Protein AF-A0A1Q2XC00-F1 (afdb_monomer_lite)

InterPro domains:
  IPR000208 RNA-directed RNA polymerase, fingers/palm subdomains, flavivirus [PF00972] (560-616)
  IPR002877 Ribosomal RNA methyltransferase, FtsJ domain [PF01728] (355-525)
  IPR026490 mRNA cap 0/1 methyltransferase [PS51591] (302-566)
  IPR026490 mRNA cap 0/1 methyltransferase [cd20761] (324-545)
  IPR029063 S-adenosyl-L-methionine-dependent methyltransferase superfamily [G3DSA:3.40.50.150] (316-572)
  IPR029063 S-adenosyl-L-methionine-dependent methyltransferase superfamily [SSF53335] (323-550)

Sequence (627 aa):
MTVPVLGWIAGIPGPILFIAAICLGLVCAFMCNSSTRSYIDHTLSWWVLILSCAIAGVVAFELDLMPRTFAILSKIFTIGVVISGQPEVGSNPGMGRITIELWIVVMVMYISALVVAPILKSRIQGKSIAAVFANEPLASAHIGGLRLTTMHAVQAAICLFLVYSHANLPTYVVAGALSVAFLVVFSFDVKYAFSPTMVRALEAKCNKRETDRPTLEWEEDTKGRQLYFTMSVITVGLWMTIARDQLTFVTAIGIGIHALMCLIAPEHPFHRNINQGLITMLFGFLVEPVKFTFILAFCAWGVMHYAKPNTYRSSNKGDALNVGMKWKRVLNSLTQKQFEAYRSRSVDETPRGDYVSRGGLKMREIMEVHGWEPNGKVIDLGCGRGGWSQHLAMDRRVTEVRGYTLGGSSRENPEIFMTYGHNLCVLKPLVDVYKLEPHVTNTVICDIGESDPSAAVERTRTLKVLALLEDWLAVSKGANFVCKVLSPYHSDVLKKLETLQHAYGGRLVRLRLSRNSTAEMYYISGPRANMVKAVYATLRSLIGRFSSHDTPFEALAPVLPTGTRADPKAKAKAADQSVLSRRIQKLRQENIETWFNDAENPYTSFSYHGSFVTDAVTGGGQTIPRH

Secondary structure (DSSP, 8-state):
-HHHHHHHHTT--HHHHHHHHHHHHHHHHHHHS-SS--HHHHHHHHHHHHHHHHHHHHHHHHTT--HHHHHHHHHHHHTTS--------------------HHHHHHHHHHIIIIIHHHHHHHHHHHHHHHHTTT-HHHHTTS----GGGS-HHHHHHHHHHHHHH--HHHHHHHHHHHHHHHHHHHHHHHHS--HHHHHHHHHHH-S-------THHHHHHHHHHHHHHHHHHHHHHHHHH---HHHHHHHHHHHHHHHHHHH-TT-GGGGT--HHHHHHHHHHHHSTT-HHHHHHHHHHHHHHHS--SHHHHHHHHHHHHHHHHHHHHHHHS-HHHHHHHHHTT-B----TTSSSTHHHHHHHHHHTT-----EEEEEET-TT-HHHHHHHT-TTEEEEEEE---STTSPPPPP--BTTGGGEEEESS--TTSSPP---SEEEE------S-HHHHHHHHHHHHHHHHHHHHHSTT-EEEEEES-TTSHHHHHHHHHHHHHH--EEE--TTS-TT---EEEESSS---HHHHHHHHHHHHHHHHH--PPPB--PPPP--BS----TT--PPPP-HHHHHHHHHHHHHHTTTT-B--TT---SSSPP--B-----------PPPP-

Radius of gyration: 35.68 Å; chains: 1; bounding box: 98×64×123 Å

Organism: NCBI:txid112268

pLDDT: mean 76.56, std 19.19, range [30.25, 98.69]

Foldseek 3Di:
DPQLVVVVVLVNDNVLSVLVVVLVVLLCVLPVPDPPDDPVSLVVNVVSVVVSVVVSVVVCVVVVVCPVVVVVVVVVVVVPDDDDDDDDDDDDPDVDPPDAALLLLLLLLVLLLQPVLLVLLQVLVLVVLCVVCVVPVVVSVVQTDRDPVSRPVVLSVLSVVVSVVDPDPVNCVNSVVLSVVLSVVSNCCSNVPCQVSVVVSVCVVPPLDPADDPDPPVVRVLPSLLSSLVSLLVSLVVQCVVDDDPLSVVLSVQLNVVSVCCNVPVPDPVCVLDDSNNSSLVSVCSVPVDDVSSVVSNVVCVCVVSVDDPCVVVVLLVVLLVLLVVLLVVQLPDDPVLNVQLQQFSFAPADQFQAQDCVLVVLVCCCVRVVADAAEEEEEEACQQNRNVLNVLQDPRYQAYEYEHLDDPVTGAHDQHQFERSLRYDYDYNDDLLPDQAAATQEYEYPDFDDDSDLVVSVVSQVSQLVSVVNNCVRHPNHWYKYKRFRCSHSVNVVSLVVCCVRQNFEWADDSNGTLSTLIIITTGDHHDDHSVRSSVSSVVSVVSSSDSHGGHYDHHDDGHGHAAARPQADADDDDCVVCVVVLVVVCVVQVVFWDADNGDHHRHHDDRIDGDDDDDDPDDDDDDDD

Structure (mmCIF, N/CA/C/O backbone):
data_AF-A0A1Q2XC00-F1
#
_entry.id   AF-A0A1Q2XC00-F1
#
loop_
_atom_site.group_PDB
_atom_site.id
_atom_site.type_symbol
_atom_site.label_atom_id
_atom_site.label_alt_id
_atom_site.label_comp_id
_atom_site.label_asym_id
_atom_site.label_entity_id
_atom_site.label_seq_id
_atom_site.pdbx_PDB_ins_code
_atom_site.Cartn_x
_atom_site.Cartn_y
_atom_site.Cartn_z
_atom_site.occupancy
_atom_site.B_iso_or_equiv
_atom_site.auth_seq_id
_atom_site.auth_comp_id
_atom_site.auth_asym_id
_atom_site.auth_atom_id
_atom_site.pdbx_PDB_model_num
ATOM 1 N N . MET A 1 1 ? 2.236 -24.909 -40.478 1.00 35.91 1 MET A N 1
ATOM 2 C CA . MET A 1 1 ? 2.342 -25.744 -41.698 1.00 35.91 1 MET A CA 1
ATOM 3 C C . MET A 1 1 ? 2.627 -24.958 -42.983 1.00 35.91 1 MET A C 1
ATOM 5 O O . MET A 1 1 ? 2.912 -25.580 -43.990 1.00 35.91 1 MET A O 1
ATOM 9 N N . THR A 1 2 ? 2.630 -23.621 -42.975 1.00 44.25 2 THR A N 1
ATOM 10 C CA . THR A 1 2 ? 2.889 -22.794 -44.171 1.00 44.25 2 THR A CA 1
ATOM 11 C C . THR A 1 2 ? 4.377 -22.659 -44.531 1.00 44.25 2 THR A C 1
ATOM 13 O O . THR A 1 2 ? 4.725 -22.666 -45.703 1.00 44.25 2 THR A O 1
ATOM 16 N N . VAL A 1 3 ? 5.272 -22.610 -43.539 1.00 45.47 3 VAL A N 1
ATOM 17 C CA . VAL A 1 3 ? 6.728 -22.421 -43.735 1.00 45.47 3 VAL A CA 1
ATOM 18 C C . VAL A 1 3 ? 7.421 -23.559 -44.520 1.00 45.47 3 VAL A C 1
ATOM 20 O O . VAL A 1 3 ? 8.210 -23.246 -45.409 1.00 45.47 3 VAL A O 1
ATOM 23 N N . PRO A 1 4 ? 7.129 -24.857 -44.287 1.00 46.94 4 PRO A N 1
ATOM 24 C CA . PRO A 1 4 ? 7.809 -25.946 -45.002 1.00 46.94 4 PRO A CA 1
ATOM 25 C C . PRO A 1 4 ? 7.388 -26.047 -46.472 1.00 46.94 4 PRO A C 1
ATOM 27 O O . PRO A 1 4 ? 8.209 -26.339 -47.332 1.00 46.94 4 PRO A O 1
ATOM 30 N N . VAL A 1 5 ? 6.119 -25.749 -46.768 1.00 48.25 5 VAL A N 1
ATOM 31 C CA . VAL A 1 5 ? 5.579 -25.753 -48.137 1.00 48.25 5 VAL A CA 1
ATOM 32 C C . VAL A 1 5 ? 6.175 -24.606 -48.957 1.00 48.25 5 VAL A C 1
ATOM 34 O O . VAL A 1 5 ? 6.584 -24.807 -50.095 1.00 48.25 5 VAL A O 1
ATOM 37 N N . LEU A 1 6 ? 6.301 -23.416 -48.361 1.00 46.38 6 LEU A N 1
ATOM 38 C CA . LEU A 1 6 ? 6.919 -22.254 -49.010 1.00 46.38 6 LEU A CA 1
ATOM 39 C C . LEU A 1 6 ? 8.424 -22.446 -49.238 1.00 46.38 6 LEU A C 1
ATOM 41 O O . LEU A 1 6 ? 8.941 -22.049 -50.277 1.00 46.38 6 LEU A O 1
ATOM 45 N N . GLY A 1 7 ? 9.120 -23.089 -48.300 1.00 49.12 7 GLY A N 1
ATOM 46 C CA . GLY A 1 7 ? 10.537 -23.398 -48.462 1.00 49.12 7 GLY A CA 1
ATOM 47 C C . GLY A 1 7 ? 10.816 -24.477 -49.514 1.00 49.12 7 GLY A C 1
ATOM 48 O O . GLY A 1 7 ? 11.830 -24.391 -50.200 1.00 49.12 7 GLY A O 1
ATOM 49 N N . TRP A 1 8 ? 9.904 -25.442 -49.702 1.00 46.91 8 TRP A N 1
ATOM 50 C CA . TRP A 1 8 ? 10.003 -26.432 -50.785 1.00 46.91 8 TRP A CA 1
ATOM 51 C C . TRP A 1 8 ? 9.890 -25.735 -52.142 1.00 46.91 8 TRP A C 1
ATOM 53 O O . TRP A 1 8 ? 10.693 -25.979 -53.038 1.00 46.91 8 TRP A O 1
ATOM 63 N N . ILE A 1 9 ? 8.921 -24.825 -52.281 1.00 48.34 9 ILE A N 1
ATOM 64 C CA . ILE A 1 9 ? 8.731 -24.019 -53.498 1.00 48.34 9 ILE A CA 1
ATOM 65 C C . ILE A 1 9 ? 9.957 -23.124 -53.768 1.00 48.34 9 ILE A C 1
ATOM 67 O O . ILE A 1 9 ? 10.305 -22.900 -54.922 1.00 48.34 9 ILE A O 1
ATOM 71 N N . ALA A 1 10 ? 10.658 -22.678 -52.720 1.00 43.38 10 ALA A N 1
ATOM 72 C CA . ALA A 1 10 ? 11.898 -21.902 -52.806 1.00 43.38 10 ALA A CA 1
ATOM 73 C C . ALA A 1 10 ? 13.168 -22.745 -53.078 1.00 43.38 10 ALA A C 1
ATOM 75 O O . ALA A 1 10 ? 14.275 -22.211 -53.032 1.00 43.38 10 ALA A O 1
ATOM 76 N N . GLY A 1 11 ? 13.036 -24.051 -53.342 1.00 47.31 11 GLY A N 1
ATOM 77 C CA . GLY A 1 11 ? 14.162 -24.929 -53.679 1.00 47.31 11 GLY A CA 1
ATOM 78 C C . GLY A 1 11 ? 15.032 -25.343 -52.489 1.00 47.31 11 GLY A C 1
ATOM 79 O O . GLY A 1 11 ? 16.137 -25.847 -52.685 1.00 47.31 11 GLY A O 1
ATOM 80 N N . ILE A 1 12 ? 14.561 -25.147 -51.252 1.00 56.25 12 ILE A N 1
ATOM 81 C CA . ILE A 1 12 ? 15.279 -25.602 -50.058 1.00 56.25 12 ILE A CA 1
ATOM 82 C C . ILE A 1 12 ? 15.133 -27.129 -49.954 1.00 56.25 12 ILE A C 1
ATOM 84 O O . ILE A 1 12 ? 14.014 -27.642 -50.040 1.00 56.25 12 ILE A O 1
ATOM 88 N N . PRO A 1 13 ? 16.227 -27.874 -49.721 1.00 64.81 13 PRO A N 1
ATOM 89 C CA . PRO A 1 13 ? 16.174 -29.324 -49.594 1.00 64.81 13 PRO A CA 1
ATOM 90 C C . PRO A 1 13 ? 15.198 -29.771 -48.504 1.00 64.81 13 PRO A C 1
ATOM 92 O O . PRO A 1 13 ? 15.267 -29.322 -47.355 1.00 64.81 13 PRO A O 1
ATOM 95 N N . GLY A 1 14 ? 14.305 -30.696 -48.866 1.00 59.28 14 GLY A N 1
ATOM 96 C CA . GLY A 1 14 ? 13.257 -31.240 -47.994 1.00 59.28 14 GLY A CA 1
ATOM 97 C C . GLY A 1 14 ? 13.721 -31.636 -46.582 1.00 59.28 14 GLY A C 1
ATOM 98 O O . GLY A 1 14 ? 13.025 -31.301 -45.621 1.00 59.28 14 GLY A O 1
ATOM 99 N N . PRO A 1 15 ? 14.904 -32.258 -46.404 1.00 66.19 15 PRO A N 1
ATOM 100 C CA . PRO A 1 15 ? 15.429 -32.594 -45.079 1.00 66.19 15 PRO A CA 1
ATOM 101 C C . PRO A 1 15 ? 15.649 -31.383 -44.155 1.00 66.19 15 PRO A C 1
ATOM 103 O O . PRO A 1 15 ? 15.349 -31.452 -42.965 1.00 66.19 15 PRO A O 1
ATOM 106 N N . ILE A 1 16 ? 16.098 -30.242 -44.690 1.00 61.31 16 ILE A N 1
ATOM 107 C CA . ILE A 1 16 ? 16.331 -29.012 -43.910 1.00 61.31 16 ILE A CA 1
ATOM 108 C C . ILE A 1 16 ? 14.996 -28.384 -43.495 1.00 61.31 16 ILE A C 1
ATOM 110 O O . ILE A 1 16 ? 14.832 -27.937 -42.358 1.00 61.31 16 ILE A O 1
ATOM 114 N N . LEU A 1 17 ? 14.008 -28.407 -44.392 1.00 60.59 17 LEU A N 1
ATOM 115 C CA . LEU A 1 17 ? 12.656 -27.923 -44.107 1.00 60.59 17 LEU A CA 1
ATOM 116 C C . LEU A 1 17 ? 11.952 -28.766 -43.050 1.00 60.59 17 LEU A C 1
ATOM 118 O O . LEU A 1 17 ? 11.230 -28.223 -42.216 1.00 60.59 17 LEU A O 1
ATOM 122 N N . PHE A 1 18 ? 12.188 -30.075 -43.058 1.00 64.69 18 PHE A N 1
ATOM 123 C CA . PHE A 1 18 ? 11.669 -30.999 -42.061 1.00 64.69 18 PHE A CA 1
ATOM 124 C C . PHE A 1 18 ? 12.251 -30.718 -40.667 1.00 64.69 18 PHE A C 1
ATOM 126 O O . PHE A 1 18 ? 11.497 -30.597 -39.701 1.00 64.69 18 PHE A O 1
ATOM 133 N N . ILE A 1 19 ? 13.567 -30.500 -40.568 1.00 67.25 19 ILE A N 1
ATOM 134 C CA . ILE A 1 19 ? 14.234 -30.131 -39.307 1.00 67.25 19 ILE A CA 1
ATOM 135 C C . ILE A 1 19 ? 13.723 -28.781 -38.794 1.00 67.25 19 ILE A C 1
ATOM 137 O O . ILE A 1 19 ? 13.376 -28.654 -37.619 1.00 67.25 19 ILE A O 1
ATOM 141 N N . ALA A 1 20 ? 13.604 -27.782 -39.673 1.00 59.38 20 ALA A N 1
ATOM 142 C CA . ALA A 1 20 ? 13.074 -26.470 -39.314 1.00 59.38 20 ALA A CA 1
ATOM 143 C C . ALA A 1 20 ? 11.608 -26.546 -38.850 1.00 59.38 20 ALA A C 1
ATOM 145 O O . ALA A 1 20 ? 11.237 -25.892 -37.875 1.00 59.38 20 ALA A O 1
ATOM 146 N N . ALA A 1 21 ? 10.780 -27.372 -39.498 1.00 61.44 21 ALA A N 1
ATOM 147 C CA . ALA A 1 21 ? 9.382 -27.581 -39.128 1.00 61.44 21 ALA A CA 1
ATOM 148 C C . ALA A 1 21 ? 9.235 -28.243 -37.752 1.00 61.44 21 ALA A C 1
ATOM 150 O O . ALA A 1 21 ? 8.415 -27.801 -36.947 1.00 61.44 21 ALA A O 1
ATOM 151 N N . ILE A 1 22 ? 10.040 -29.273 -37.473 1.00 65.44 22 ILE A N 1
ATOM 152 C CA . ILE A 1 22 ? 10.051 -29.975 -36.185 1.00 65.44 22 ILE A CA 1
ATOM 153 C C . ILE A 1 22 ? 10.576 -29.062 -35.080 1.00 65.44 22 ILE A C 1
ATOM 155 O O . ILE A 1 22 ? 9.949 -28.965 -34.029 1.00 65.44 22 ILE A O 1
ATOM 159 N N . CYS A 1 23 ? 11.669 -28.336 -35.324 1.00 65.25 23 CYS A N 1
ATOM 160 C CA . CYS A 1 23 ? 12.211 -27.376 -34.368 1.00 65.25 23 CYS A CA 1
ATOM 161 C C . CYS A 1 23 ? 11.184 -26.288 -34.033 1.00 65.25 23 CYS A C 1
ATOM 163 O O . CYS A 1 23 ? 10.956 -25.988 -32.863 1.00 65.25 23 CYS A O 1
ATOM 165 N N . LEU A 1 24 ? 10.522 -25.721 -35.047 1.00 60.16 24 LEU A N 1
ATOM 166 C CA . LEU A 1 24 ? 9.486 -24.709 -34.854 1.00 60.16 24 LEU A CA 1
ATOM 167 C C . LEU A 1 24 ? 8.273 -25.288 -34.110 1.00 60.16 24 LEU A C 1
ATOM 169 O O . LEU A 1 24 ? 7.746 -24.641 -33.211 1.00 60.16 24 LEU A O 1
ATOM 173 N N . GLY A 1 25 ? 7.860 -26.515 -34.440 1.00 62.66 25 GLY A N 1
ATOM 174 C CA . GLY A 1 25 ? 6.770 -27.221 -33.766 1.00 62.66 25 GLY A CA 1
ATOM 175 C C . GLY A 1 25 ? 7.059 -27.496 -32.290 1.00 62.66 25 GLY A C 1
ATOM 176 O O . GLY A 1 25 ? 6.217 -27.209 -31.443 1.00 62.66 25 GLY A O 1
ATOM 177 N N . LEU A 1 26 ? 8.263 -27.975 -31.969 1.00 61.81 26 LEU A N 1
ATOM 178 C CA . LEU A 1 26 ? 8.705 -28.229 -30.596 1.00 61.81 26 LEU A CA 1
ATOM 179 C C . LEU A 1 26 ? 8.832 -26.926 -29.798 1.00 61.81 26 LEU A C 1
ATOM 181 O O . LEU A 1 26 ? 8.321 -26.838 -28.685 1.00 61.81 26 LEU A O 1
ATOM 185 N N . VAL A 1 27 ? 9.428 -25.881 -30.378 1.00 60.34 27 VAL A N 1
ATOM 186 C CA . VAL A 1 27 ? 9.514 -24.558 -29.739 1.00 60.34 27 VAL A CA 1
ATOM 187 C C . VAL A 1 27 ? 8.117 -23.972 -29.505 1.00 60.34 27 VAL A C 1
ATOM 189 O O . VAL A 1 27 ? 7.853 -23.452 -28.425 1.00 60.34 27 VAL A O 1
ATOM 192 N N . CYS A 1 28 ? 7.188 -24.097 -30.457 1.00 56.44 28 CYS A N 1
ATOM 193 C CA . CYS A 1 28 ? 5.796 -23.681 -30.266 1.00 56.44 28 CYS A CA 1
ATOM 194 C C . CYS A 1 28 ? 5.089 -24.493 -29.169 1.00 56.44 28 CYS A C 1
ATOM 196 O O . CYS A 1 28 ? 4.405 -23.901 -28.336 1.00 56.44 28 CYS A O 1
ATOM 198 N N . ALA A 1 29 ? 5.281 -25.813 -29.116 1.00 59.44 29 ALA A N 1
ATOM 199 C CA . ALA A 1 29 ? 4.683 -26.673 -28.095 1.00 59.44 29 ALA A CA 1
ATOM 200 C C . ALA A 1 29 ? 5.157 -26.311 -26.675 1.00 59.44 29 ALA A C 1
ATOM 202 O O . ALA A 1 29 ? 4.336 -26.233 -25.760 1.00 59.44 29 ALA A O 1
ATOM 203 N N . PHE A 1 30 ? 6.447 -26.003 -26.498 1.00 57.25 30 PHE A N 1
ATOM 204 C CA . PHE A 1 30 ? 6.995 -25.571 -25.206 1.00 57.25 30 PHE A CA 1
ATOM 205 C C . PHE A 1 30 ? 6.658 -24.111 -24.853 1.00 57.25 30 PHE A C 1
ATOM 207 O O . PHE A 1 30 ? 6.588 -23.769 -23.676 1.00 57.25 30 PHE A O 1
ATOM 214 N N . MET A 1 31 ? 6.427 -23.235 -25.839 1.00 51.16 31 MET A N 1
ATOM 215 C CA . MET A 1 31 ? 6.214 -21.796 -25.604 1.00 51.16 31 MET A CA 1
ATOM 216 C C . MET A 1 31 ? 4.742 -21.364 -25.525 1.00 51.16 31 MET A C 1
ATOM 218 O O . MET A 1 31 ? 4.458 -20.335 -24.909 1.00 51.16 31 MET A O 1
ATOM 222 N N . CYS A 1 32 ? 3.806 -22.098 -26.136 1.00 46.19 32 CYS A N 1
ATOM 223 C CA . CYS A 1 32 ? 2.396 -21.694 -26.215 1.00 46.19 32 CYS A CA 1
ATOM 224 C C . CYS A 1 32 ? 1.529 -22.177 -25.043 1.00 46.19 32 CYS A C 1
ATOM 226 O O . CYS A 1 32 ? 0.467 -21.600 -24.828 1.00 46.19 32 CYS A O 1
ATOM 228 N N . ASN A 1 33 ? 1.963 -23.181 -24.272 1.00 40.28 33 ASN A N 1
ATOM 229 C CA . ASN A 1 33 ? 1.100 -23.834 -23.277 1.00 40.28 33 ASN A CA 1
ATOM 230 C C . ASN A 1 33 ? 1.296 -23.384 -21.817 1.00 40.28 33 ASN A C 1
ATOM 232 O O . ASN A 1 33 ? 0.533 -23.812 -20.954 1.00 40.28 33 ASN A O 1
ATOM 236 N N . SER A 1 34 ? 2.264 -22.513 -21.502 1.00 39.25 34 SER A N 1
ATOM 237 C CA . SER A 1 34 ? 2.500 -22.078 -20.114 1.00 39.25 34 SER A CA 1
ATOM 238 C C . SER A 1 34 ? 2.276 -20.572 -19.929 1.00 39.25 34 SER A C 1
ATOM 240 O O . SER A 1 34 ? 3.078 -19.748 -20.379 1.00 39.25 34 SER A O 1
ATOM 242 N N . SER A 1 35 ? 1.225 -20.196 -19.198 1.00 41.34 35 SER A N 1
ATOM 243 C CA . SER A 1 35 ? 1.015 -18.825 -18.698 1.00 41.34 35 SER A CA 1
ATOM 244 C C . SER A 1 35 ? 1.984 -18.450 -17.562 1.00 41.34 35 SER A C 1
ATOM 246 O O . SER A 1 35 ? 2.179 -17.271 -17.262 1.00 41.34 35 SER A O 1
ATOM 248 N N . THR A 1 36 ? 2.666 -19.440 -16.980 1.00 42.31 36 THR A N 1
ATOM 249 C CA . THR A 1 36 ? 3.733 -19.292 -15.984 1.00 42.31 36 THR A CA 1
ATOM 250 C C . THR A 1 36 ? 4.951 -20.098 -16.419 1.00 42.31 36 THR A C 1
ATOM 252 O O . THR A 1 36 ? 4.923 -21.324 -16.398 1.00 42.31 36 THR A O 1
ATOM 255 N N . ARG A 1 37 ? 6.013 -19.406 -16.836 1.00 50.09 37 ARG A N 1
ATOM 256 C CA . ARG A 1 37 ? 7.226 -20.035 -17.374 1.00 50.09 37 ARG A CA 1
ATOM 257 C C . ARG A 1 37 ? 8.070 -20.672 -16.267 1.00 50.09 37 ARG A C 1
ATOM 259 O O . ARG A 1 37 ? 8.503 -19.964 -15.356 1.00 50.09 37 ARG A O 1
ATOM 266 N N . SER A 1 38 ? 8.355 -21.966 -16.390 1.00 47.28 38 SER A N 1
ATOM 267 C CA . SER A 1 38 ? 9.390 -22.655 -15.615 1.00 47.28 38 SER A CA 1
ATOM 268 C C . SER A 1 38 ? 10.774 -22.385 -16.225 1.00 47.28 38 SER A C 1
ATOM 270 O O . SER A 1 38 ? 10.918 -22.246 -17.439 1.00 47.28 38 SER A O 1
ATOM 272 N N . TYR A 1 39 ? 11.816 -22.301 -15.389 1.00 45.88 39 TYR A N 1
ATOM 273 C CA . TYR A 1 39 ? 13.217 -22.194 -15.836 1.00 45.88 39 TYR A CA 1
ATOM 274 C C . TYR A 1 39 ? 13.611 -23.372 -16.749 1.00 45.88 39 TYR A C 1
ATOM 276 O O . TYR A 1 39 ? 14.386 -23.203 -17.686 1.00 45.88 39 TYR A O 1
ATOM 284 N N . ILE A 1 40 ? 12.997 -24.535 -16.519 1.00 50.94 40 ILE A N 1
ATOM 285 C CA . ILE A 1 40 ? 13.259 -25.793 -17.223 1.00 50.94 40 ILE A CA 1
ATOM 286 C C . ILE A 1 40 ? 12.791 -25.720 -18.685 1.00 50.94 40 ILE A C 1
ATOM 288 O O . ILE A 1 40 ? 13.539 -26.116 -19.578 1.00 50.94 40 ILE A O 1
ATOM 292 N N . ASP A 1 41 ? 11.621 -25.130 -18.955 1.00 53.75 41 ASP A N 1
ATOM 293 C CA . ASP A 1 41 ? 11.057 -25.021 -20.315 1.00 53.75 41 ASP A CA 1
ATOM 294 C C . ASP A 1 41 ? 11.936 -24.147 -21.228 1.00 53.75 41 ASP A C 1
ATOM 296 O O . ASP A 1 41 ? 12.087 -24.394 -22.431 1.00 53.75 41 ASP A O 1
ATOM 300 N N . HIS A 1 42 ? 12.569 -23.131 -20.632 1.00 51.69 42 HIS A N 1
ATOM 301 C CA . HIS A 1 42 ? 13.511 -22.241 -21.305 1.00 51.69 42 HIS A CA 1
ATOM 302 C C . HIS A 1 42 ? 14.823 -22.951 -21.663 1.00 51.69 42 HIS A C 1
ATOM 304 O O . HIS A 1 42 ? 15.313 -22.794 -22.782 1.00 51.69 42 HIS A O 1
ATOM 310 N N . THR A 1 43 ? 15.377 -23.744 -20.744 1.00 52.81 43 THR A N 1
ATOM 311 C CA . THR A 1 43 ? 16.598 -24.528 -20.981 1.00 52.81 43 THR A CA 1
ATOM 312 C C . THR A 1 43 ? 16.368 -25.631 -22.013 1.00 52.81 43 THR A C 1
ATOM 314 O O . THR A 1 43 ? 17.221 -25.864 -22.866 1.00 52.81 43 THR A O 1
ATOM 317 N N . LEU A 1 44 ? 15.201 -26.279 -21.993 1.00 58.09 44 LEU A N 1
ATOM 318 C CA . LEU A 1 44 ? 14.868 -27.343 -22.937 1.00 58.09 44 LEU A CA 1
ATOM 319 C C . LEU A 1 44 ? 14.735 -26.809 -24.373 1.00 58.09 44 LEU A C 1
ATOM 321 O O . LEU A 1 44 ? 15.305 -27.373 -25.304 1.00 58.09 44 LEU A O 1
ATOM 325 N N . SER A 1 45 ? 14.060 -25.668 -24.545 1.00 59.56 45 SER A N 1
ATOM 326 C CA . SER A 1 45 ? 13.913 -25.013 -25.854 1.00 59.56 45 SER A CA 1
ATOM 327 C C . SER A 1 45 ? 15.262 -24.585 -26.449 1.00 59.56 45 SER A C 1
ATOM 329 O O . SER A 1 45 ? 15.451 -24.630 -27.663 1.00 59.56 45 SER A O 1
ATOM 331 N N . TRP A 1 46 ? 16.215 -24.201 -25.593 1.00 54.00 46 TRP A N 1
ATOM 332 C CA . TRP A 1 46 ? 17.581 -23.859 -25.991 1.00 54.00 46 TRP A CA 1
ATOM 333 C C . TRP A 1 46 ? 18.337 -25.070 -26.550 1.00 54.00 46 TRP A C 1
ATOM 335 O O . TRP A 1 46 ? 18.914 -24.985 -27.634 1.00 54.00 46 TRP A O 1
ATOM 345 N N . TRP A 1 47 ? 18.259 -26.218 -25.871 1.00 63.44 47 TRP A N 1
ATOM 346 C CA . TRP A 1 47 ? 18.856 -27.464 -26.358 1.00 63.44 47 TRP A CA 1
ATOM 347 C C . TRP A 1 47 ? 18.214 -27.957 -27.655 1.00 63.44 47 TRP A C 1
ATOM 349 O O . TRP A 1 47 ? 18.932 -28.388 -28.554 1.00 63.44 47 TRP A O 1
ATOM 359 N N . VAL A 1 48 ? 16.891 -27.827 -27.798 1.00 69.75 48 VAL A N 1
ATOM 360 C CA . VAL A 1 48 ? 16.176 -28.182 -29.037 1.00 69.75 48 VAL A CA 1
ATOM 361 C C . VAL A 1 48 ? 16.658 -27.338 -30.220 1.00 69.75 48 VAL A C 1
ATOM 363 O O . VAL A 1 48 ? 16.902 -27.887 -31.293 1.00 69.75 48 VAL A O 1
ATOM 366 N N . LEU A 1 49 ? 16.851 -26.028 -30.036 1.00 60.72 49 LEU A N 1
ATOM 367 C CA . LEU A 1 49 ? 17.368 -25.136 -31.082 1.00 60.72 49 LEU A CA 1
ATOM 368 C C . LEU A 1 49 ? 18.813 -25.470 -31.469 1.00 60.72 49 LEU A C 1
ATOM 370 O O . LEU A 1 49 ? 19.113 -25.587 -32.654 1.00 60.72 49 LEU A O 1
ATOM 374 N N . ILE A 1 50 ? 19.699 -25.666 -30.488 1.00 64.44 50 ILE A N 1
ATOM 375 C CA . ILE A 1 50 ? 21.109 -26.004 -30.745 1.00 64.44 50 ILE A CA 1
ATOM 376 C C . ILE A 1 50 ? 21.223 -27.340 -31.471 1.00 64.44 50 ILE A C 1
ATOM 378 O O . ILE A 1 50 ? 21.932 -27.437 -32.473 1.00 64.44 50 ILE A O 1
ATOM 382 N N . LEU A 1 51 ? 20.499 -28.355 -30.998 1.00 66.00 51 LEU A N 1
ATOM 383 C CA . LEU A 1 51 ? 20.519 -29.683 -31.594 1.00 66.00 51 LEU A CA 1
ATOM 384 C C . LEU A 1 51 ? 19.943 -29.656 -33.015 1.00 66.00 51 LEU A C 1
ATOM 386 O O . LEU A 1 51 ? 20.516 -30.258 -33.916 1.00 66.00 51 LEU A O 1
ATOM 390 N N . SER A 1 52 ? 18.875 -28.889 -33.248 1.00 65.12 52 SER A N 1
ATOM 391 C CA . SER A 1 52 ? 18.289 -28.729 -34.585 1.00 65.12 52 SER A CA 1
ATOM 392 C C . SER A 1 52 ? 19.235 -28.015 -35.553 1.00 65.12 52 SER A C 1
ATOM 394 O O . SER A 1 52 ? 19.347 -28.427 -36.703 1.00 65.12 52 SER A O 1
ATOM 396 N N . CYS A 1 53 ? 19.967 -26.993 -35.098 1.00 61.16 53 CYS A N 1
ATOM 397 C CA . CYS A 1 53 ? 20.992 -26.326 -35.905 1.00 61.16 53 CYS A CA 1
ATOM 398 C C . CYS A 1 53 ? 22.180 -27.249 -36.215 1.00 61.16 53 CYS A C 1
ATOM 400 O O . CYS A 1 53 ? 22.671 -27.248 -37.342 1.00 61.16 53 CYS A O 1
ATOM 402 N N . ALA A 1 54 ? 22.624 -28.053 -35.245 1.00 65.44 54 ALA A N 1
ATOM 403 C CA . ALA A 1 54 ? 23.695 -29.026 -35.448 1.00 65.44 54 ALA A CA 1
ATOM 404 C C . ALA A 1 54 ? 23.286 -30.104 -36.466 1.00 65.44 54 ALA A C 1
ATOM 406 O O . ALA A 1 54 ? 24.022 -30.365 -37.413 1.00 65.44 54 ALA A O 1
ATOM 407 N N . ILE A 1 55 ? 22.079 -30.664 -36.328 1.00 66.19 55 ILE A N 1
ATOM 408 C CA . ILE A 1 55 ? 21.530 -31.659 -37.260 1.00 66.19 55 ILE A CA 1
ATOM 409 C C . ILE A 1 55 ? 21.335 -31.045 -38.655 1.00 66.19 55 ILE A C 1
ATOM 411 O O . ILE A 1 55 ? 21.702 -31.670 -39.645 1.00 66.19 55 ILE A O 1
ATOM 415 N N . ALA A 1 56 ? 20.831 -29.810 -38.757 1.00 63.00 56 ALA A N 1
ATOM 416 C CA . ALA A 1 56 ? 20.707 -29.113 -40.039 1.00 63.00 56 ALA A CA 1
ATOM 417 C C . ALA A 1 56 ? 22.071 -28.879 -40.710 1.00 63.00 56 ALA A C 1
ATOM 419 O O . ALA A 1 56 ? 22.178 -29.016 -41.926 1.00 63.00 56 ALA A O 1
ATOM 420 N N . GLY A 1 57 ? 23.116 -28.582 -39.930 1.00 56.22 57 GLY A N 1
ATOM 421 C CA . GLY A 1 57 ? 24.488 -28.461 -40.423 1.00 56.22 57 GLY A CA 1
ATOM 422 C C . GLY A 1 57 ? 25.056 -29.779 -40.959 1.00 56.22 57 GLY A C 1
ATOM 423 O O . GLY A 1 57 ? 25.643 -29.786 -42.037 1.00 56.22 57 GLY A O 1
ATOM 424 N N . VAL A 1 58 ? 24.829 -30.895 -40.256 1.00 65.25 58 VAL A N 1
ATOM 425 C CA . VAL A 1 58 ? 25.247 -32.243 -40.696 1.00 65.25 58 VAL A CA 1
ATOM 426 C C . VAL A 1 58 ? 24.488 -32.681 -41.951 1.00 65.25 58 VAL A C 1
ATOM 428 O O . VAL A 1 58 ? 25.076 -33.197 -42.893 1.00 65.25 58 VAL A O 1
ATOM 431 N N . VAL A 1 59 ? 23.184 -32.420 -42.018 1.00 61.59 59 VAL A N 1
ATOM 432 C CA . VAL A 1 59 ? 22.376 -32.738 -43.203 1.00 61.59 59 VAL A CA 1
ATOM 433 C C . VAL A 1 59 ? 22.771 -31.874 -44.400 1.00 61.59 59 VAL A C 1
ATOM 435 O O . VAL A 1 59 ? 22.795 -32.358 -45.527 1.00 61.59 59 VAL A O 1
ATOM 438 N N . ALA A 1 60 ? 23.135 -30.611 -44.176 1.00 59.81 60 ALA A N 1
ATOM 439 C CA . ALA A 1 60 ? 23.665 -29.762 -45.236 1.00 59.81 60 ALA A CA 1
ATOM 440 C C . ALA A 1 60 ? 25.065 -30.200 -45.716 1.00 59.81 60 ALA A C 1
ATOM 442 O O . ALA A 1 60 ? 25.419 -29.926 -46.862 1.00 59.81 60 ALA A O 1
ATOM 443 N N . PHE A 1 61 ? 25.837 -30.877 -44.856 1.00 60.84 61 PHE A N 1
ATOM 444 C CA . PHE A 1 61 ? 27.127 -31.489 -45.187 1.00 60.84 61 PHE A CA 1
ATOM 445 C C . PHE A 1 61 ? 26.956 -32.736 -46.068 1.00 60.84 61 PHE A C 1
ATOM 447 O O . PHE A 1 61 ? 27.567 -32.807 -47.126 1.00 60.84 61 PHE A O 1
ATOM 454 N N . GLU A 1 62 ? 26.069 -33.661 -45.695 1.00 63.69 62 GLU A N 1
ATOM 455 C CA . GLU A 1 62 ? 25.795 -34.891 -46.465 1.00 63.69 62 GLU A CA 1
ATOM 456 C C . GLU A 1 62 ? 25.151 -34.627 -47.837 1.00 63.69 62 GLU A C 1
ATOM 458 O O . GLU A 1 62 ? 25.333 -35.393 -48.778 1.00 63.69 62 GLU A O 1
ATOM 463 N N . LEU A 1 63 ? 24.404 -33.527 -47.979 1.00 62.06 63 LEU A N 1
ATOM 464 C CA . LEU A 1 63 ? 23.763 -33.143 -49.244 1.00 62.06 63 LEU A CA 1
ATOM 465 C C . LEU A 1 63 ? 24.673 -32.326 -50.178 1.00 62.06 63 LEU A C 1
ATOM 467 O O . LEU A 1 63 ? 24.195 -31.811 -51.187 1.00 62.06 63 LEU A O 1
ATOM 471 N N . ASP A 1 64 ? 25.955 -32.178 -49.831 1.00 58.38 64 ASP A N 1
ATOM 472 C CA . ASP A 1 64 ? 26.976 -31.464 -50.609 1.00 58.38 64 ASP A CA 1
ATOM 473 C C . ASP A 1 64 ? 26.555 -30.034 -51.012 1.00 58.38 64 ASP A C 1
ATOM 475 O O . ASP A 1 64 ? 26.889 -29.496 -52.068 1.00 58.38 64 ASP A O 1
ATOM 479 N N . LEU A 1 65 ? 25.792 -29.374 -50.133 1.00 57.31 65 LEU A N 1
ATOM 480 C CA . LEU A 1 65 ? 25.276 -28.014 -50.338 1.00 57.31 65 LEU A CA 1
ATOM 481 C C . LEU A 1 65 ? 26.329 -26.939 -50.008 1.00 57.31 65 LEU A C 1
ATOM 483 O O . LEU A 1 65 ? 26.037 -25.742 -50.059 1.00 57.31 65 LEU A O 1
ATOM 487 N N . MET A 1 66 ? 27.551 -27.348 -49.639 1.00 52.25 66 MET A N 1
ATOM 488 C CA . MET A 1 66 ? 28.626 -26.483 -49.129 1.00 52.25 66 MET A CA 1
ATOM 489 C C . MET A 1 66 ? 30.013 -26.658 -49.803 1.00 52.25 66 MET A C 1
ATOM 491 O O . MET A 1 66 ? 31.033 -26.563 -49.115 1.00 52.25 66 MET A O 1
ATOM 495 N N . PRO A 1 67 ? 30.134 -26.813 -51.137 1.00 47.84 67 PRO A N 1
ATOM 496 C CA . PRO A 1 67 ? 31.428 -27.081 -51.779 1.00 47.84 67 PRO A CA 1
ATOM 497 C C . PRO A 1 67 ? 32.393 -25.879 -51.728 1.00 47.84 67 PRO A C 1
ATOM 499 O O . PRO A 1 67 ? 33.612 -26.037 -51.684 1.00 47.84 67 PRO A O 1
ATOM 502 N N . ARG A 1 68 ? 31.875 -24.640 -51.680 1.00 45.81 68 ARG A N 1
ATOM 503 C CA . ARG A 1 68 ? 32.703 -23.415 -51.620 1.00 45.81 68 ARG A CA 1
ATOM 504 C C . ARG A 1 68 ? 33.176 -23.058 -50.210 1.00 45.81 68 ARG A C 1
ATOM 506 O O . ARG A 1 68 ? 34.180 -22.365 -50.064 1.00 45.81 68 ARG A O 1
ATOM 513 N N . THR A 1 69 ? 32.486 -23.530 -49.178 1.00 46.62 69 THR A N 1
ATOM 514 C CA . THR A 1 69 ? 32.768 -23.181 -47.779 1.00 46.62 69 THR A CA 1
ATOM 515 C C . THR A 1 69 ? 34.058 -23.840 -47.299 1.00 46.62 69 THR A C 1
ATOM 517 O O . THR A 1 69 ? 34.857 -23.199 -46.624 1.00 46.62 69 THR A O 1
ATOM 520 N N . PHE A 1 70 ? 34.327 -25.072 -47.739 1.00 53.34 70 PHE A N 1
ATOM 521 C CA . PHE A 1 70 ? 35.586 -25.761 -47.456 1.00 53.34 70 PHE A CA 1
ATOM 522 C C . PHE A 1 70 ? 36.760 -25.210 -48.262 1.00 53.34 70 PHE A C 1
ATOM 524 O O . PHE A 1 70 ? 37.846 -25.072 -47.710 1.00 53.34 70 PHE A O 1
ATOM 531 N N . ALA A 1 71 ? 36.546 -24.789 -49.512 1.00 48.44 71 ALA A N 1
ATOM 532 C CA . ALA A 1 71 ? 37.569 -24.078 -50.280 1.00 48.44 71 ALA A CA 1
ATOM 533 C C . ALA A 1 71 ? 37.961 -22.741 -49.618 1.00 48.44 71 ALA A C 1
ATOM 535 O O . ALA A 1 71 ? 39.119 -22.336 -49.677 1.00 48.44 71 ALA A O 1
ATOM 536 N N . ILE A 1 72 ? 37.014 -22.065 -48.955 1.00 49.22 72 ILE A N 1
ATOM 537 C CA . ILE A 1 72 ? 37.265 -20.820 -48.217 1.00 49.22 72 ILE A CA 1
ATOM 538 C C . ILE A 1 72 ? 37.873 -21.093 -46.833 1.00 49.22 72 ILE A C 1
ATOM 540 O O . ILE A 1 72 ? 38.821 -20.407 -46.475 1.00 49.22 72 ILE A O 1
ATOM 544 N N . LEU A 1 73 ? 37.420 -22.100 -46.076 1.00 46.81 73 LEU A N 1
ATOM 545 C CA . LEU A 1 73 ? 38.057 -22.491 -44.806 1.00 46.81 73 LEU A CA 1
ATOM 546 C C . LEU A 1 73 ? 39.492 -23.002 -45.015 1.00 46.81 73 LEU A C 1
ATOM 548 O O . LEU A 1 73 ? 40.381 -22.643 -44.249 1.00 46.81 73 LEU A O 1
ATOM 552 N N . SER A 1 74 ? 39.728 -23.776 -46.079 1.00 49.12 74 SER A N 1
ATOM 553 C CA . SER A 1 74 ? 41.062 -24.188 -46.529 1.00 49.12 74 SER A CA 1
ATOM 554 C C . SER A 1 74 ? 41.913 -22.968 -46.887 1.00 49.12 74 SER A C 1
ATOM 556 O O . SER A 1 74 ? 43.037 -22.848 -46.405 1.00 49.12 74 SER A O 1
ATOM 558 N N . LYS A 1 75 ? 41.361 -21.996 -47.630 1.00 46.03 75 LYS A N 1
ATOM 559 C CA . LYS A 1 75 ? 42.050 -20.726 -47.904 1.00 46.03 75 LYS A CA 1
ATOM 560 C C . LYS A 1 75 ? 42.346 -19.938 -46.629 1.00 46.03 75 LYS A C 1
ATOM 562 O O . LYS A 1 75 ? 43.456 -19.452 -46.500 1.00 46.03 75 LYS A O 1
ATOM 567 N N . ILE A 1 76 ? 41.435 -19.866 -45.661 1.00 46.06 76 ILE A N 1
ATOM 568 C CA . ILE A 1 76 ? 41.650 -19.174 -44.377 1.00 46.06 76 ILE A CA 1
ATOM 569 C C . ILE A 1 76 ? 42.742 -19.858 -43.545 1.00 46.06 76 ILE A C 1
ATOM 571 O O . ILE A 1 76 ? 43.547 -19.162 -42.936 1.00 46.06 76 ILE A O 1
ATOM 575 N N . PHE A 1 77 ? 42.855 -21.189 -43.593 1.00 46.97 77 PHE A N 1
ATOM 576 C CA . PHE A 1 77 ? 43.977 -21.915 -42.981 1.00 46.97 77 PHE A CA 1
ATOM 577 C C . PHE A 1 77 ? 45.316 -21.693 -43.705 1.00 46.97 77 PHE A C 1
ATOM 579 O O . PHE A 1 77 ? 46.374 -21.882 -43.111 1.00 46.97 77 PHE A O 1
ATOM 586 N N . THR A 1 78 ? 45.278 -21.265 -44.971 1.00 45.81 78 THR A N 1
ATOM 587 C CA . THR A 1 78 ? 46.470 -21.004 -45.798 1.00 45.81 78 THR A CA 1
ATOM 588 C C . THR A 1 78 ? 46.838 -19.510 -45.864 1.00 45.81 78 THR A C 1
ATOM 590 O O . THR A 1 78 ? 47.954 -19.170 -46.249 1.00 45.81 78 THR A O 1
ATOM 593 N N . ILE A 1 79 ? 45.957 -18.600 -45.419 1.00 43.47 79 ILE A N 1
ATOM 594 C CA . ILE A 1 79 ? 46.201 -17.148 -45.275 1.00 43.47 79 ILE A CA 1
ATOM 595 C C . ILE A 1 79 ? 47.044 -16.889 -44.005 1.00 43.47 79 ILE A C 1
ATOM 597 O O . ILE A 1 79 ? 46.687 -16.140 -43.104 1.00 43.47 79 ILE A O 1
ATOM 601 N N . GLY A 1 80 ? 48.188 -17.564 -43.915 1.00 41.69 80 GLY A N 1
ATOM 602 C CA . GLY A 1 80 ? 49.307 -17.200 -43.045 1.00 41.69 80 GLY A CA 1
ATOM 603 C C . GLY A 1 80 ? 50.487 -16.623 -43.829 1.00 41.69 80 GLY A C 1
ATOM 604 O O . GLY A 1 80 ? 51.390 -16.051 -43.230 1.00 41.69 80 GLY A O 1
ATOM 605 N N . VAL A 1 81 ? 50.504 -16.742 -45.163 1.00 45.03 81 VAL A N 1
ATOM 606 C CA . VAL A 1 81 ? 51.622 -16.281 -45.996 1.00 45.03 81 VAL A CA 1
ATOM 607 C C . VAL A 1 81 ? 51.086 -15.740 -47.327 1.00 45.03 81 VAL A C 1
ATOM 609 O O . VAL A 1 81 ? 50.263 -16.377 -47.974 1.00 45.03 81 VAL A O 1
ATOM 612 N N . VAL A 1 82 ? 51.620 -14.584 -47.734 1.00 34.06 82 VAL A N 1
ATOM 613 C CA . VAL A 1 82 ? 51.432 -13.857 -49.008 1.00 34.06 82 VAL A CA 1
ATOM 614 C C . VAL A 1 82 ? 50.281 -12.836 -49.043 1.00 34.06 82 VAL A C 1
ATOM 616 O O . VAL A 1 82 ? 49.151 -13.119 -49.429 1.00 34.06 82 VAL A O 1
ATOM 619 N N . ILE A 1 83 ? 50.633 -11.584 -48.726 1.00 38.47 83 ILE A N 1
ATOM 620 C CA . ILE A 1 83 ? 49.946 -10.374 -49.198 1.00 38.47 83 ILE A CA 1
ATOM 621 C C . ILE A 1 83 ? 50.733 -9.856 -50.408 1.00 38.47 83 ILE A C 1
ATOM 623 O O . ILE A 1 83 ? 51.798 -9.268 -50.236 1.00 38.47 83 ILE A O 1
ATOM 627 N N . SER A 1 84 ? 50.214 -10.042 -51.620 1.00 36.19 84 SER A N 1
ATOM 628 C CA . SER A 1 84 ? 50.473 -9.143 -52.752 1.00 36.19 84 SER A CA 1
ATOM 629 C C . SER A 1 84 ? 49.425 -9.361 -53.846 1.00 36.19 84 SER A C 1
ATOM 631 O O . SER A 1 84 ? 49.221 -10.466 -54.336 1.00 36.19 84 SER A O 1
ATOM 633 N N . GLY A 1 85 ? 48.725 -8.288 -54.209 1.00 31.03 85 GLY A N 1
ATOM 634 C CA . GLY A 1 85 ? 47.753 -8.282 -55.300 1.00 31.03 85 GLY A CA 1
ATOM 635 C C . GLY A 1 85 ? 46.797 -7.104 -55.169 1.00 31.03 85 GLY A C 1
ATOM 636 O O . GLY A 1 85 ? 45.930 -7.105 -54.299 1.00 31.03 85 GLY A O 1
ATOM 637 N N . GLN A 1 86 ? 47.004 -6.075 -55.990 1.00 30.73 86 GLN A N 1
ATOM 638 C CA . GLN A 1 86 ? 46.164 -4.877 -56.053 1.00 30.73 86 GLN A CA 1
ATOM 639 C C . GLN A 1 86 ? 44.733 -5.195 -56.530 1.00 30.73 86 GLN A C 1
ATOM 641 O O . GLN A 1 86 ? 44.548 -6.151 -57.283 1.00 30.73 86 GLN A O 1
ATOM 646 N N . PRO A 1 87 ? 43.720 -4.397 -56.140 1.00 35.25 87 PRO A N 1
ATOM 647 C CA . PRO A 1 87 ? 42.361 -4.574 -56.632 1.00 35.25 87 PRO A CA 1
ATOM 648 C C . PRO A 1 87 ? 42.217 -3.963 -58.034 1.00 35.25 87 PRO A C 1
ATOM 650 O O . PRO A 1 87 ? 42.302 -2.747 -58.203 1.00 35.25 87 PRO A O 1
ATOM 653 N N . GLU A 1 88 ? 41.968 -4.803 -59.038 1.00 30.25 88 GLU A N 1
ATOM 654 C CA . GLU A 1 88 ? 41.525 -4.347 -60.356 1.00 30.25 88 GLU A CA 1
ATOM 655 C C . GLU A 1 88 ? 40.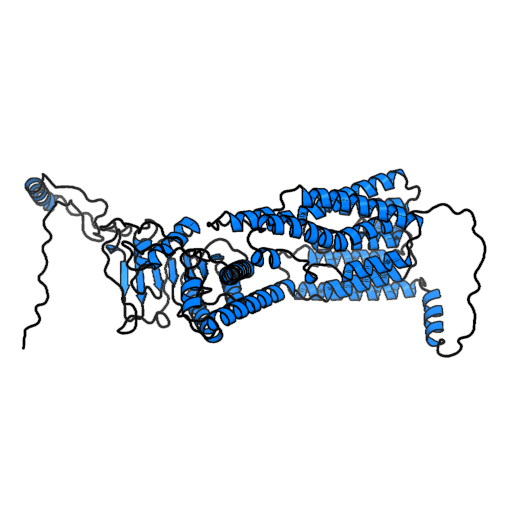087 -3.816 -60.274 1.00 30.25 88 GLU A C 1
ATOM 657 O O . GLU A 1 88 ? 39.148 -4.520 -59.892 1.00 30.25 88 GLU A O 1
ATOM 662 N N . VAL A 1 89 ? 39.916 -2.546 -60.641 1.00 35.62 89 VAL A N 1
ATOM 663 C CA . VAL A 1 89 ? 38.614 -1.902 -60.823 1.00 35.62 89 VAL A CA 1
ATOM 664 C C . VAL A 1 89 ? 38.106 -2.252 -62.220 1.00 35.62 89 VAL A C 1
ATOM 666 O O . VAL A 1 89 ? 38.559 -1.691 -63.214 1.00 35.62 89 VAL A O 1
ATOM 669 N N . GLY A 1 90 ? 37.159 -3.187 -62.290 1.00 32.28 90 GLY A N 1
ATOM 670 C CA . GLY A 1 90 ? 36.441 -3.514 -63.519 1.00 32.28 90 GLY A CA 1
ATOM 671 C C . GLY A 1 90 ? 35.470 -2.401 -63.919 1.00 32.28 90 GLY A C 1
ATOM 672 O O . GLY A 1 90 ? 34.554 -2.052 -63.174 1.00 32.28 90 GLY A O 1
ATOM 673 N N . SER A 1 91 ? 35.674 -1.858 -65.114 1.00 32.12 91 SER A N 1
ATOM 674 C CA . SER A 1 91 ? 34.858 -0.852 -65.786 1.00 32.12 91 SER A CA 1
ATOM 675 C C . SER A 1 91 ? 33.760 -1.492 -66.648 1.00 32.12 91 SER A C 1
ATOM 677 O O . SER A 1 91 ? 34.048 -2.248 -67.570 1.00 32.12 91 SER A O 1
ATOM 679 N N . ASN A 1 92 ? 32.493 -1.164 -66.361 1.00 34.31 92 ASN A N 1
ATOM 680 C CA . ASN A 1 92 ? 31.444 -0.861 -67.353 1.00 34.31 92 ASN A CA 1
ATOM 681 C C . ASN A 1 92 ? 30.098 -0.567 -66.654 1.00 34.31 92 ASN A C 1
ATOM 683 O O . ASN A 1 92 ? 29.543 -1.462 -66.012 1.00 34.31 92 ASN A O 1
ATOM 687 N N . PRO A 1 93 ? 29.506 0.636 -66.803 1.00 38.59 93 PRO A N 1
ATOM 688 C CA . PRO A 1 93 ? 28.134 0.889 -66.393 1.00 38.59 93 PRO A CA 1
ATOM 689 C C . PRO A 1 93 ? 27.203 0.419 -67.514 1.00 38.59 93 PRO A C 1
ATOM 691 O O . PRO A 1 93 ? 26.802 1.185 -68.388 1.00 38.59 93 PRO A O 1
ATOM 694 N N . GLY A 1 94 ? 26.851 -0.867 -67.502 1.00 32.44 94 GLY A N 1
ATOM 695 C CA . GLY A 1 94 ? 25.646 -1.306 -68.197 1.00 32.44 94 GLY A CA 1
ATOM 696 C C . GLY A 1 94 ? 24.455 -0.555 -67.603 1.00 32.44 94 GLY A C 1
ATOM 697 O O . GLY A 1 94 ? 24.347 -0.458 -66.381 1.00 32.44 94 GLY A O 1
ATOM 698 N N . MET A 1 95 ? 23.592 0.004 -68.452 1.00 39.81 95 MET A N 1
ATOM 699 C CA . MET A 1 95 ? 22.359 0.696 -68.068 1.00 39.81 95 MET A CA 1
ATOM 700 C C . MET A 1 95 ? 21.413 -0.295 -67.364 1.00 39.81 95 MET A C 1
ATOM 702 O O . MET A 1 95 ? 20.542 -0.911 -67.973 1.00 39.81 95 MET A O 1
ATOM 706 N N . GLY A 1 96 ? 21.681 -0.534 -66.080 1.00 37.47 96 GLY A N 1
ATOM 707 C CA . GLY A 1 96 ? 21.043 -1.540 -65.247 1.00 37.47 96 GLY A CA 1
ATOM 708 C C . GLY A 1 96 ? 19.726 -1.027 -64.687 1.00 37.47 96 GLY A C 1
ATOM 709 O O . GLY A 1 96 ? 19.621 0.122 -64.260 1.00 37.47 96 GLY A O 1
ATOM 710 N N . ARG A 1 97 ? 18.709 -1.893 -64.687 1.00 50.00 97 ARG A N 1
ATOM 711 C CA . ARG A 1 97 ? 17.428 -1.645 -64.018 1.00 50.00 97 ARG A CA 1
ATOM 712 C C . ARG A 1 97 ? 17.680 -1.132 -62.597 1.00 50.00 97 ARG A C 1
ATOM 714 O O . ARG A 1 97 ? 18.387 -1.776 -61.828 1.00 50.00 97 ARG A O 1
ATOM 721 N N . ILE A 1 98 ? 17.069 -0.001 -62.249 1.00 58.91 98 ILE A N 1
ATOM 722 C CA . ILE A 1 98 ? 17.012 0.492 -60.872 1.00 58.91 98 ILE A CA 1
ATOM 723 C C . ILE A 1 98 ? 16.214 -0.538 -60.062 1.00 58.91 98 ILE A C 1
ATOM 725 O O . ILE A 1 98 ? 14.993 -0.604 -60.185 1.00 58.91 98 ILE A O 1
ATOM 729 N N . THR A 1 99 ? 16.893 -1.375 -59.279 1.00 68.81 99 THR A N 1
ATOM 730 C CA . THR A 1 99 ? 16.242 -2.293 -58.340 1.00 68.81 99 THR A CA 1
ATOM 731 C C . THR A 1 99 ? 16.118 -1.602 -56.988 1.00 68.81 99 THR A C 1
ATOM 733 O O . THR A 1 99 ? 17.082 -1.042 -56.467 1.00 68.81 99 THR A O 1
ATOM 736 N N . ILE A 1 100 ? 14.908 -1.580 -56.439 1.00 74.50 100 ILE A N 1
ATOM 737 C CA . ILE A 1 100 ? 14.641 -1.109 -55.080 1.00 74.50 100 ILE A CA 1
ATOM 738 C C . ILE A 1 100 ? 14.264 -2.358 -54.282 1.00 74.50 100 ILE A C 1
ATOM 740 O O . ILE A 1 100 ? 13.500 -3.180 -54.780 1.00 74.50 100 ILE A O 1
ATOM 744 N N . GLU A 1 101 ? 14.776 -2.504 -53.063 1.00 80.19 101 GLU A N 1
ATOM 745 C CA . GLU A 1 101 ? 14.570 -3.709 -52.248 1.00 80.19 101 GLU A CA 1
ATOM 746 C C . GLU A 1 101 ? 13.630 -3.442 -51.060 1.00 80.19 101 GLU A C 1
ATOM 748 O O . GLU A 1 101 ? 13.981 -2.708 -50.130 1.00 80.19 101 GLU A O 1
ATOM 753 N N . LEU A 1 102 ? 12.443 -4.070 -51.044 1.00 80.56 102 LEU A N 1
ATOM 754 C CA . LEU A 1 102 ? 11.416 -3.857 -50.005 1.00 80.56 102 LEU A CA 1
ATOM 755 C C . LEU A 1 102 ? 11.936 -4.110 -48.591 1.00 80.56 102 LEU A C 1
ATOM 757 O O . LEU A 1 102 ? 11.630 -3.364 -47.661 1.00 80.56 102 LEU A O 1
ATOM 761 N N . TRP A 1 103 ? 12.691 -5.191 -48.408 1.00 80.81 103 TRP A N 1
ATOM 762 C CA . TRP A 1 103 ? 13.138 -5.602 -47.084 1.00 80.81 103 TRP A CA 1
ATOM 763 C C . TRP A 1 103 ? 14.100 -4.566 -46.480 1.00 80.81 103 TRP A C 1
ATOM 765 O O . TRP A 1 103 ? 14.004 -4.276 -45.290 1.00 80.81 103 TRP A O 1
ATOM 775 N N . ILE A 1 104 ? 14.943 -3.919 -47.294 1.00 82.81 104 ILE A N 1
ATOM 776 C CA . ILE A 1 104 ? 15.812 -2.813 -46.862 1.00 82.81 104 ILE A CA 1
ATOM 777 C C . ILE A 1 104 ? 14.973 -1.580 -46.530 1.00 82.81 104 ILE A C 1
ATOM 779 O O . ILE A 1 104 ? 15.196 -0.962 -45.490 1.00 82.81 104 ILE A O 1
ATOM 783 N N . VAL A 1 105 ? 13.978 -1.245 -47.362 1.00 84.25 105 VAL A N 1
ATOM 784 C CA . VAL A 1 105 ? 13.062 -0.118 -47.111 1.00 84.25 105 VAL A CA 1
ATOM 785 C C . VAL A 1 105 ? 12.374 -0.268 -45.751 1.00 84.25 105 VAL A C 1
ATOM 787 O O . VAL A 1 105 ? 12.440 0.632 -44.912 1.00 84.25 105 VAL A O 1
ATOM 790 N N . VAL A 1 106 ? 11.783 -1.435 -45.484 1.00 85.62 106 VAL A N 1
ATOM 791 C CA . VAL A 1 106 ? 11.105 -1.728 -44.211 1.00 85.62 106 VAL A CA 1
ATOM 792 C C . VAL A 1 106 ? 12.096 -1.762 -43.043 1.00 85.62 106 VAL A C 1
ATOM 794 O O . VAL A 1 106 ? 11.760 -1.320 -41.942 1.00 85.62 106 VAL A O 1
ATOM 797 N N . MET A 1 107 ? 13.324 -2.242 -43.266 1.00 85.94 107 MET A N 1
ATOM 798 C CA . MET A 1 107 ? 14.371 -2.285 -42.245 1.00 85.94 107 MET A CA 1
ATOM 799 C C . MET A 1 107 ? 14.845 -0.886 -41.837 1.00 85.94 107 MET A C 1
ATOM 801 O O . MET A 1 107 ? 14.986 -0.604 -40.649 1.00 85.94 107 MET A O 1
ATOM 805 N N . VAL A 1 108 ? 15.050 0.016 -42.795 1.00 86.44 108 VAL A N 1
ATOM 806 C CA . VAL A 1 108 ? 15.428 1.411 -42.526 1.00 86.44 108 VAL A CA 1
ATOM 807 C C . VAL A 1 108 ? 14.301 2.144 -41.801 1.00 86.44 108 VAL A C 1
ATOM 809 O O . VAL A 1 108 ? 14.565 2.799 -40.791 1.00 86.44 108 VAL A O 1
ATOM 812 N N . MET A 1 109 ? 13.045 1.956 -42.224 1.00 87.44 109 MET A N 1
ATOM 813 C CA . MET A 1 109 ? 11.879 2.464 -41.489 1.00 87.44 109 MET A CA 1
ATOM 814 C C . MET A 1 109 ? 11.846 1.936 -40.049 1.00 87.44 109 MET A C 1
ATOM 816 O O . MET A 1 109 ? 11.588 2.692 -39.111 1.00 87.44 109 MET A O 1
ATOM 820 N N . TYR A 1 110 ? 12.156 0.652 -39.852 1.00 86.50 110 TYR A N 1
ATOM 821 C CA . TYR A 1 110 ? 12.217 0.033 -38.530 1.00 86.50 110 TYR A CA 1
ATOM 822 C C . TYR A 1 110 ? 13.329 0.630 -37.651 1.00 86.50 110 TYR A C 1
ATOM 824 O O . TYR A 1 110 ? 13.088 0.948 -36.488 1.00 86.50 110 TYR A O 1
ATOM 832 N N . ILE A 1 111 ? 14.531 0.846 -38.197 1.00 86.44 111 ILE A N 1
ATOM 833 C CA . ILE A 1 111 ? 15.644 1.501 -37.485 1.00 86.44 111 ILE A CA 1
ATOM 834 C C . ILE A 1 111 ? 15.261 2.934 -37.097 1.00 86.44 111 ILE A C 1
ATOM 836 O O . ILE A 1 111 ? 15.496 3.351 -35.960 1.00 86.44 111 ILE A O 1
ATOM 840 N N . SER A 1 112 ? 14.631 3.683 -38.008 1.00 85.75 112 SER A N 1
ATOM 841 C CA . SER A 1 112 ? 14.134 5.033 -37.725 1.00 85.75 112 SER A CA 1
ATOM 842 C C . SER A 1 112 ? 13.104 5.032 -36.588 1.00 85.75 112 SER A C 1
ATOM 844 O O . SER A 1 112 ? 13.183 5.881 -35.699 1.00 85.75 112 SER A O 1
ATOM 846 N N . ALA A 1 113 ? 12.202 4.047 -36.548 1.00 83.06 113 ALA A N 1
ATOM 847 C CA . ALA A 1 113 ? 11.242 3.875 -35.458 1.00 83.06 113 ALA A CA 1
ATOM 848 C C . ALA A 1 113 ? 11.894 3.453 -34.125 1.00 83.06 113 ALA A C 1
ATOM 850 O O . ALA A 1 113 ? 11.448 3.887 -33.066 1.00 83.06 113 ALA A O 1
ATOM 851 N N . LEU A 1 114 ? 12.962 2.649 -34.148 1.00 78.00 114 LEU A N 1
ATOM 852 C CA . LEU A 1 114 ? 13.654 2.182 -32.939 1.00 78.00 114 LEU A CA 1
ATOM 853 C C . LEU A 1 114 ? 14.593 3.218 -32.310 1.00 78.00 114 LEU A C 1
ATOM 855 O O . LEU A 1 114 ? 14.785 3.211 -31.094 1.00 78.00 114 LEU A O 1
ATOM 859 N N . VAL A 1 115 ? 15.233 4.054 -33.128 1.00 80.50 115 VAL A N 1
ATOM 860 C CA . VAL A 1 115 ? 16.324 4.938 -32.687 1.00 80.50 115 VAL A CA 1
ATOM 861 C C . VAL A 1 115 ? 15.913 6.400 -32.766 1.00 80.50 115 VAL A C 1
ATOM 863 O O . VAL A 1 115 ? 16.005 7.122 -31.776 1.00 80.50 115 VAL A O 1
ATOM 866 N N . VAL A 1 116 ? 15.438 6.842 -33.930 1.00 84.69 116 VAL A N 1
ATOM 867 C CA . VAL A 1 116 ? 15.201 8.265 -34.200 1.00 84.69 116 VAL A CA 1
ATOM 868 C C . VAL A 1 116 ? 13.896 8.738 -33.562 1.00 84.69 116 VAL A C 1
ATOM 870 O O . VAL A 1 116 ? 13.879 9.793 -32.928 1.00 84.69 116 VAL A O 1
ATOM 873 N N . ALA A 1 117 ? 12.823 7.947 -33.646 1.00 81.06 117 ALA A N 1
ATOM 874 C CA . ALA A 1 117 ? 11.528 8.311 -33.072 1.00 81.06 117 ALA A CA 1
ATOM 875 C C . ALA A 1 117 ? 11.574 8.514 -31.538 1.00 81.06 117 ALA A C 1
ATOM 877 O O . ALA A 1 117 ? 11.068 9.539 -31.079 1.00 81.06 117 ALA A O 1
ATOM 878 N N . PRO A 1 118 ? 12.238 7.668 -30.718 1.00 77.00 118 PRO A N 1
ATOM 879 C CA . PRO A 1 118 ? 12.390 7.928 -29.281 1.00 77.00 118 PRO A CA 1
ATOM 880 C C . PRO A 1 118 ? 13.178 9.204 -28.955 1.00 77.00 118 PRO A C 1
ATOM 882 O O . PRO A 1 118 ? 12.814 9.931 -28.029 1.00 77.00 118 PRO A O 1
ATOM 885 N N . ILE A 1 119 ? 14.230 9.510 -29.726 1.00 81.69 119 ILE A N 1
ATOM 886 C CA . ILE A 1 119 ? 15.012 10.749 -29.574 1.00 81.69 119 ILE A CA 1
ATOM 887 C C . ILE A 1 119 ? 14.132 11.965 -29.875 1.00 81.69 119 ILE A C 1
ATOM 889 O O . ILE A 1 119 ? 14.106 12.932 -29.109 1.00 81.69 119 ILE A O 1
ATOM 893 N N . LEU A 1 120 ? 13.384 11.903 -30.975 1.00 80.88 120 LEU A N 1
ATOM 894 C CA . LEU A 1 120 ? 12.487 12.964 -31.412 1.00 80.88 120 LEU A CA 1
ATOM 895 C C . LEU A 1 120 ? 11.345 13.178 -30.411 1.00 80.88 120 LEU A C 1
ATOM 897 O O . LEU A 1 120 ? 11.104 14.310 -29.994 1.00 80.88 120 LEU A O 1
ATOM 901 N N . LYS A 1 121 ? 10.735 12.087 -29.930 1.00 77.50 121 LYS A N 1
ATOM 902 C CA . LYS A 1 121 ? 9.728 12.086 -28.861 1.00 77.50 121 LYS A CA 1
ATOM 903 C C . LYS A 1 121 ? 10.260 12.764 -27.601 1.00 77.50 121 LYS A C 1
ATOM 905 O O . LYS A 1 121 ? 9.625 13.687 -27.100 1.00 77.50 121 LYS A O 1
ATOM 910 N N . SER A 1 122 ? 11.451 12.377 -27.136 1.00 75.12 122 SER A N 1
ATOM 911 C CA . SER A 1 122 ? 12.078 12.972 -25.949 1.00 75.12 122 SER A CA 1
ATOM 912 C C . SER A 1 122 ? 12.313 14.476 -26.101 1.00 75.12 122 SER A C 1
ATOM 914 O O . SER A 1 122 ? 12.128 15.209 -25.131 1.00 75.12 122 SER A O 1
ATOM 916 N N . ARG A 1 123 ? 12.704 14.951 -27.291 1.00 79.69 123 ARG A N 1
ATOM 917 C CA . ARG A 1 123 ? 12.912 16.386 -27.537 1.00 79.69 123 ARG A CA 1
ATOM 918 C C . ARG A 1 123 ? 11.602 17.168 -27.606 1.00 79.69 123 ARG A C 1
ATOM 920 O O . ARG A 1 123 ? 11.526 18.244 -27.017 1.00 79.69 123 ARG A O 1
ATOM 927 N N . ILE A 1 124 ? 10.594 16.654 -28.313 1.00 76.50 124 ILE A N 1
ATOM 928 C CA . ILE A 1 124 ? 9.290 17.321 -28.457 1.00 76.50 124 ILE A CA 1
ATOM 929 C C . ILE A 1 124 ? 8.582 17.374 -27.100 1.00 76.50 124 ILE A C 1
ATOM 931 O O . ILE A 1 124 ? 8.223 18.458 -26.648 1.00 76.50 124 ILE A O 1
ATOM 935 N N . GLN A 1 125 ? 8.466 16.236 -26.406 1.00 71.06 125 GLN A N 1
ATOM 936 C CA . GLN A 1 125 ? 7.848 16.184 -25.079 1.00 71.06 125 GLN A CA 1
ATOM 937 C C . GLN A 1 125 ? 8.633 17.004 -24.054 1.00 71.06 125 GLN A C 1
ATOM 939 O O . GLN A 1 125 ? 8.020 17.716 -23.269 1.00 71.06 125 GLN A O 1
ATOM 944 N N . GLY A 1 126 ? 9.970 16.963 -24.081 1.00 70.31 126 GLY A N 1
ATOM 945 C CA . GLY A 1 126 ? 10.801 17.771 -23.186 1.00 70.31 126 GLY A CA 1
ATOM 946 C C . GLY A 1 126 ? 10.517 19.269 -23.320 1.00 70.31 126 GLY A C 1
ATOM 947 O O . GLY A 1 126 ? 10.335 19.942 -22.312 1.00 70.31 126 GLY A O 1
ATOM 948 N N . LYS A 1 127 ? 10.384 19.785 -24.551 1.00 74.19 127 LYS A N 1
ATOM 949 C CA . LYS A 1 127 ? 10.009 21.190 -24.789 1.00 74.19 127 LYS A CA 1
ATOM 950 C C . LYS A 1 127 ? 8.591 21.509 -24.311 1.00 74.19 127 LYS A C 1
ATOM 952 O O . LYS A 1 127 ? 8.401 22.523 -23.644 1.00 74.19 127 LYS A O 1
ATOM 957 N N . SER A 1 128 ? 7.610 20.660 -24.625 1.00 69.81 128 SER A N 1
ATOM 958 C CA . SER A 1 128 ? 6.217 20.873 -24.207 1.00 69.81 128 SER A CA 1
ATOM 959 C C . SER A 1 128 ? 6.055 20.824 -22.686 1.00 69.81 128 SER A C 1
ATOM 961 O O . SER A 1 128 ? 5.354 21.653 -22.114 1.00 69.81 128 SER A O 1
ATOM 963 N N . ILE A 1 129 ? 6.741 19.900 -22.009 1.00 65.31 129 ILE A N 1
ATOM 964 C CA . ILE A 1 129 ? 6.703 19.786 -20.549 1.00 65.31 129 ILE A CA 1
ATOM 965 C C . ILE A 1 129 ? 7.461 20.947 -19.890 1.00 65.31 129 ILE A C 1
ATOM 967 O O . ILE A 1 129 ? 6.940 21.555 -18.960 1.00 65.31 129 ILE A O 1
ATOM 971 N N . ALA A 1 130 ? 8.632 21.330 -20.406 1.00 67.19 130 ALA A N 1
ATOM 972 C CA . ALA A 1 130 ? 9.359 22.506 -19.926 1.00 67.19 130 ALA A CA 1
ATOM 973 C C . ALA A 1 130 ? 8.516 23.790 -20.020 1.00 67.19 130 ALA A C 1
ATOM 975 O O . ALA A 1 130 ? 8.566 24.613 -19.111 1.00 67.19 130 ALA A O 1
ATOM 976 N N . ALA A 1 131 ? 7.695 23.939 -21.068 1.00 70.69 131 ALA A N 1
ATOM 977 C CA . ALA A 1 131 ? 6.756 25.054 -21.194 1.00 70.69 131 ALA A CA 1
ATOM 978 C C . ALA A 1 131 ? 5.653 25.028 -20.115 1.00 70.69 131 ALA A C 1
ATOM 980 O O . ALA A 1 131 ? 5.286 26.073 -19.583 1.00 70.69 131 ALA A O 1
ATOM 981 N N . VAL A 1 132 ? 5.162 23.844 -19.728 1.00 66.12 132 VAL A N 1
ATOM 982 C CA . VAL A 1 132 ? 4.185 23.682 -18.632 1.00 66.12 132 VAL A CA 1
ATOM 983 C C . VAL A 1 132 ? 4.790 24.039 -17.265 1.00 66.12 132 VAL A C 1
ATOM 985 O O . VAL A 1 132 ? 4.078 24.563 -16.404 1.00 66.12 132 VAL A O 1
ATOM 988 N N . PHE A 1 133 ? 6.090 23.811 -17.061 1.00 63.66 133 PHE A N 1
ATOM 989 C CA . PHE A 1 133 ? 6.826 24.140 -15.829 1.00 63.66 133 PHE A CA 1
ATOM 990 C C . PHE A 1 133 ? 7.730 25.376 -15.974 1.00 63.66 133 PHE A C 1
ATOM 992 O O . PHE A 1 133 ? 8.698 25.518 -15.232 1.00 63.66 133 PHE A O 1
ATOM 999 N N . ALA A 1 134 ? 7.423 26.293 -16.899 1.00 65.81 134 ALA A N 1
ATOM 1000 C CA . ALA A 1 134 ? 8.265 27.463 -17.178 1.00 65.81 134 ALA A CA 1
ATOM 1001 C C . ALA A 1 134 ? 8.512 28.358 -15.944 1.00 65.81 134 ALA A C 1
ATOM 1003 O O . ALA A 1 134 ? 9.559 28.992 -15.843 1.00 65.81 134 ALA A O 1
ATOM 1004 N N . ASN A 1 135 ? 7.587 28.351 -14.979 1.00 64.62 135 ASN A N 1
ATOM 1005 C CA . ASN A 1 135 ? 7.693 29.109 -13.728 1.00 64.62 135 ASN A CA 1
ATOM 1006 C C . ASN A 1 135 ? 8.524 28.392 -12.638 1.00 64.62 135 ASN A C 1
ATOM 1008 O O . ASN A 1 135 ? 8.756 28.962 -11.577 1.00 64.62 135 ASN A O 1
ATOM 1012 N N . GLU A 1 136 ? 8.978 27.157 -12.881 1.00 62.03 136 GLU A N 1
ATOM 1013 C CA . GLU A 1 136 ? 9.737 26.323 -11.939 1.00 62.03 136 GLU A CA 1
ATOM 1014 C C . GLU A 1 136 ? 11.020 25.778 -12.603 1.00 62.03 136 GLU A C 1
ATOM 1016 O O . GLU A 1 136 ? 11.073 24.623 -13.048 1.00 62.03 136 GLU A O 1
ATOM 1021 N N . PRO A 1 137 ? 12.099 26.581 -12.667 1.00 56.22 137 PRO A N 1
ATOM 1022 C CA . PRO A 1 137 ? 13.297 26.253 -13.446 1.00 56.22 137 PRO A CA 1
ATOM 1023 C C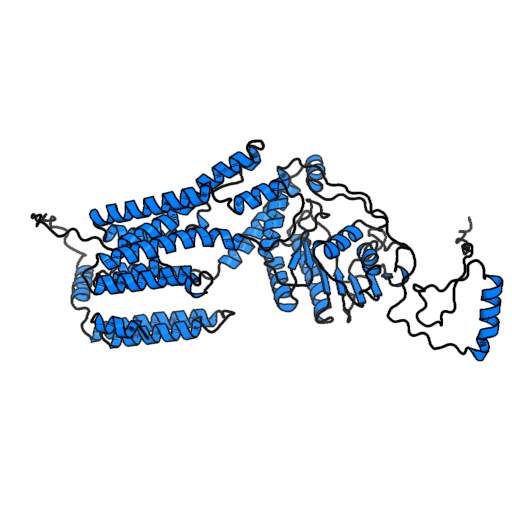 . PRO A 1 137 ? 14.002 24.963 -12.988 1.00 56.22 137 PRO A C 1
ATOM 1025 O O . PRO A 1 137 ? 14.594 24.255 -13.802 1.00 56.22 137 PRO A O 1
ATOM 1028 N N . LEU A 1 138 ? 13.890 24.601 -11.704 1.00 50.50 138 LEU A N 1
ATOM 1029 C CA . LEU A 1 138 ? 14.452 23.361 -11.152 1.00 50.50 138 LEU A CA 1
ATOM 1030 C C . LEU A 1 138 ? 13.651 22.105 -11.538 1.00 50.50 138 LEU A C 1
ATOM 1032 O O . LEU A 1 138 ? 14.255 21.056 -11.769 1.00 50.50 138 LEU A O 1
ATOM 1036 N N . ALA A 1 139 ? 12.320 22.193 -11.636 1.00 47.41 139 ALA A N 1
ATOM 1037 C CA . ALA A 1 139 ? 11.465 21.085 -12.071 1.00 47.41 139 ALA A CA 1
ATOM 1038 C C . ALA A 1 139 ? 11.621 20.843 -13.580 1.00 47.41 139 ALA A C 1
ATOM 1040 O O . ALA A 1 139 ? 11.810 19.706 -14.014 1.00 47.41 139 ALA A O 1
ATOM 1041 N N . SER A 1 140 ? 11.671 21.926 -14.361 1.00 51.44 140 SER A N 1
ATOM 1042 C CA . SER A 1 140 ? 11.929 21.898 -15.806 1.00 51.44 140 SER A CA 1
ATOM 1043 C C . SER A 1 140 ? 13.250 21.190 -16.165 1.00 51.44 140 SER A C 1
ATOM 1045 O O . SER A 1 140 ? 13.307 20.437 -17.134 1.00 51.44 140 SER A O 1
ATOM 1047 N N . ALA A 1 141 ? 14.292 21.325 -15.333 1.00 53.12 141 ALA A N 1
ATOM 1048 C CA . ALA A 1 141 ? 15.586 20.669 -15.546 1.00 53.12 141 ALA A CA 1
ATOM 1049 C C . ALA A 1 141 ? 15.591 19.142 -15.298 1.00 53.12 141 ALA A C 1
ATOM 1051 O O . ALA A 1 141 ? 16.478 18.447 -15.791 1.00 53.12 141 ALA A O 1
ATOM 1052 N N . HIS A 1 142 ? 14.629 18.610 -14.534 1.00 49.19 142 HIS A N 1
ATOM 1053 C CA . HIS A 1 142 ? 14.577 17.191 -14.142 1.00 49.19 142 HIS A CA 1
ATOM 1054 C C . HIS A 1 142 ? 13.442 16.406 -14.819 1.00 49.19 142 HIS A C 1
ATOM 1056 O O . HIS A 1 142 ? 13.406 15.174 -14.722 1.00 49.19 142 HIS A O 1
ATOM 1062 N N . ILE A 1 143 ? 12.512 17.097 -15.486 1.00 50.50 143 ILE A N 1
ATOM 1063 C CA . ILE A 1 143 ? 11.344 16.506 -16.138 1.00 50.50 143 ILE A CA 1
ATOM 1064 C C . ILE A 1 143 ? 11.569 16.502 -17.654 1.00 50.50 143 ILE A C 1
ATOM 1066 O O . ILE A 1 143 ? 11.310 17.472 -18.359 1.00 50.50 143 ILE A O 1
ATOM 1070 N N . GLY A 1 144 ? 12.054 15.367 -18.153 1.00 53.06 144 GLY A N 1
ATOM 1071 C CA . GLY A 1 144 ? 12.367 15.153 -19.565 1.00 53.06 144 GLY A CA 1
ATOM 1072 C C . GLY A 1 144 ? 13.761 14.557 -19.737 1.00 53.06 144 GLY A C 1
ATOM 1073 O O . GLY A 1 144 ? 14.687 14.875 -18.998 1.00 53.06 144 GLY A O 1
ATOM 1074 N N . GLY A 1 145 ? 13.914 13.641 -20.690 1.00 56.88 145 GLY A N 1
ATOM 1075 C CA . GLY A 1 145 ? 15.203 13.015 -20.969 1.00 56.88 145 GLY A CA 1
ATOM 1076 C C . GLY A 1 145 ? 15.086 11.759 -21.821 1.00 56.88 145 GLY A C 1
ATOM 1077 O O . GLY A 1 145 ? 14.050 11.093 -21.844 1.00 56.88 145 GLY A O 1
ATOM 1078 N N . LEU A 1 146 ? 16.177 11.433 -22.511 1.00 58.94 146 LEU A N 1
ATOM 1079 C CA . LEU A 1 146 ? 16.296 10.212 -23.295 1.00 58.94 146 LEU A CA 1
ATOM 1080 C C . LEU A 1 146 ? 16.824 9.091 -22.400 1.00 58.94 146 LEU A C 1
ATOM 1082 O O . LEU A 1 146 ? 17.967 9.127 -21.941 1.00 58.94 146 LEU A O 1
ATOM 1086 N N . ARG A 1 147 ? 16.012 8.059 -22.173 1.00 54.25 147 ARG A N 1
ATOM 1087 C CA . ARG A 1 147 ? 16.473 6.851 -21.490 1.00 54.25 147 ARG A CA 1
ATOM 1088 C C . ARG A 1 147 ? 17.216 5.964 -22.492 1.00 54.25 147 ARG A C 1
ATOM 1090 O O . ARG A 1 147 ? 16.613 5.185 -23.216 1.00 54.25 147 ARG A O 1
ATOM 1097 N N . LEU A 1 148 ? 18.546 6.046 -22.513 1.00 52.78 148 LEU A N 1
ATOM 1098 C CA . LEU A 1 148 ? 19.376 5.209 -23.397 1.00 52.78 148 LEU A CA 1
ATOM 1099 C C . LEU A 1 148 ? 19.164 3.702 -23.153 1.00 52.78 148 LEU A C 1
ATOM 1101 O O . LEU A 1 148 ? 19.288 2.900 -24.071 1.00 52.78 148 LEU A O 1
ATOM 1105 N N . THR A 1 149 ? 18.764 3.314 -21.936 1.00 48.19 149 THR A N 1
ATOM 1106 C CA . THR A 1 149 ? 18.492 1.914 -21.568 1.00 48.19 149 THR A CA 1
ATOM 1107 C C . THR A 1 149 ? 17.196 1.340 -22.150 1.00 48.19 149 THR A C 1
ATOM 1109 O O . THR A 1 149 ? 17.022 0.124 -22.121 1.00 48.19 149 THR A O 1
ATOM 1112 N N . THR A 1 150 ? 16.294 2.168 -22.694 1.00 48.69 150 THR A N 1
ATOM 1113 C CA . THR A 1 150 ? 15.097 1.698 -23.421 1.00 48.69 150 THR A CA 1
ATOM 1114 C C . THR A 1 150 ? 15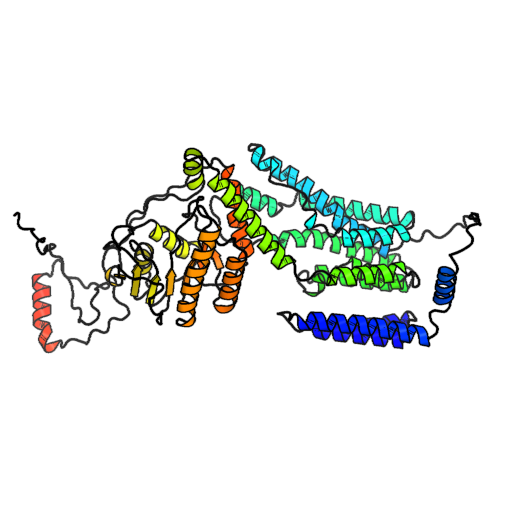.324 1.595 -24.924 1.00 48.69 150 THR A C 1
ATOM 1116 O O . THR A 1 150 ? 14.467 1.075 -25.630 1.00 48.69 150 THR A O 1
ATOM 1119 N N . MET A 1 151 ? 16.461 2.072 -25.439 1.00 57.47 151 MET A N 1
ATOM 1120 C CA . MET A 1 151 ? 16.774 1.940 -26.857 1.00 57.47 151 MET A CA 1
ATOM 1121 C C . MET A 1 151 ? 17.207 0.504 -27.152 1.00 57.47 151 MET A C 1
ATOM 1123 O O . MET A 1 151 ? 18.114 -0.034 -26.514 1.00 57.47 151 MET A O 1
ATOM 1127 N N . HIS A 1 152 ? 16.604 -0.114 -28.167 1.00 65.56 152 HIS A N 1
ATOM 1128 C CA . HIS A 1 152 ? 17.027 -1.416 -28.687 1.00 65.56 152 HIS A CA 1
ATOM 1129 C C . HIS A 1 152 ? 18.314 -1.280 -29.527 1.00 65.56 152 HIS A C 1
ATOM 1131 O O . HIS A 1 152 ? 18.369 -1.721 -30.672 1.00 65.56 152 HIS A O 1
ATOM 1137 N N . ALA A 1 153 ? 19.351 -0.644 -28.966 1.00 64.25 153 ALA A N 1
ATOM 1138 C CA . ALA A 1 153 ? 20.567 -0.215 -29.663 1.00 64.25 153 ALA A CA 1
ATOM 1139 C C . ALA A 1 153 ? 21.296 -1.369 -30.366 1.00 64.25 153 ALA A C 1
ATOM 1141 O O . ALA A 1 153 ? 21.771 -1.218 -31.484 1.00 64.25 153 ALA A O 1
ATOM 1142 N N . VAL A 1 154 ? 21.310 -2.548 -29.745 1.00 66.62 154 VAL A N 1
ATOM 1143 C CA . VAL A 1 154 ? 21.926 -3.755 -30.312 1.00 66.62 154 VAL A CA 1
ATOM 1144 C C . VAL A 1 154 ? 21.143 -4.275 -31.522 1.00 66.62 154 VAL A C 1
ATOM 1146 O O . VAL A 1 154 ? 21.735 -4.623 -32.538 1.00 66.62 154 VAL A O 1
ATOM 1149 N N . GLN A 1 155 ? 19.807 -4.284 -31.452 1.00 70.25 155 GLN A N 1
ATOM 1150 C CA . GLN A 1 155 ? 18.973 -4.690 -32.586 1.00 70.25 155 GLN A CA 1
ATOM 1151 C C . GLN A 1 155 ? 19.095 -3.681 -33.733 1.00 70.25 155 GLN A C 1
ATOM 1153 O O . GLN A 1 155 ? 19.228 -4.076 -34.886 1.00 70.25 155 GLN A O 1
ATOM 1158 N N . ALA A 1 156 ? 19.119 -2.386 -33.412 1.00 74.31 156 ALA A N 1
ATOM 1159 C CA . ALA A 1 156 ? 19.366 -1.337 -34.390 1.00 74.31 156 ALA A CA 1
ATOM 1160 C C . ALA A 1 156 ? 20.748 -1.475 -35.051 1.00 74.31 156 ALA A C 1
ATOM 1162 O O . ALA A 1 156 ? 20.842 -1.279 -36.256 1.00 74.31 156 ALA A O 1
ATOM 1163 N N . ALA A 1 157 ? 21.788 -1.871 -34.308 1.00 76.38 157 ALA A N 1
ATOM 1164 C CA . ALA A 1 157 ? 23.127 -2.104 -34.850 1.00 76.38 157 ALA A CA 1
ATOM 1165 C C . ALA A 1 157 ? 23.170 -3.282 -35.838 1.00 76.38 157 ALA A C 1
ATOM 1167 O O . ALA A 1 157 ? 23.762 -3.150 -36.905 1.00 76.38 157 ALA A O 1
ATOM 1168 N N . ILE A 1 158 ? 22.493 -4.398 -35.532 1.00 76.00 158 ILE A N 1
ATOM 1169 C CA . ILE A 1 158 ? 22.374 -5.540 -36.458 1.00 76.00 158 ILE A CA 1
ATOM 1170 C C . ILE A 1 158 ? 21.651 -5.117 -37.741 1.00 76.00 158 ILE A C 1
ATOM 1172 O O . ILE A 1 158 ? 22.126 -5.381 -38.843 1.00 76.00 158 ILE A O 1
ATOM 1176 N N . CYS A 1 159 ? 20.516 -4.428 -37.609 1.00 78.81 159 CYS A N 1
ATOM 1177 C CA . CYS A 1 159 ? 19.763 -3.946 -38.761 1.00 78.81 159 CYS A CA 1
ATOM 1178 C C . CYS A 1 159 ? 20.575 -2.933 -39.588 1.00 78.81 159 CYS A C 1
ATOM 1180 O O . CYS A 1 159 ? 20.546 -2.988 -40.813 1.00 78.81 159 CYS A O 1
ATOM 1182 N N . LEU A 1 160 ? 21.316 -2.034 -38.934 1.00 81.75 160 LEU A N 1
ATOM 1183 C CA . LEU A 1 160 ? 22.164 -1.037 -39.589 1.00 81.75 160 LEU A CA 1
ATOM 1184 C C . LEU A 1 160 ? 23.317 -1.693 -40.354 1.00 81.75 160 LEU A C 1
ATOM 1186 O O . LEU A 1 160 ? 23.593 -1.288 -41.477 1.00 81.75 160 LEU A O 1
ATOM 1190 N N . PHE A 1 161 ? 23.945 -2.720 -39.778 1.00 80.00 161 PHE A N 1
ATOM 1191 C CA . PHE A 1 161 ? 24.973 -3.512 -40.450 1.00 80.00 161 PHE A CA 1
ATOM 1192 C C . PHE A 1 161 ? 24.425 -4.174 -41.722 1.00 80.00 161 PHE A C 1
ATOM 1194 O O . PHE A 1 161 ? 25.019 -4.034 -42.787 1.00 80.00 161 PHE A O 1
ATOM 1201 N N . LEU A 1 162 ? 23.249 -4.810 -41.644 1.00 76.00 162 LEU A N 1
ATOM 1202 C CA . LEU A 1 162 ? 22.610 -5.440 -42.806 1.00 76.00 162 LEU A CA 1
ATOM 1203 C C . LEU A 1 162 ? 22.238 -4.431 -43.900 1.00 76.00 162 LEU A C 1
ATOM 1205 O O . LEU A 1 162 ? 22.455 -4.702 -45.078 1.00 76.00 162 LEU A O 1
ATOM 1209 N N . VAL A 1 163 ? 21.702 -3.267 -43.521 1.00 79.94 163 VAL A N 1
ATOM 1210 C CA . VAL A 1 163 ? 21.399 -2.184 -44.468 1.00 79.94 163 VAL A CA 1
ATOM 1211 C C . VAL A 1 163 ? 22.687 -1.678 -45.119 1.00 79.94 163 VAL A C 1
ATOM 1213 O O . VAL A 1 163 ? 22.753 -1.594 -46.340 1.00 79.94 163 VAL A O 1
ATOM 1216 N N . TYR A 1 164 ? 23.731 -1.410 -44.331 1.00 79.88 164 TYR A N 1
ATOM 1217 C CA . TYR A 1 164 ? 25.016 -0.926 -44.836 1.00 79.88 164 TYR A CA 1
ATOM 1218 C C . TYR A 1 164 ? 25.652 -1.892 -45.843 1.00 79.88 164 TYR A C 1
ATOM 1220 O O . TYR A 1 164 ? 26.135 -1.464 -46.887 1.00 79.88 164 TYR A O 1
ATOM 1228 N N . SER A 1 165 ? 25.615 -3.196 -45.560 1.00 75.50 165 SER A N 1
ATOM 1229 C CA . SER A 1 165 ? 26.245 -4.215 -46.403 1.00 75.50 165 SER A CA 1
ATOM 1230 C C . SER A 1 165 ? 25.501 -4.519 -47.709 1.00 75.50 165 SER A C 1
ATOM 1232 O O . SER A 1 165 ? 26.093 -5.137 -48.597 1.00 75.50 165 SER A O 1
ATOM 1234 N N . HIS A 1 166 ? 24.216 -4.166 -47.835 1.00 75.44 166 HIS A N 1
ATOM 1235 C CA . HIS A 1 166 ? 23.368 -4.668 -48.929 1.00 75.44 166 HIS A CA 1
ATOM 1236 C C . HIS A 1 166 ? 22.510 -3.616 -49.634 1.00 75.44 166 HIS A C 1
ATOM 1238 O O . HIS A 1 166 ? 21.968 -3.903 -50.698 1.00 75.44 166 HIS A O 1
ATOM 1244 N N . ALA A 1 167 ? 22.377 -2.407 -49.094 1.00 76.88 167 ALA A N 1
ATOM 1245 C CA . ALA A 1 167 ? 21.553 -1.380 -49.714 1.00 76.88 167 ALA A CA 1
ATOM 1246 C C . ALA A 1 167 ? 22.269 -0.667 -50.868 1.00 76.88 167 ALA A C 1
ATOM 1248 O O . ALA A 1 167 ? 23.442 -0.306 -50.782 1.00 76.88 167 ALA A O 1
ATOM 1249 N N . ASN A 1 168 ? 21.520 -0.414 -51.939 1.00 79.50 168 ASN A N 1
ATOM 1250 C CA . ASN A 1 168 ? 21.952 0.402 -53.067 1.00 79.50 168 ASN A CA 1
ATOM 1251 C C . ASN A 1 168 ? 21.414 1.843 -52.948 1.00 79.50 168 ASN A C 1
ATOM 1253 O O . ASN A 1 168 ? 20.477 2.127 -52.195 1.00 79.50 168 ASN A O 1
ATOM 1257 N N . LEU A 1 169 ? 22.013 2.773 -53.699 1.00 77.88 169 LEU A N 1
ATOM 1258 C CA . LEU A 1 169 ? 21.686 4.203 -53.627 1.00 77.88 169 LEU A CA 1
ATOM 1259 C C . LEU A 1 169 ? 20.187 4.510 -53.858 1.00 77.88 169 LEU A C 1
ATOM 1261 O O . LEU A 1 169 ? 19.621 5.257 -53.058 1.00 77.88 169 LEU A O 1
ATOM 1265 N N . PRO A 1 170 ? 19.497 3.922 -54.858 1.00 77.62 170 PRO A N 1
ATOM 1266 C CA . PRO A 1 170 ? 18.065 4.156 -55.056 1.00 77.62 170 PRO A CA 1
ATOM 1267 C C . PRO A 1 170 ? 17.207 3.683 -53.876 1.00 77.62 170 PRO A C 1
ATOM 1269 O O . PRO A 1 170 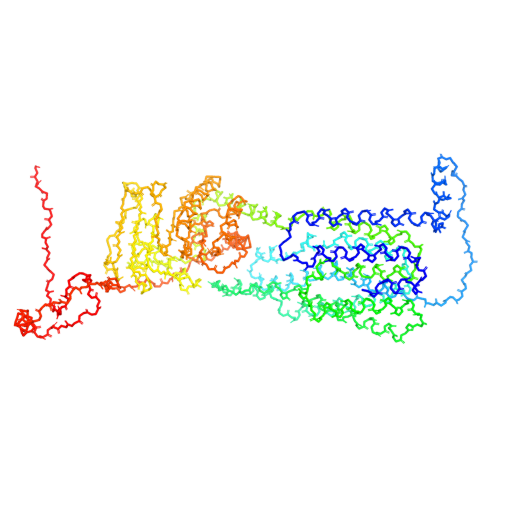? 16.268 4.373 -53.478 1.00 77.62 170 PRO A O 1
ATOM 1272 N N . THR A 1 171 ? 17.557 2.546 -53.265 1.00 80.56 171 THR A N 1
ATOM 1273 C CA . THR A 1 171 ? 16.853 2.043 -52.080 1.00 80.56 171 THR A CA 1
ATOM 1274 C C . THR A 1 171 ? 17.044 2.962 -50.880 1.00 80.56 171 THR A C 1
ATOM 1276 O O . THR A 1 171 ? 16.075 3.213 -50.169 1.00 80.56 171 THR A O 1
ATOM 1279 N N . TYR A 1 172 ? 18.235 3.539 -50.677 1.00 80.25 172 TYR A N 1
ATOM 1280 C CA . TYR A 1 172 ? 18.453 4.532 -49.618 1.00 80.25 172 TYR A CA 1
ATOM 1281 C C . TYR A 1 172 ? 17.574 5.774 -49.778 1.00 80.25 172 TYR A C 1
ATOM 1283 O O . TYR A 1 172 ? 17.045 6.271 -48.785 1.00 80.25 172 TYR A O 1
ATOM 1291 N N . VAL A 1 173 ? 17.390 6.259 -51.010 1.00 82.06 173 VAL A N 1
ATOM 1292 C CA . VAL A 1 173 ? 16.553 7.436 -51.285 1.00 82.06 173 VAL A CA 1
ATOM 1293 C C . VAL A 1 173 ? 15.090 7.151 -50.943 1.00 82.06 173 VAL A C 1
ATOM 1295 O O . VAL A 1 173 ? 14.471 7.918 -50.206 1.00 82.06 173 VAL A O 1
ATOM 1298 N N . VAL A 1 174 ? 14.546 6.022 -51.410 1.00 82.75 174 VAL A N 1
ATOM 1299 C CA . VAL A 1 174 ? 13.147 5.636 -51.146 1.00 82.75 174 VAL A CA 1
ATOM 1300 C C . VAL A 1 174 ? 12.921 5.328 -49.666 1.00 82.75 174 VAL A C 1
ATOM 1302 O O . VAL A 1 174 ? 11.960 5.811 -49.065 1.00 82.75 174 VAL A O 1
ATOM 1305 N N . ALA A 1 175 ? 13.829 4.570 -49.054 1.00 84.25 175 ALA A N 1
ATOM 1306 C CA . ALA A 1 175 ? 13.772 4.240 -47.638 1.00 84.25 175 ALA A CA 1
ATOM 1307 C C . ALA A 1 175 ? 13.874 5.490 -46.754 1.00 84.25 175 ALA A C 1
ATOM 1309 O O . ALA A 1 175 ? 13.105 5.647 -45.808 1.00 84.25 175 ALA A O 1
ATOM 1310 N N . GLY A 1 176 ? 14.780 6.410 -47.095 1.00 84.38 176 GLY A N 1
ATOM 1311 C CA . GLY A 1 176 ? 14.930 7.695 -46.424 1.00 84.38 176 GLY A CA 1
ATOM 1312 C C . GLY A 1 176 ? 13.667 8.548 -46.527 1.00 84.38 176 GLY A C 1
ATOM 1313 O O . GLY A 1 176 ? 13.202 9.056 -45.509 1.00 84.38 176 GLY A O 1
ATOM 1314 N N . ALA A 1 177 ? 13.065 8.650 -47.717 1.00 83.38 177 ALA A N 1
ATOM 1315 C CA . ALA A 1 177 ? 11.829 9.403 -47.927 1.00 83.38 177 ALA A CA 1
ATOM 1316 C C . ALA A 1 177 ? 10.664 8.859 -47.079 1.00 83.38 177 ALA A C 1
ATOM 1318 O O . ALA A 1 177 ? 9.980 9.631 -46.405 1.00 83.38 177 ALA A O 1
ATOM 1319 N N . LEU A 1 178 ? 10.475 7.535 -47.043 1.00 84.88 178 LEU A N 1
ATOM 1320 C CA . LEU A 1 178 ? 9.429 6.897 -46.234 1.00 84.88 178 LEU A CA 1
ATOM 1321 C C . LEU A 1 178 ? 9.696 7.010 -44.727 1.00 84.88 178 LEU A C 1
ATOM 1323 O O . LEU A 1 178 ? 8.770 7.272 -43.957 1.00 84.88 178 LEU A O 1
ATOM 1327 N N . SER A 1 179 ? 10.953 6.883 -44.292 1.00 88.00 179 SER A N 1
ATOM 1328 C CA . SER A 1 179 ? 11.341 7.132 -42.900 1.00 88.00 179 SER A CA 1
ATOM 1329 C C . SER A 1 179 ? 11.089 8.579 -42.479 1.00 88.00 179 SER A C 1
ATOM 1331 O O . SER A 1 179 ? 10.586 8.812 -41.382 1.00 88.00 179 SER A O 1
ATOM 1333 N N . VAL A 1 180 ? 11.401 9.557 -43.336 1.00 88.00 180 VAL A N 1
ATOM 1334 C CA . VAL A 1 180 ? 11.111 10.975 -43.078 1.00 88.00 180 VAL A CA 1
ATOM 1335 C C . VAL A 1 180 ? 9.604 11.204 -43.003 1.00 88.00 180 VAL A C 1
ATOM 1337 O O . VAL A 1 180 ? 9.150 11.832 -42.052 1.00 88.00 180 VAL A O 1
ATOM 1340 N N . ALA A 1 181 ? 8.820 10.644 -43.929 1.00 84.38 181 ALA A N 1
ATOM 1341 C CA . ALA A 1 181 ? 7.361 10.738 -43.893 1.00 84.38 181 ALA A CA 1
ATOM 1342 C C . ALA A 1 181 ? 6.785 10.174 -42.581 1.00 84.38 181 ALA A C 1
ATOM 1344 O O . ALA A 1 181 ? 6.006 10.851 -41.908 1.00 84.38 181 ALA A O 1
ATOM 1345 N N . PHE A 1 182 ? 7.238 8.989 -42.155 1.00 85.56 182 PHE A N 1
ATOM 1346 C CA . PHE A 1 182 ? 6.876 8.410 -40.859 1.00 85.56 182 PHE A CA 1
ATOM 1347 C C . PHE A 1 182 ? 7.250 9.333 -39.689 1.00 85.56 182 PHE A C 1
ATOM 1349 O O . PHE A 1 182 ? 6.410 9.603 -38.833 1.00 85.56 182 PHE A O 1
ATOM 1356 N N . LEU A 1 183 ? 8.484 9.847 -39.649 1.00 86.69 183 LEU A N 1
ATOM 1357 C CA . LEU A 1 183 ? 8.956 10.717 -38.566 1.00 86.69 183 LEU A CA 1
ATOM 1358 C C . LEU A 1 183 ? 8.204 12.051 -38.513 1.00 86.69 183 LEU A C 1
ATOM 1360 O O . LEU A 1 183 ? 7.979 12.571 -37.420 1.00 86.69 183 LEU A O 1
ATOM 1364 N N . VAL A 1 184 ? 7.798 12.599 -39.660 1.00 84.94 184 VAL A N 1
ATOM 1365 C CA . VAL A 1 184 ? 6.978 13.813 -39.743 1.00 84.94 184 VAL A CA 1
ATOM 1366 C C . VAL A 1 184 ? 5.601 13.552 -39.141 1.00 84.94 184 VAL A C 1
ATOM 1368 O O . VAL A 1 184 ? 5.211 14.263 -38.216 1.00 84.94 184 VAL A O 1
ATOM 1371 N N . VAL A 1 185 ? 4.900 12.501 -39.580 1.00 81.81 185 VAL A N 1
ATOM 1372 C CA . VAL A 1 185 ? 3.577 12.144 -39.034 1.00 81.81 185 VAL A CA 1
ATOM 1373 C C . VAL A 1 185 ? 3.672 11.824 -37.540 1.00 81.81 185 VAL A C 1
ATOM 1375 O O . VAL A 1 185 ? 2.876 12.327 -36.753 1.00 81.81 185 VAL A O 1
ATOM 1378 N N . PHE A 1 186 ? 4.699 11.082 -37.124 1.00 81.44 186 PHE A N 1
ATOM 1379 C CA . PHE A 1 186 ? 4.973 10.795 -35.717 1.00 81.44 186 PHE A CA 1
ATOM 1380 C C . PHE A 1 186 ? 5.248 12.068 -34.901 1.00 81.44 186 PHE A C 1
ATOM 1382 O O . PHE A 1 186 ? 4.808 12.183 -33.762 1.00 81.44 186 PHE A O 1
ATOM 1389 N N . SER A 1 187 ? 5.944 13.057 -35.470 1.00 81.69 187 SER A N 1
ATOM 1390 C CA . SER A 1 187 ? 6.189 14.342 -34.800 1.00 81.69 187 SER A CA 1
ATOM 1391 C C . SER A 1 187 ? 4.910 15.145 -34.617 1.00 81.69 187 SER A C 1
ATOM 1393 O O . SER A 1 187 ? 4.735 15.763 -33.568 1.00 81.69 187 SER A O 1
ATOM 1395 N N . PHE A 1 188 ? 4.026 15.145 -35.620 1.00 79.12 188 PHE A N 1
ATOM 1396 C CA . PHE A 1 188 ? 2.704 15.755 -35.509 1.00 79.12 188 PHE A CA 1
ATOM 1397 C C . PHE A 1 188 ? 1.870 15.050 -34.437 1.00 79.12 188 PHE A C 1
ATOM 1399 O O . PHE A 1 188 ? 1.325 15.725 -33.567 1.00 79.12 188 PHE A O 1
ATOM 1406 N N . ASP A 1 189 ? 1.853 13.718 -34.431 1.00 73.94 189 ASP A N 1
ATOM 1407 C CA . ASP A 1 189 ? 1.152 12.931 -33.416 1.00 73.94 189 ASP A CA 1
ATOM 1408 C C . ASP A 1 189 ? 1.666 13.260 -32.004 1.00 73.94 189 ASP A C 1
ATOM 1410 O O . ASP A 1 189 ? 0.903 13.682 -31.147 1.00 73.94 189 ASP A O 1
ATOM 1414 N N . VAL A 1 190 ? 2.981 13.229 -31.769 1.00 71.12 190 VAL A N 1
ATOM 1415 C CA . VAL A 1 190 ? 3.559 13.546 -30.448 1.00 71.12 190 VAL A CA 1
ATOM 1416 C C . VAL A 1 190 ? 3.356 15.012 -30.035 1.00 71.12 190 VAL A C 1
ATOM 1418 O O . VAL A 1 190 ? 3.242 15.298 -28.843 1.00 71.12 190 VAL A O 1
ATOM 1421 N N . LYS A 1 191 ? 3.356 15.954 -30.987 1.00 71.88 191 LYS A N 1
ATOM 1422 C CA . LYS A 1 191 ? 3.228 17.393 -30.706 1.00 71.88 191 LYS A CA 1
ATOM 1423 C C . LYS A 1 191 ? 1.784 17.812 -30.423 1.00 71.88 191 LYS A C 1
ATOM 1425 O O . LYS A 1 191 ? 1.582 18.671 -29.568 1.00 71.88 191 LYS A O 1
ATOM 1430 N N . TYR A 1 192 ? 0.817 17.262 -31.158 1.00 67.50 192 TYR A N 1
ATOM 1431 C CA . TYR A 1 192 ? -0.585 17.693 -31.118 1.00 67.50 192 TYR A CA 1
ATOM 1432 C C . TYR A 1 192 ? -1.507 16.713 -30.385 1.00 67.50 192 TYR A C 1
ATOM 1434 O O . TYR A 1 192 ? -2.544 17.141 -29.880 1.00 67.50 192 TYR A O 1
ATOM 1442 N N . ALA A 1 193 ? -1.141 15.435 -30.250 1.00 61.16 193 ALA A N 1
ATOM 1443 C CA . ALA A 1 193 ? -1.835 14.551 -29.327 1.00 61.16 193 ALA A CA 1
ATOM 1444 C C . ALA A 1 193 ? -1.432 14.911 -27.893 1.00 61.16 193 ALA A C 1
ATOM 1446 O O . ALA A 1 193 ? -0.249 15.015 -27.553 1.00 61.16 193 ALA A O 1
ATOM 1447 N N . PHE A 1 194 ? -2.424 15.081 -27.021 1.00 55.50 194 PHE A N 1
ATOM 1448 C CA . PHE A 1 194 ? -2.194 15.246 -25.592 1.00 55.50 194 PHE A CA 1
ATOM 1449 C C . PHE A 1 194 ? -1.570 13.956 -25.048 1.00 55.50 194 PHE A C 1
ATOM 1451 O O . PHE A 1 194 ? -2.270 12.991 -24.743 1.00 55.50 194 PHE A O 1
ATOM 1458 N N . SER A 1 195 ? -0.235 13.896 -24.993 1.00 56.56 195 SER A N 1
ATOM 1459 C CA . SER A 1 195 ? 0.430 12.681 -24.527 1.00 56.56 195 SER A CA 1
ATOM 1460 C C . SER A 1 195 ? -0.008 12.385 -23.086 1.00 56.56 195 SER A C 1
ATOM 1462 O O . SER A 1 195 ? -0.022 13.309 -22.265 1.00 56.56 195 SER A O 1
ATOM 1464 N N . PRO A 1 196 ? -0.325 11.128 -22.729 1.00 54.19 196 PRO A N 1
ATOM 1465 C CA . PRO A 1 196 ? -0.643 10.763 -21.350 1.00 54.19 196 PRO A CA 1
ATOM 1466 C C . PRO A 1 196 ? 0.468 11.147 -20.359 1.00 54.19 196 PRO A C 1
ATOM 1468 O O . PRO A 1 196 ? 0.213 11.293 -19.172 1.00 54.19 196 PRO A O 1
ATOM 1471 N N . THR A 1 197 ? 1.702 11.375 -20.823 1.00 54.22 197 THR A N 1
ATOM 1472 C CA . THR A 1 197 ? 2.819 11.899 -20.026 1.00 54.22 197 THR A CA 1
ATOM 1473 C C . THR A 1 197 ? 2.605 13.368 -19.678 1.00 54.22 197 THR A C 1
ATOM 1475 O O . THR A 1 197 ? 2.862 13.772 -18.550 1.00 54.22 197 THR A O 1
ATOM 1478 N N . MET A 1 198 ? 2.113 14.165 -20.630 1.00 55.84 198 MET A N 1
ATOM 1479 C CA . MET A 1 198 ? 1.747 15.564 -20.416 1.00 55.84 198 MET A CA 1
ATOM 1480 C C . MET A 1 198 ? 0.469 15.676 -19.586 1.00 55.84 198 MET A C 1
ATOM 1482 O O . MET A 1 198 ? 0.415 16.528 -18.709 1.00 55.84 198 MET A O 1
ATOM 1486 N N . VAL A 1 199 ? -0.500 14.771 -19.780 1.00 56.94 199 VAL A N 1
ATOM 1487 C CA . VAL A 1 199 ? -1.655 14.618 -18.877 1.00 56.94 199 VAL A CA 1
ATOM 1488 C C . VAL A 1 199 ? -1.175 14.281 -17.471 1.00 56.94 199 VAL A C 1
ATOM 1490 O O . VAL A 1 199 ? -1.537 14.995 -16.558 1.00 56.94 199 VAL A O 1
ATOM 1493 N N . ARG A 1 200 ? -0.278 13.304 -17.284 1.00 57.31 200 ARG A N 1
ATOM 1494 C CA . ARG A 1 200 ? 0.307 12.967 -15.974 1.00 57.31 200 ARG A CA 1
ATOM 1495 C C . ARG A 1 200 ? 1.109 14.107 -15.362 1.00 57.31 200 ARG A C 1
ATOM 1497 O O . ARG A 1 200 ? 1.095 14.268 -14.153 1.00 57.31 200 ARG A O 1
ATOM 1504 N N . ALA A 1 201 ? 1.826 14.885 -16.166 1.00 54.94 201 ALA A N 1
ATOM 1505 C CA . ALA A 1 201 ? 2.585 16.038 -15.697 1.00 54.94 201 ALA A CA 1
ATOM 1506 C C . ALA A 1 201 ? 1.659 17.197 -15.286 1.00 54.94 201 ALA A C 1
ATOM 1508 O O . ALA A 1 201 ? 1.896 17.845 -14.271 1.00 54.94 201 ALA A O 1
ATOM 1509 N N . LEU A 1 202 ? 0.576 17.419 -16.038 1.00 54.44 202 LEU A N 1
ATOM 1510 C CA . LEU A 1 202 ? -0.478 18.378 -15.709 1.00 54.44 202 LEU A CA 1
ATOM 1511 C C . LEU A 1 202 ? -1.335 17.901 -14.535 1.00 54.44 202 LEU A C 1
ATOM 1513 O O . LEU A 1 202 ? -1.668 18.706 -13.685 1.00 54.44 202 LEU A O 1
ATOM 1517 N N . GLU A 1 203 ? -1.634 16.611 -14.419 1.00 50.84 203 GLU A N 1
ATOM 1518 C CA . GLU A 1 203 ? -2.285 15.993 -13.263 1.00 50.84 203 GLU A CA 1
ATOM 1519 C C . GLU A 1 203 ? -1.369 16.045 -12.042 1.00 50.84 203 GLU A C 1
ATOM 1521 O O . GLU A 1 203 ? -1.825 16.415 -10.976 1.00 50.84 203 GLU A O 1
ATOM 1526 N N . ALA A 1 204 ? -0.069 15.782 -12.167 1.00 51.34 204 ALA A N 1
ATOM 1527 C CA . ALA A 1 204 ? 0.878 15.972 -11.067 1.00 51.34 204 ALA A CA 1
ATOM 1528 C C . ALA A 1 204 ? 0.940 17.441 -10.613 1.00 51.34 204 ALA A C 1
ATOM 1530 O O . ALA A 1 204 ? 1.167 17.709 -9.436 1.00 51.34 204 ALA A O 1
ATOM 1531 N N . LYS A 1 205 ? 0.707 18.387 -11.533 1.00 47.59 205 LYS A N 1
ATOM 1532 C CA . LYS A 1 205 ? 0.644 19.826 -11.254 1.00 47.59 205 LYS A CA 1
ATOM 1533 C C . LYS A 1 205 ? -0.720 20.284 -10.701 1.00 47.59 205 LYS A C 1
ATOM 1535 O O . LYS A 1 205 ? -0.762 21.172 -9.857 1.00 47.59 205 LYS A O 1
ATOM 1540 N N . CYS A 1 206 ? -1.832 19.709 -11.167 1.00 45.47 206 CYS A N 1
ATOM 1541 C CA . CYS A 1 206 ? -3.204 20.143 -10.860 1.00 45.47 206 CYS A CA 1
ATOM 1542 C C . CYS A 1 206 ? -3.906 19.281 -9.794 1.00 45.47 206 CYS A C 1
ATOM 1544 O O . CYS A 1 206 ? -4.706 19.799 -9.018 1.00 45.47 206 CYS A O 1
ATOM 1546 N N . ASN A 1 207 ? -3.618 17.981 -9.715 1.00 41.38 207 ASN A N 1
ATOM 1547 C CA . ASN A 1 207 ? -4.238 17.043 -8.783 1.00 41.38 207 ASN A CA 1
ATOM 1548 C C . ASN A 1 207 ? -3.384 16.847 -7.526 1.00 41.38 207 ASN A C 1
ATOM 1550 O O . ASN A 1 207 ? -2.535 15.968 -7.434 1.00 41.38 207 ASN A O 1
ATOM 1554 N N . LYS A 1 208 ? -3.780 17.561 -6.467 1.00 44.09 208 LYS A N 1
ATOM 1555 C CA . LYS A 1 208 ? -3.518 17.233 -5.048 1.00 44.09 208 LYS A CA 1
ATOM 1556 C C . LYS A 1 208 ? -4.137 15.890 -4.584 1.00 44.09 208 LYS A C 1
ATOM 1558 O O . LYS A 1 208 ? -4.176 15.613 -3.384 1.00 44.09 208 LYS A O 1
ATOM 1563 N N . ARG A 1 209 ? -4.685 15.074 -5.492 1.00 42.09 209 ARG A N 1
ATOM 1564 C CA . ARG A 1 209 ? -5.445 13.848 -5.203 1.00 42.09 209 ARG A CA 1
ATOM 1565 C C . ARG A 1 209 ? -4.997 12.727 -6.138 1.00 42.09 209 ARG A C 1
ATOM 1567 O O . ARG A 1 209 ? -5.470 12.630 -7.267 1.00 42.09 209 ARG A O 1
ATOM 1574 N N . GLU A 1 210 ? -4.097 11.882 -5.643 1.00 40.97 210 GLU A N 1
ATOM 1575 C CA . GLU A 1 210 ? -3.842 10.554 -6.204 1.00 40.97 210 GLU A CA 1
ATOM 1576 C C . GLU A 1 210 ? -5.142 9.745 -6.084 1.00 40.97 210 GLU A C 1
ATOM 1578 O O . GLU A 1 210 ? -5.487 9.244 -5.020 1.00 40.97 210 GLU A O 1
ATOM 1583 N N . THR A 1 211 ? -5.915 9.690 -7.166 1.00 33.72 211 THR A N 1
ATOM 1584 C CA . THR A 1 211 ? -6.933 8.656 -7.347 1.00 33.72 211 THR A CA 1
ATOM 1585 C C . THR A 1 211 ? -6.315 7.607 -8.255 1.00 33.72 211 THR A C 1
ATOM 1587 O O . THR A 1 211 ? -5.874 7.921 -9.360 1.00 33.72 211 THR A O 1
ATOM 1590 N N . ASP A 1 212 ? -6.233 6.377 -7.747 1.00 38.06 212 ASP A N 1
ATOM 1591 C CA . ASP A 1 212 ? -5.805 5.182 -8.472 1.00 38.06 212 ASP A CA 1
ATOM 1592 C C . ASP A 1 212 ? -6.679 5.001 -9.723 1.00 38.06 212 ASP A C 1
ATOM 1594 O O . ASP A 1 212 ? -7.708 4.325 -9.702 1.00 38.06 212 ASP A O 1
ATOM 1598 N N . ARG A 1 213 ? -6.281 5.598 -10.849 1.00 34.09 213 ARG A N 1
ATOM 1599 C CA . ARG A 1 213 ? -6.704 5.107 -12.159 1.00 34.09 213 ARG A CA 1
ATOM 1600 C C . ARG A 1 213 ? -5.710 4.042 -12.617 1.00 34.09 213 ARG A C 1
ATOM 1602 O O . ARG A 1 213 ? -4.500 4.238 -12.463 1.00 34.09 213 ARG A O 1
ATOM 1609 N N . PRO A 1 214 ? -6.184 2.922 -13.197 1.00 33.72 214 PRO A N 1
ATOM 1610 C CA . PRO A 1 214 ? -5.302 1.932 -13.796 1.00 33.72 214 PRO A CA 1
ATOM 1611 C C . PRO A 1 214 ? -4.387 2.643 -14.792 1.00 33.72 214 PRO A C 1
ATOM 1613 O O . PRO A 1 214 ? -4.827 3.407 -15.648 1.00 33.72 214 PRO A O 1
ATOM 1616 N N . THR A 1 215 ? -3.085 2.458 -14.603 1.00 35.84 215 THR A N 1
ATOM 1617 C CA . THR A 1 215 ? -2.052 3.233 -15.282 1.00 35.84 215 THR A CA 1
ATOM 1618 C C . THR A 1 215 ? -2.200 3.158 -16.800 1.00 35.84 215 THR A C 1
ATOM 1620 O O . THR A 1 215 ? -1.940 2.108 -17.381 1.00 35.84 215 THR A O 1
ATOM 1623 N N . LEU A 1 216 ? -2.497 4.301 -17.424 1.00 36.94 216 LEU A N 1
ATOM 1624 C CA . LEU A 1 216 ? -2.474 4.587 -18.870 1.00 36.94 216 LEU A CA 1
ATOM 1625 C C . LEU A 1 216 ? -1.096 4.380 -19.547 1.00 36.94 216 LEU A C 1
ATOM 1627 O O . LEU A 1 216 ? -0.909 4.754 -20.700 1.00 36.94 216 LEU A O 1
ATOM 1631 N N . GLU A 1 217 ? -0.113 3.771 -18.871 1.00 38.72 217 GLU A N 1
ATOM 1632 C CA . GLU A 1 217 ? 1.193 3.438 -19.469 1.00 38.72 217 GLU A CA 1
ATOM 1633 C C . GLU A 1 217 ? 1.064 2.490 -20.667 1.00 38.72 217 GLU A C 1
ATOM 1635 O O . GLU A 1 217 ? 1.913 2.507 -21.554 1.00 38.72 217 GLU A O 1
ATOM 1640 N N . TRP A 1 218 ? -0.018 1.710 -20.724 1.00 33.91 218 TRP A N 1
ATOM 1641 C CA . TRP A 1 218 ? -0.301 0.802 -21.832 1.00 33.91 218 TRP A CA 1
ATOM 1642 C C . TRP A 1 218 ? -0.704 1.527 -23.130 1.00 33.91 218 TRP A C 1
ATOM 1644 O O . TRP A 1 218 ? -0.559 0.942 -24.201 1.00 33.91 218 TRP A O 1
ATOM 1654 N N . GLU A 1 219 ? -1.138 2.796 -23.072 1.00 40.44 219 GLU A N 1
ATOM 1655 C CA . GLU A 1 219 ? -1.543 3.578 -24.257 1.00 40.44 219 GLU A CA 1
ATOM 1656 C C . GLU A 1 219 ? -0.387 4.321 -24.960 1.00 40.44 219 GLU A C 1
ATOM 1658 O O . GLU A 1 219 ? -0.524 4.713 -26.120 1.00 40.44 219 GLU A O 1
ATOM 1663 N N . GLU A 1 220 ? 0.756 4.543 -24.296 1.00 42.19 220 GLU A N 1
ATOM 1664 C CA . GLU A 1 220 ? 1.834 5.392 -24.841 1.00 42.19 220 GLU A CA 1
ATOM 1665 C C . GLU A 1 220 ? 2.771 4.677 -25.823 1.00 42.19 220 GLU A C 1
ATOM 1667 O O . GLU A 1 220 ? 3.236 5.301 -26.782 1.00 42.19 220 GLU A O 1
ATOM 1672 N N . ASP A 1 221 ? 3.068 3.397 -25.585 1.00 47.41 221 ASP A N 1
ATOM 1673 C CA . ASP A 1 221 ? 3.911 2.576 -26.471 1.00 47.41 221 ASP A CA 1
ATOM 1674 C C . ASP A 1 221 ? 3.103 1.948 -27.619 1.00 47.41 221 ASP A C 1
ATOM 1676 O O . ASP A 1 221 ? 3.667 1.566 -28.644 1.00 47.41 221 ASP A O 1
ATOM 1680 N N . THR A 1 222 ? 1.777 1.861 -27.484 1.00 50.88 222 THR A N 1
ATOM 1681 C CA . THR A 1 222 ? 0.883 1.236 -28.470 1.00 50.88 222 THR A CA 1
ATOM 1682 C C . THR A 1 222 ? 0.581 2.149 -29.659 1.00 50.88 222 THR A C 1
ATOM 1684 O O . THR A 1 222 ? 0.637 1.666 -30.787 1.00 50.88 222 THR A O 1
ATOM 1687 N N . LYS A 1 223 ? 0.365 3.460 -29.471 1.00 58.66 223 LYS A N 1
ATOM 1688 C CA . LYS A 1 223 ? -0.028 4.375 -30.571 1.00 58.66 223 LYS A CA 1
ATOM 1689 C C . LYS A 1 223 ? 1.090 4.647 -31.589 1.00 58.66 223 LYS A C 1
ATOM 1691 O O . LYS A 1 223 ? 0.884 4.494 -32.790 1.00 58.66 223 LYS A O 1
ATOM 1696 N N . GLY A 1 224 ? 2.312 4.943 -31.134 1.00 64.81 224 GLY A N 1
ATOM 1697 C CA . GLY A 1 224 ? 3.464 5.132 -32.036 1.00 64.81 224 GLY A CA 1
ATOM 1698 C C . GLY A 1 224 ? 3.864 3.848 -32.774 1.00 64.81 224 GLY A C 1
ATOM 1699 O O . GLY A 1 224 ? 4.234 3.872 -33.950 1.00 64.81 224 GLY A O 1
ATOM 1700 N N . ARG A 1 225 ? 3.720 2.703 -32.097 1.00 71.62 225 ARG A N 1
ATOM 1701 C CA . ARG A 1 225 ? 3.897 1.371 -32.680 1.00 71.62 225 ARG A CA 1
ATOM 1702 C C . ARG A 1 225 ? 2.833 1.078 -33.744 1.00 71.62 225 ARG A C 1
ATOM 1704 O O . ARG A 1 225 ? 3.181 0.595 -34.817 1.00 71.62 225 ARG A O 1
ATOM 1711 N N . GLN A 1 226 ? 1.567 1.400 -33.480 1.00 74.81 226 GLN A N 1
ATOM 1712 C CA . GLN A 1 226 ? 0.473 1.272 -34.447 1.00 74.81 226 GLN A CA 1
ATOM 1713 C C . GLN A 1 226 ? 0.711 2.146 -35.680 1.00 74.81 226 GLN A C 1
ATOM 1715 O O . GLN A 1 226 ? 0.601 1.644 -36.791 1.00 74.81 226 GLN A O 1
ATOM 1720 N N . LEU A 1 227 ? 1.141 3.403 -35.513 1.00 78.56 227 LEU A N 1
ATOM 1721 C CA . LEU A 1 227 ? 1.469 4.281 -36.641 1.00 78.56 227 LEU A CA 1
ATOM 1722 C C . LEU A 1 227 ? 2.552 3.679 -37.552 1.00 78.56 227 LEU A C 1
ATOM 1724 O O . LEU A 1 227 ? 2.404 3.678 -38.776 1.00 78.56 227 LEU A O 1
ATOM 1728 N N . TYR A 1 228 ? 3.619 3.128 -36.965 1.00 84.94 228 TYR A N 1
ATOM 1729 C CA . TYR A 1 228 ? 4.668 2.438 -37.719 1.00 84.94 228 TYR A CA 1
ATOM 1730 C C . TYR A 1 228 ? 4.122 1.238 -38.507 1.00 84.94 228 TYR A C 1
ATOM 1732 O O . TYR A 1 228 ? 4.448 1.074 -39.685 1.00 84.94 228 TYR A O 1
ATOM 1740 N N . PHE A 1 229 ? 3.286 0.401 -37.886 1.00 83.88 229 PHE A N 1
ATOM 1741 C CA . PHE A 1 229 ? 2.721 -0.767 -38.563 1.00 83.88 229 PHE A CA 1
ATOM 1742 C C . PHE A 1 229 ? 1.701 -0.388 -39.639 1.00 83.88 229 PHE A C 1
ATOM 1744 O O . PHE A 1 229 ? 1.717 -1.002 -40.700 1.00 83.88 229 PHE A O 1
ATOM 1751 N N . THR A 1 230 ? 0.903 0.662 -39.439 1.00 81.06 230 THR A N 1
ATOM 1752 C CA . THR A 1 230 ? 0.007 1.211 -40.469 1.00 81.06 230 THR A CA 1
ATOM 1753 C C . THR A 1 230 ? 0.800 1.683 -41.685 1.00 81.06 230 THR A C 1
ATOM 1755 O O . THR A 1 230 ? 0.498 1.288 -42.809 1.00 81.06 230 THR A O 1
ATOM 1758 N N . MET A 1 231 ? 1.870 2.456 -41.470 1.00 80.94 231 MET A N 1
ATOM 1759 C CA . MET A 1 231 ? 2.769 2.870 -42.553 1.00 80.94 231 MET A CA 1
ATOM 1760 C C . MET A 1 231 ? 3.449 1.670 -43.219 1.00 80.94 231 MET A C 1
ATOM 1762 O O . MET A 1 231 ? 3.579 1.640 -44.436 1.00 80.94 231 MET A O 1
ATOM 1766 N N . SER A 1 232 ? 3.828 0.647 -42.450 1.00 83.25 232 SER A N 1
ATOM 1767 C CA . SER A 1 232 ? 4.429 -0.578 -42.993 1.00 83.25 232 SER A CA 1
ATOM 1768 C C . SER A 1 232 ? 3.451 -1.365 -43.873 1.00 83.25 232 SER A C 1
ATOM 1770 O O . SER A 1 232 ? 3.848 -1.827 -44.938 1.00 83.25 232 SER A O 1
ATOM 1772 N N . VAL A 1 233 ? 2.177 -1.483 -43.480 1.00 82.88 233 VAL A N 1
ATOM 1773 C CA . VAL A 1 233 ? 1.129 -2.124 -44.296 1.00 82.88 233 VAL A CA 1
ATOM 1774 C C . VAL A 1 233 ? 0.887 -1.343 -45.587 1.00 82.88 233 VAL A C 1
ATOM 1776 O O . VAL A 1 233 ? 0.800 -1.954 -46.648 1.00 82.88 233 VAL A O 1
ATOM 1779 N N . ILE A 1 234 ? 0.841 -0.008 -45.527 1.00 78.44 234 ILE A N 1
ATOM 1780 C CA . ILE A 1 234 ? 0.681 0.844 -46.717 1.00 78.44 234 ILE A CA 1
ATOM 1781 C C . ILE A 1 234 ? 1.878 0.684 -47.661 1.00 78.44 234 ILE A C 1
ATOM 1783 O O . ILE A 1 234 ? 1.685 0.450 -48.852 1.00 78.44 234 ILE A O 1
ATOM 1787 N N . THR A 1 235 ? 3.107 0.744 -47.139 1.00 81.44 235 THR A N 1
ATOM 1788 C CA . THR A 1 235 ? 4.333 0.553 -47.928 1.00 81.44 235 THR A CA 1
ATOM 1789 C C . THR A 1 235 ? 4.357 -0.818 -48.600 1.00 81.44 235 THR A C 1
ATOM 1791 O O . THR A 1 235 ? 4.653 -0.908 -49.787 1.00 81.44 235 THR A O 1
ATOM 1794 N N . VAL A 1 236 ? 4.007 -1.885 -47.875 1.00 82.12 236 VAL A N 1
ATOM 1795 C CA . VAL A 1 236 ? 3.919 -3.244 -48.428 1.00 82.12 236 VAL A CA 1
ATOM 1796 C C . VAL A 1 236 ? 2.809 -3.345 -49.478 1.00 82.12 236 VAL A C 1
ATOM 1798 O O . VAL A 1 236 ? 3.037 -3.916 -50.539 1.00 82.12 236 VAL A O 1
ATOM 1801 N N . GLY A 1 237 ? 1.634 -2.760 -49.233 1.00 71.00 237 GLY A N 1
ATOM 1802 C CA . GLY A 1 237 ? 0.517 -2.768 -50.181 1.00 71.00 237 GLY A CA 1
ATOM 1803 C C . GLY A 1 237 ? 0.851 -2.055 -51.493 1.00 71.00 237 GLY A C 1
ATOM 1804 O O . GLY A 1 237 ? 0.594 -2.594 -52.566 1.00 71.00 237 GLY A O 1
ATOM 1805 N N . LEU A 1 238 ? 1.500 -0.889 -51.415 1.00 74.25 238 LEU A N 1
ATOM 1806 C CA . LEU A 1 238 ? 2.024 -0.173 -52.584 1.00 74.25 238 LEU A CA 1
ATOM 1807 C C . LEU A 1 238 ? 3.152 -0.947 -53.273 1.00 74.25 238 LEU A C 1
ATOM 1809 O O . LEU A 1 238 ? 3.285 -0.899 -54.490 1.00 74.25 238 LEU A O 1
ATOM 1813 N N . TRP A 1 239 ? 3.959 -1.690 -52.518 1.00 75.88 239 TRP A N 1
ATOM 1814 C CA . TRP A 1 239 ? 4.997 -2.532 -53.100 1.00 75.88 239 TRP A CA 1
ATOM 1815 C C . TRP A 1 239 ? 4.420 -3.683 -53.925 1.00 75.88 239 TRP A C 1
ATOM 1817 O O . TRP A 1 239 ? 4.924 -3.995 -55.003 1.00 75.88 239 TRP A O 1
ATOM 1827 N N . MET A 1 240 ? 3.337 -4.297 -53.445 1.00 69.69 240 MET A N 1
ATOM 1828 C CA . MET A 1 240 ? 2.669 -5.410 -54.124 1.00 69.69 240 MET A CA 1
ATOM 1829 C C . MET A 1 240 ? 2.058 -5.016 -55.474 1.00 69.69 240 MET A C 1
ATOM 1831 O O . MET A 1 240 ? 1.909 -5.884 -56.327 1.00 69.69 240 MET A O 1
ATOM 1835 N N . THR A 1 241 ? 1.743 -3.736 -55.706 1.00 68.12 241 THR A N 1
ATOM 1836 C CA . THR A 1 241 ? 1.245 -3.265 -57.013 1.00 68.12 241 THR A CA 1
ATOM 1837 C C . THR A 1 241 ? 2.362 -3.031 -58.034 1.00 68.12 241 THR A C 1
ATOM 1839 O O . THR A 1 241 ? 2.091 -2.945 -59.231 1.00 68.12 241 THR A O 1
ATOM 1842 N N . ILE A 1 242 ? 3.616 -2.945 -57.577 1.00 64.88 242 ILE A N 1
ATOM 1843 C CA . ILE A 1 242 ? 4.797 -2.639 -58.399 1.00 64.88 242 ILE A CA 1
ATOM 1844 C C . ILE A 1 242 ? 5.659 -3.893 -58.629 1.00 64.88 242 ILE A C 1
ATOM 1846 O O . ILE A 1 242 ? 6.309 -4.018 -59.671 1.00 64.88 242 ILE A O 1
ATOM 1850 N N . ALA A 1 243 ? 5.673 -4.827 -57.674 1.00 60.31 243 ALA A N 1
ATOM 1851 C CA . ALA A 1 243 ? 6.492 -6.033 -57.720 1.00 60.31 243 ALA A CA 1
ATOM 1852 C C . ALA A 1 243 ? 6.114 -6.955 -58.893 1.00 60.31 243 ALA A C 1
ATOM 1854 O O . ALA A 1 243 ? 4.945 -7.250 -59.127 1.00 60.31 243 ALA A O 1
ATOM 1855 N N . ARG A 1 244 ? 7.131 -7.443 -59.616 1.00 58.62 244 ARG A N 1
ATOM 1856 C CA . ARG A 1 244 ? 6.973 -8.344 -60.777 1.00 58.62 244 ARG A CA 1
ATOM 1857 C C . ARG A 1 244 ? 7.528 -9.752 -60.550 1.00 58.62 244 ARG A C 1
ATOM 1859 O O . ARG A 1 244 ? 7.425 -10.590 -61.437 1.00 58.62 244 ARG A O 1
ATOM 1866 N N . ASP A 1 245 ? 8.128 -9.993 -59.388 1.00 67.00 245 ASP A N 1
ATOM 1867 C CA . ASP A 1 245 ? 8.830 -11.227 -59.044 1.00 67.00 245 ASP A CA 1
ATOM 1868 C C . ASP A 1 245 ? 8.120 -11.981 -57.902 1.00 67.00 245 ASP A C 1
ATOM 1870 O O . ASP A 1 245 ? 7.637 -11.374 -56.942 1.00 67.00 245 ASP A O 1
ATOM 1874 N N . GLN A 1 246 ? 8.054 -13.312 -58.017 1.00 69.75 246 GLN A N 1
ATOM 1875 C CA . GLN A 1 246 ? 7.304 -14.186 -57.105 1.00 69.75 246 GLN A CA 1
ATOM 1876 C C . GLN A 1 246 ? 7.899 -14.195 -55.692 1.00 69.75 246 GLN A C 1
ATOM 1878 O O . GLN A 1 246 ? 7.165 -14.221 -54.705 1.00 69.75 246 GLN A O 1
ATOM 1883 N N . LEU A 1 247 ? 9.222 -14.122 -55.582 1.00 67.81 247 LEU A N 1
ATOM 1884 C CA . LEU A 1 247 ? 9.944 -14.164 -54.311 1.00 67.81 247 LEU A CA 1
ATOM 1885 C C . LEU A 1 247 ? 9.760 -12.857 -53.535 1.00 67.81 247 LEU A C 1
ATOM 1887 O O . LEU A 1 247 ? 9.446 -12.853 -52.344 1.00 67.81 247 LEU A O 1
ATOM 1891 N N . THR A 1 248 ? 9.822 -11.739 -54.257 1.00 70.56 248 THR A N 1
ATOM 1892 C CA . THR A 1 248 ? 9.497 -10.406 -53.740 1.00 70.56 248 THR A CA 1
ATOM 1893 C C . THR A 1 248 ? 8.044 -10.321 -53.247 1.00 70.56 248 THR A C 1
ATOM 1895 O O . THR A 1 248 ? 7.768 -9.687 -52.226 1.00 70.56 248 THR A O 1
ATOM 1898 N N . PHE A 1 249 ? 7.114 -10.996 -53.930 1.00 70.44 249 PHE A N 1
ATOM 1899 C CA . PHE A 1 249 ? 5.706 -11.071 -53.534 1.00 70.44 249 PHE A CA 1
ATOM 1900 C C . PHE A 1 249 ? 5.505 -11.871 -52.236 1.00 70.44 249 PHE A C 1
ATOM 1902 O O . PHE A 1 249 ? 4.784 -11.425 -51.341 1.00 70.44 249 PHE A O 1
ATOM 1909 N N . VAL A 1 250 ? 6.199 -13.004 -52.076 1.00 74.69 250 VAL A N 1
ATOM 1910 C CA . VAL A 1 250 ? 6.189 -13.797 -50.830 1.00 74.69 250 VAL A CA 1
ATOM 1911 C C . VAL A 1 250 ? 6.743 -12.988 -49.656 1.00 74.69 250 VAL A C 1
ATOM 1913 O O . VAL A 1 250 ? 6.148 -12.976 -48.575 1.00 74.69 250 VAL A O 1
ATOM 1916 N N . THR A 1 251 ? 7.840 -12.261 -49.867 1.00 76.44 251 THR A N 1
ATOM 1917 C CA . THR A 1 251 ? 8.441 -11.397 -48.843 1.00 76.44 251 THR A CA 1
ATOM 1918 C C . THR A 1 251 ? 7.517 -10.251 -48.446 1.00 76.44 251 THR A C 1
ATOM 1920 O O . THR A 1 251 ? 7.352 -9.984 -47.254 1.00 76.44 251 THR A O 1
ATOM 1923 N N . ALA A 1 252 ? 6.846 -9.622 -49.414 1.00 78.25 252 ALA A N 1
ATOM 1924 C CA . ALA A 1 252 ? 5.842 -8.597 -49.150 1.00 78.25 252 ALA A CA 1
ATOM 1925 C C . ALA A 1 252 ? 4.674 -9.147 -48.312 1.00 78.25 252 ALA A C 1
ATOM 1927 O O . ALA A 1 252 ? 4.328 -8.560 -47.289 1.00 78.25 252 ALA A O 1
ATOM 1928 N N . ILE A 1 253 ? 4.131 -10.316 -48.665 1.00 78.19 253 ILE A N 1
ATOM 1929 C CA . ILE A 1 253 ? 3.048 -10.962 -47.907 1.00 78.19 253 ILE A CA 1
ATOM 1930 C C . ILE A 1 253 ? 3.483 -11.298 -46.477 1.00 78.19 253 ILE A C 1
ATOM 1932 O O . ILE A 1 253 ? 2.754 -11.000 -45.532 1.00 78.19 253 ILE A O 1
ATOM 1936 N N . GLY A 1 254 ? 4.669 -11.881 -46.287 1.00 78.69 254 GLY A N 1
ATOM 1937 C CA . GLY A 1 254 ? 5.171 -12.250 -44.960 1.00 78.69 254 GLY A CA 1
ATOM 1938 C C . GLY A 1 254 ? 5.330 -11.048 -44.025 1.00 78.69 254 GLY A C 1
ATOM 1939 O O . GLY A 1 254 ? 4.856 -11.061 -42.885 1.00 78.69 254 GLY A O 1
ATOM 1940 N N . ILE A 1 255 ? 5.942 -9.977 -44.534 1.00 83.31 255 ILE A N 1
ATOM 1941 C CA . ILE A 1 255 ? 6.130 -8.708 -43.817 1.00 83.31 255 ILE A CA 1
ATOM 1942 C C . ILE A 1 255 ? 4.776 -8.025 -43.550 1.00 83.31 255 ILE A C 1
ATOM 1944 O O . ILE A 1 255 ? 4.555 -7.509 -42.449 1.00 83.31 255 ILE A O 1
ATOM 1948 N N . GLY A 1 256 ? 3.868 -8.045 -44.530 1.00 82.69 256 GLY A N 1
ATOM 1949 C CA . GLY A 1 256 ? 2.538 -7.438 -44.464 1.00 82.69 256 GLY A CA 1
ATOM 1950 C C . GLY A 1 256 ? 1.601 -8.126 -43.476 1.00 82.69 256 GLY A C 1
ATOM 1951 O O . GLY A 1 256 ? 0.981 -7.446 -42.662 1.00 82.69 256 GLY A O 1
ATOM 1952 N N . ILE A 1 257 ? 1.544 -9.463 -43.473 1.00 82.25 257 ILE A N 1
ATOM 1953 C CA . ILE A 1 257 ? 0.741 -10.240 -42.515 1.00 82.25 257 ILE A CA 1
ATOM 1954 C C . ILE A 1 257 ? 1.210 -9.960 -41.089 1.00 82.25 257 ILE A C 1
ATOM 1956 O O . ILE A 1 257 ? 0.384 -9.729 -40.211 1.00 82.25 257 ILE A O 1
ATOM 1960 N N . HIS A 1 258 ? 2.521 -9.931 -40.839 1.00 83.56 258 HIS A N 1
ATOM 1961 C CA . HIS A 1 258 ? 3.020 -9.620 -39.502 1.00 83.56 258 HIS A CA 1
ATOM 1962 C C . HIS A 1 258 ? 2.670 -8.191 -39.064 1.00 83.56 258 HIS A C 1
ATOM 1964 O O . HIS A 1 258 ? 2.230 -7.993 -37.927 1.00 83.56 258 HIS A O 1
ATOM 1970 N N . ALA A 1 259 ? 2.811 -7.210 -39.959 1.00 83.19 259 ALA A N 1
ATOM 1971 C CA . ALA A 1 259 ? 2.419 -5.833 -39.677 1.00 83.19 259 ALA A CA 1
ATOM 1972 C C . ALA A 1 259 ? 0.907 -5.717 -39.403 1.00 83.19 259 ALA A C 1
ATOM 1974 O O . ALA A 1 259 ? 0.510 -5.049 -38.451 1.00 83.19 259 ALA A O 1
ATOM 1975 N N . LEU A 1 260 ? 0.075 -6.436 -40.161 1.00 82.06 260 LEU A N 1
ATOM 1976 C CA . LEU A 1 260 ? -1.375 -6.481 -39.982 1.00 82.06 260 LEU A CA 1
ATOM 1977 C C . LEU A 1 260 ? -1.782 -7.174 -38.672 1.00 82.06 260 LEU A C 1
ATOM 1979 O O . LEU A 1 260 ? -2.638 -6.663 -37.955 1.00 82.06 260 LEU A O 1
ATOM 1983 N N . MET A 1 261 ? -1.138 -8.285 -38.301 1.00 79.88 261 MET A N 1
ATOM 1984 C CA . MET A 1 261 ? -1.367 -8.936 -37.004 1.00 79.88 261 MET A CA 1
ATOM 1985 C C . MET A 1 261 ? -1.042 -7.992 -35.840 1.00 79.88 261 MET A C 1
ATOM 1987 O O . MET A 1 261 ? -1.811 -7.921 -34.885 1.00 79.88 261 MET A O 1
ATOM 1991 N N . CYS A 1 262 ? 0.044 -7.214 -35.947 1.00 76.50 262 CYS A N 1
ATOM 1992 C CA . CYS A 1 262 ? 0.400 -6.207 -34.944 1.00 76.50 262 CYS A CA 1
ATOM 1993 C C . CYS A 1 262 ? -0.637 -5.073 -34.819 1.00 76.50 262 CYS A C 1
ATOM 1995 O O . CYS A 1 262 ? -0.669 -4.411 -33.781 1.00 76.50 262 CYS A O 1
ATOM 1997 N N . LEU A 1 263 ? -1.458 -4.834 -35.852 1.00 76.06 263 LEU A N 1
ATOM 1998 C CA . LEU A 1 263 ? -2.551 -3.854 -35.837 1.00 76.06 263 LEU A CA 1
ATOM 1999 C C . LEU A 1 263 ? -3.859 -4.445 -35.298 1.00 76.06 263 LEU A C 1
ATOM 2001 O O . LEU A 1 263 ? -4.532 -3.788 -34.510 1.00 76.06 263 LEU A O 1
ATOM 2005 N N . ILE A 1 264 ? -4.210 -5.671 -35.702 1.00 76.56 264 ILE A N 1
ATOM 2006 C CA . ILE A 1 264 ? -5.467 -6.336 -35.317 1.00 76.56 264 ILE A CA 1
ATOM 2007 C C . ILE A 1 264 ? -5.422 -6.812 -33.861 1.00 76.56 264 ILE A C 1
ATOM 2009 O O . ILE A 1 264 ? -6.399 -6.667 -33.131 1.00 76.56 264 ILE A O 1
ATOM 2013 N N . ALA A 1 265 ? -4.293 -7.382 -33.430 1.00 71.44 265 ALA A N 1
ATOM 2014 C CA . ALA A 1 265 ? -4.136 -7.982 -32.108 1.00 71.44 265 ALA A CA 1
ATOM 2015 C C . ALA A 1 265 ? -2.860 -7.473 -31.408 1.00 71.44 265 ALA A C 1
ATOM 2017 O O . ALA A 1 265 ? -1.958 -8.260 -31.110 1.00 71.44 265 ALA A O 1
ATOM 2018 N N . PRO A 1 266 ? -2.766 -6.164 -31.095 1.00 64.31 266 PRO A N 1
ATOM 2019 C CA . PRO A 1 266 ? -1.546 -5.549 -30.561 1.00 64.31 266 PRO A CA 1
ATOM 2020 C C . PRO A 1 266 ? -1.073 -6.162 -29.232 1.00 64.31 266 PRO A C 1
ATOM 2022 O O . PRO A 1 266 ? 0.114 -6.098 -28.908 1.00 64.31 266 PRO A O 1
ATOM 2025 N N . GLU A 1 267 ? -1.979 -6.780 -28.471 1.00 57.09 267 GLU A N 1
ATOM 2026 C CA . GLU A 1 267 ? -1.695 -7.383 -27.163 1.00 57.09 267 GLU A CA 1
ATOM 2027 C C . GLU A 1 267 ? -1.257 -8.852 -27.228 1.00 57.09 267 GLU A C 1
ATOM 2029 O O . GLU A 1 267 ? -0.905 -9.441 -26.201 1.00 57.09 267 GLU A O 1
ATOM 2034 N N . HIS A 1 268 ? -1.244 -9.464 -28.416 1.00 62.88 268 HIS A N 1
ATOM 2035 C CA . HIS A 1 268 ? -0.967 -10.888 -28.526 1.00 62.88 268 HIS A CA 1
ATOM 2036 C C . HIS A 1 268 ? 0.479 -11.217 -28.079 1.00 62.88 268 HIS A C 1
ATOM 2038 O O . HIS A 1 268 ? 1.434 -10.583 -28.549 1.00 62.88 268 HIS A O 1
ATOM 2044 N N . PRO A 1 269 ? 0.697 -12.233 -27.209 1.00 54.94 269 PRO A N 1
ATOM 2045 C CA . PRO A 1 269 ? 2.016 -12.559 -26.646 1.00 54.94 269 PRO A CA 1
ATOM 2046 C C . PRO A 1 269 ? 3.112 -12.832 -27.688 1.00 54.94 269 PRO A C 1
ATOM 2048 O O . PRO A 1 269 ? 4.296 -12.632 -27.413 1.00 54.94 269 PRO A O 1
ATOM 2051 N N . PHE A 1 270 ? 2.714 -13.252 -28.890 1.00 60.22 270 PHE A N 1
ATOM 2052 C CA . PHE A 1 270 ? 3.583 -13.485 -30.047 1.00 60.22 270 PHE A CA 1
ATOM 2053 C C . PHE A 1 270 ? 4.446 -12.265 -30.402 1.00 60.22 270 PHE A C 1
ATOM 2055 O O . PHE A 1 270 ? 5.643 -12.397 -30.658 1.00 60.22 270 PHE A O 1
ATOM 2062 N N . HIS A 1 271 ? 3.880 -11.060 -30.309 1.00 61.97 271 HIS A N 1
ATOM 2063 C CA . HIS A 1 271 ? 4.538 -9.814 -30.707 1.00 61.97 271 HIS A CA 1
ATOM 2064 C C . HIS A 1 271 ? 5.611 -9.315 -29.728 1.00 61.97 271 HIS A C 1
ATOM 2066 O O . HIS A 1 271 ? 6.187 -8.247 -29.949 1.00 61.97 271 HIS A O 1
ATOM 2072 N N . ARG A 1 272 ? 5.844 -10.032 -28.616 1.00 57.50 272 ARG A N 1
ATOM 2073 C CA . ARG A 1 272 ? 6.926 -9.743 -27.655 1.00 57.50 272 ARG A CA 1
ATOM 2074 C C . ARG A 1 272 ? 8.232 -10.448 -28.005 1.00 57.50 272 ARG A C 1
ATOM 2076 O O . ARG A 1 272 ? 9.290 -9.966 -27.622 1.00 57.50 272 ARG A O 1
ATOM 2083 N N . ASN A 1 273 ? 8.145 -11.583 -28.696 1.00 57.03 273 ASN A N 1
ATOM 2084 C CA . ASN A 1 273 ? 9.305 -12.398 -29.058 1.00 57.03 273 ASN A CA 1
ATOM 2085 C C . ASN A 1 273 ? 9.661 -12.256 -30.545 1.00 57.03 273 ASN A C 1
ATOM 2087 O O . ASN A 1 273 ? 10.787 -12.549 -30.936 1.00 57.03 273 ASN A O 1
ATOM 2091 N N . ILE A 1 274 ? 8.704 -11.823 -31.370 1.00 65.50 274 ILE A N 1
ATOM 2092 C CA . ILE A 1 274 ? 8.854 -11.690 -32.817 1.00 65.50 274 ILE A CA 1
ATOM 2093 C C . ILE A 1 274 ? 8.620 -10.225 -33.184 1.00 65.50 274 ILE A C 1
ATOM 2095 O O . ILE A 1 274 ? 7.509 -9.705 -33.086 1.00 65.50 274 ILE A O 1
ATOM 2099 N N . ASN A 1 275 ? 9.709 -9.557 -33.564 1.00 74.81 275 ASN A N 1
ATOM 2100 C CA . ASN A 1 275 ? 9.726 -8.153 -33.964 1.00 74.81 275 ASN A CA 1
ATOM 2101 C C . ASN A 1 275 ? 9.772 -8.027 -35.492 1.00 74.81 275 ASN A C 1
ATOM 2103 O O . ASN A 1 275 ? 10.282 -8.916 -36.172 1.00 74.81 275 ASN A O 1
ATOM 2107 N N . GLN A 1 276 ? 9.339 -6.881 -36.030 1.00 78.00 276 GLN A N 1
ATOM 2108 C CA . GLN A 1 276 ? 9.352 -6.634 -37.479 1.00 78.00 276 GLN A CA 1
ATOM 2109 C C . GLN A 1 276 ? 10.741 -6.843 -38.093 1.00 78.00 276 GLN A C 1
ATOM 2111 O O . GLN A 1 276 ? 10.844 -7.495 -39.120 1.00 78.00 276 GLN A O 1
ATOM 2116 N N . GLY A 1 277 ? 11.814 -6.388 -37.434 1.00 75.94 277 GLY A N 1
ATOM 2117 C CA . GLY A 1 277 ? 13.181 -6.619 -37.915 1.00 75.94 277 GLY A CA 1
ATOM 2118 C C . GLY A 1 277 ? 13.531 -8.103 -38.088 1.00 75.94 277 GLY A C 1
ATOM 2119 O O . GLY A 1 277 ? 14.202 -8.444 -39.050 1.00 75.94 277 GLY A O 1
ATOM 2120 N N . LEU A 1 278 ? 13.032 -8.991 -37.219 1.00 74.44 278 LEU A N 1
ATOM 2121 C CA . LEU A 1 278 ? 13.250 -10.438 -37.336 1.00 74.44 278 LEU A CA 1
ATOM 2122 C C . LEU A 1 278 ? 12.496 -11.023 -38.534 1.00 74.44 278 LEU A C 1
ATOM 2124 O O . LEU A 1 278 ? 13.057 -11.805 -39.293 1.00 74.44 278 LEU A O 1
ATOM 2128 N N . ILE A 1 279 ? 11.237 -10.621 -38.717 1.00 78.81 279 ILE A N 1
ATOM 2129 C CA . ILE A 1 279 ? 10.420 -11.040 -39.862 1.00 78.81 279 ILE A CA 1
ATOM 2130 C C . ILE A 1 279 ? 11.047 -10.546 -41.167 1.00 78.81 279 ILE A C 1
ATOM 2132 O O . ILE A 1 279 ? 11.205 -11.320 -42.105 1.00 78.81 279 ILE A O 1
ATOM 2136 N N . THR A 1 280 ? 11.498 -9.296 -41.208 1.00 79.75 280 THR A N 1
ATOM 2137 C CA . THR A 1 280 ? 12.198 -8.739 -42.367 1.00 79.75 280 THR A CA 1
ATOM 2138 C C . THR A 1 280 ? 13.518 -9.465 -42.648 1.00 79.75 280 THR A C 1
ATOM 2140 O O . THR A 1 280 ? 13.838 -9.672 -43.812 1.00 79.75 280 THR A O 1
ATOM 2143 N N . MET A 1 281 ? 14.265 -9.916 -41.629 1.00 75.19 281 MET A N 1
ATOM 2144 C CA . MET A 1 281 ? 15.456 -10.764 -41.829 1.00 75.19 281 MET A CA 1
ATOM 2145 C C . MET A 1 281 ? 15.091 -12.152 -42.370 1.00 75.19 281 MET A C 1
ATOM 2147 O O . MET A 1 281 ? 15.736 -12.628 -43.300 1.00 75.19 281 MET A O 1
ATOM 2151 N N . LEU A 1 282 ? 14.050 -12.784 -41.816 1.00 73.31 282 LEU A N 1
ATOM 2152 C CA . LEU A 1 282 ? 13.600 -14.123 -42.204 1.00 73.31 282 LEU A CA 1
ATOM 2153 C C . LEU A 1 282 ? 13.136 -14.171 -43.665 1.00 73.31 282 LEU A C 1
ATOM 2155 O O . LEU A 1 282 ? 13.501 -15.082 -44.398 1.00 73.31 282 LEU A O 1
ATOM 2159 N N . PHE A 1 283 ? 12.345 -13.184 -44.092 1.00 73.75 283 PHE A N 1
ATOM 2160 C CA . PHE A 1 283 ? 11.859 -13.098 -45.470 1.00 73.75 283 PHE A CA 1
ATOM 2161 C C . PHE A 1 283 ? 12.862 -12.413 -46.414 1.00 73.75 283 PHE A C 1
ATOM 2163 O O . PHE A 1 283 ? 12.847 -12.676 -47.612 1.00 73.75 283 PHE A O 1
ATOM 2170 N N . GLY A 1 284 ? 13.776 -11.582 -45.902 1.00 68.25 284 GLY A N 1
ATOM 2171 C CA . GLY A 1 284 ? 14.899 -11.034 -46.675 1.00 68.25 284 GLY A CA 1
ATOM 2172 C C . GLY A 1 284 ? 15.879 -12.120 -47.131 1.00 68.25 284 GLY A C 1
ATOM 2173 O O . GLY A 1 284 ? 16.351 -12.078 -48.263 1.00 68.25 284 GLY A O 1
ATOM 2174 N N . PHE A 1 285 ? 16.086 -13.151 -46.302 1.00 66.00 285 PHE A N 1
ATOM 2175 C CA . PHE A 1 285 ? 16.857 -14.347 -46.665 1.00 66.00 285 PHE A CA 1
ATOM 2176 C C . PHE A 1 285 ? 16.296 -15.074 -47.897 1.00 66.00 285 PHE A C 1
ATOM 2178 O O . PHE A 1 285 ? 17.060 -15.668 -48.652 1.00 66.00 285 PHE A O 1
ATOM 2185 N N . LEU A 1 286 ? 14.978 -15.013 -48.122 1.00 65.31 286 LEU A N 1
ATOM 2186 C CA . LEU A 1 286 ? 14.362 -15.657 -49.279 1.00 65.31 286 LEU A CA 1
ATOM 2187 C C . LEU A 1 286 ? 14.737 -14.955 -50.585 1.00 65.31 286 LEU A C 1
ATOM 2189 O O . LEU A 1 286 ? 14.936 -15.653 -51.563 1.00 65.31 286 LEU A O 1
ATOM 2193 N N . VAL A 1 287 ? 14.867 -13.621 -50.603 1.00 64.25 287 VAL A N 1
ATOM 2194 C CA . VAL A 1 287 ? 15.109 -12.826 -51.828 1.00 64.25 287 VAL A CA 1
ATOM 2195 C C . VAL A 1 287 ? 16.566 -12.892 -52.296 1.00 64.25 287 VAL A C 1
ATOM 2197 O O . VAL A 1 287 ? 16.827 -12.920 -53.495 1.00 64.25 287 VAL A O 1
ATOM 2200 N N . GLU A 1 288 ? 17.522 -12.977 -51.369 1.00 62.00 288 GLU A N 1
ATOM 2201 C CA . GLU A 1 288 ? 18.949 -13.138 -51.679 1.00 62.00 288 GLU A CA 1
ATOM 2202 C C . GLU A 1 288 ? 19.535 -14.370 -50.953 1.00 62.00 288 GLU A C 1
ATOM 2204 O O . GLU A 1 288 ? 20.160 -14.228 -49.898 1.00 62.00 288 GLU A O 1
ATOM 2209 N N . PRO A 1 289 ? 19.382 -15.592 -51.499 1.00 52.09 289 PRO A N 1
ATOM 2210 C CA . PRO A 1 289 ? 19.604 -16.833 -50.747 1.00 52.09 289 PRO A CA 1
ATOM 2211 C C . PRO A 1 289 ? 21.060 -17.181 -50.360 1.00 52.09 289 PRO A C 1
ATOM 2213 O O . PRO A 1 289 ? 21.305 -18.283 -49.879 1.00 52.09 289 PRO A O 1
ATOM 2216 N N . VAL A 1 290 ? 22.059 -16.298 -50.516 1.00 50.41 290 VAL A N 1
ATOM 2217 C CA . VAL A 1 290 ? 23.478 -16.669 -50.281 1.00 50.41 290 VAL A CA 1
ATOM 2218 C C . VAL A 1 290 ? 24.334 -15.559 -49.653 1.00 50.41 290 VAL A C 1
ATOM 2220 O O . VAL A 1 290 ? 25.435 -15.268 -50.123 1.00 50.41 290 VAL A O 1
ATOM 2223 N N . LYS A 1 291 ? 23.892 -14.937 -48.554 1.00 60.50 291 LYS A N 1
ATOM 2224 C CA . LYS A 1 291 ? 24.778 -14.056 -47.768 1.00 60.50 291 LYS A CA 1
ATOM 2225 C C . LYS A 1 291 ? 24.840 -14.503 -46.305 1.00 60.50 291 LYS A C 1
ATOM 2227 O O . LYS A 1 291 ? 23.884 -14.365 -45.546 1.00 60.50 291 LYS A O 1
ATOM 2232 N N . PHE A 1 292 ? 26.004 -15.026 -45.902 1.00 57.75 292 PHE A N 1
ATOM 2233 C CA . PHE A 1 292 ? 26.348 -15.456 -44.532 1.00 57.75 292 PHE A CA 1
ATOM 2234 C C . PHE A 1 292 ? 26.037 -14.384 -43.467 1.00 57.75 292 PHE A C 1
ATOM 2236 O O . PHE A 1 292 ? 25.787 -14.709 -42.309 1.00 57.75 292 PHE A O 1
ATOM 2243 N N . THR A 1 293 ? 25.974 -13.112 -43.872 1.00 63.44 293 THR A N 1
ATOM 2244 C CA . THR A 1 293 ? 25.564 -11.962 -43.056 1.00 63.44 293 THR A CA 1
ATOM 2245 C C . THR A 1 293 ? 24.173 -12.121 -42.437 1.00 63.44 293 THR A C 1
ATOM 2247 O O . THR A 1 293 ? 23.998 -11.722 -41.289 1.00 63.44 293 THR A O 1
ATOM 2250 N N . PHE A 1 294 ? 23.207 -12.748 -43.120 1.00 65.56 294 PHE A N 1
ATOM 2251 C CA . PHE A 1 294 ? 21.855 -12.970 -42.584 1.00 65.56 294 PHE A CA 1
ATOM 2252 C C . PHE A 1 294 ? 21.807 -14.088 -41.545 1.00 65.56 294 PHE A C 1
ATOM 2254 O O . PHE A 1 294 ? 21.174 -13.926 -40.504 1.00 65.56 294 PHE A O 1
ATOM 2261 N N . ILE A 1 295 ? 22.514 -15.194 -41.789 1.00 66.88 295 ILE A N 1
ATOM 2262 C CA . ILE A 1 295 ? 22.625 -16.301 -40.828 1.00 66.88 295 ILE A CA 1
ATOM 2263 C C . ILE A 1 295 ? 23.384 -15.823 -39.588 1.00 66.88 295 ILE A C 1
ATOM 2265 O O . ILE A 1 295 ? 22.939 -16.051 -38.468 1.00 66.88 295 ILE A O 1
ATOM 2269 N N . LEU A 1 296 ? 24.480 -15.081 -39.769 1.00 66.12 296 LEU A N 1
ATOM 2270 C CA . LEU A 1 296 ? 25.243 -14.496 -38.671 1.00 66.12 296 LEU A CA 1
ATOM 2271 C C . LEU A 1 296 ? 24.423 -13.455 -37.895 1.00 66.12 296 LEU A C 1
ATOM 2273 O O . LEU A 1 296 ? 24.446 -13.473 -36.668 1.00 66.12 296 LEU A O 1
ATOM 2277 N N . ALA A 1 297 ? 23.649 -12.602 -38.571 1.00 66.38 297 ALA A N 1
ATOM 2278 C CA . ALA A 1 297 ? 22.740 -11.653 -37.926 1.00 66.38 297 ALA A CA 1
ATOM 2279 C C . ALA A 1 297 ? 21.609 -12.352 -37.151 1.00 66.38 297 ALA A C 1
ATOM 2281 O O . ALA A 1 297 ? 21.288 -11.935 -36.038 1.00 66.38 297 ALA A O 1
ATOM 2282 N N . PHE A 1 298 ? 21.042 -13.432 -37.696 1.00 66.00 298 PHE A N 1
ATOM 2283 C CA . PHE A 1 298 ? 20.004 -14.234 -37.045 1.00 66.00 298 PHE A CA 1
ATOM 2284 C C . PHE A 1 298 ? 20.550 -14.997 -35.829 1.00 66.00 298 PHE A C 1
ATOM 2286 O O . PHE A 1 298 ? 19.949 -14.962 -34.756 1.00 66.00 298 PHE A O 1
ATOM 2293 N N . CYS A 1 299 ? 21.727 -15.617 -35.951 1.00 66.94 299 CYS A N 1
ATOM 2294 C CA . CYS A 1 299 ? 22.422 -16.278 -34.846 1.00 66.94 299 CYS A CA 1
ATOM 2295 C C . CYS A 1 299 ? 22.846 -15.276 -33.763 1.00 66.94 299 CYS A C 1
ATOM 2297 O O . CYS A 1 299 ? 22.627 -15.531 -32.580 1.00 66.94 299 CYS A O 1
ATOM 2299 N N . ALA A 1 300 ? 23.385 -14.113 -34.143 1.00 66.31 300 ALA A N 1
ATOM 2300 C CA . ALA A 1 300 ? 23.726 -13.039 -33.211 1.00 66.31 300 ALA A CA 1
ATOM 2301 C C . ALA A 1 300 ? 22.477 -12.523 -32.482 1.00 66.31 300 ALA A C 1
ATOM 2303 O O . ALA A 1 300 ? 22.498 -12.344 -31.264 1.00 66.31 300 ALA A O 1
ATOM 2304 N N . TRP A 1 301 ? 21.361 -12.350 -33.195 1.00 66.38 301 TRP A N 1
ATOM 2305 C CA . TRP A 1 301 ? 20.076 -12.014 -32.588 1.00 66.38 301 TRP A CA 1
ATOM 2306 C C . TRP A 1 301 ? 19.613 -13.095 -31.599 1.00 66.38 301 TRP A C 1
ATOM 2308 O O . TRP A 1 301 ? 19.273 -12.765 -30.463 1.00 66.38 301 TRP A O 1
ATOM 2318 N N . GLY A 1 302 ? 19.662 -14.375 -31.984 1.00 61.78 302 GLY A N 1
ATOM 2319 C CA . GLY A 1 302 ? 19.256 -15.508 -31.147 1.00 61.78 302 GLY A CA 1
ATOM 2320 C C . GLY A 1 302 ? 20.089 -15.634 -29.870 1.00 61.78 302 GLY A C 1
ATOM 2321 O O . GLY A 1 302 ? 19.535 -15.680 -28.773 1.00 61.78 302 GLY A O 1
ATOM 2322 N N . VAL A 1 303 ? 21.418 -15.592 -29.979 1.00 60.53 303 VAL A N 1
ATOM 2323 C CA . VAL A 1 303 ? 22.323 -15.622 -28.818 1.00 60.53 303 VAL A CA 1
ATOM 2324 C C . VAL A 1 303 ? 22.037 -14.447 -27.881 1.00 60.53 303 VAL A C 1
ATOM 2326 O O . VAL A 1 303 ? 21.933 -14.643 -26.675 1.00 60.53 303 VAL A O 1
ATOM 2329 N N . MET A 1 304 ? 21.829 -13.235 -28.399 1.00 58.31 304 MET A N 1
ATOM 2330 C CA . MET A 1 304 ? 21.670 -12.036 -27.566 1.00 58.31 304 MET A CA 1
ATOM 2331 C C . MET A 1 304 ? 20.266 -11.853 -26.973 1.00 58.31 304 MET A C 1
ATOM 2333 O O . MET A 1 304 ? 20.128 -11.280 -25.890 1.00 58.31 304 MET A O 1
ATOM 2337 N N . HIS A 1 305 ? 19.219 -12.334 -27.646 1.00 54.78 305 HIS A N 1
ATOM 2338 C CA . HIS A 1 305 ? 17.851 -12.300 -27.125 1.00 54.78 305 HIS A CA 1
ATOM 2339 C C . HIS A 1 305 ? 17.655 -13.324 -25.993 1.00 54.78 305 HIS A C 1
ATOM 2341 O O . HIS A 1 305 ? 16.915 -13.057 -25.046 1.00 54.78 305 HIS A O 1
ATOM 2347 N N . TYR A 1 306 ? 18.366 -14.458 -26.050 1.00 49.28 306 TYR A N 1
ATOM 2348 C CA . TYR A 1 306 ? 18.319 -15.516 -25.034 1.00 49.28 306 TYR A CA 1
ATOM 2349 C C . TYR A 1 306 ? 19.403 -15.392 -23.947 1.00 49.28 306 TYR A C 1
ATOM 2351 O O . TYR A 1 306 ? 19.179 -15.841 -22.825 1.00 49.28 306 TYR A O 1
ATOM 2359 N N . ALA A 1 307 ? 20.523 -14.703 -24.209 1.00 45.16 307 ALA A N 1
ATOM 2360 C CA . ALA A 1 307 ? 21.527 -14.342 -23.198 1.00 45.16 307 ALA A CA 1
ATOM 2361 C C . ALA A 1 307 ? 21.078 -13.211 -22.255 1.00 45.16 307 ALA A C 1
ATOM 2363 O O . ALA A 1 307 ? 21.839 -12.799 -21.381 1.00 45.16 307 ALA A O 1
ATOM 2364 N N . LYS A 1 308 ? 19.842 -12.710 -22.392 1.00 41.34 308 LYS A N 1
ATOM 2365 C CA . LYS A 1 308 ? 19.171 -11.947 -21.339 1.00 41.34 308 LYS A CA 1
ATOM 2366 C C . LYS A 1 308 ? 18.440 -12.926 -20.409 1.00 41.34 308 LYS A C 1
ATOM 2368 O O . LYS A 1 308 ? 17.254 -13.182 -20.632 1.00 41.34 308 LYS A O 1
ATOM 2373 N N . PRO A 1 309 ? 19.063 -13.438 -19.323 1.00 35.75 309 PRO A N 1
ATOM 2374 C CA . PRO A 1 309 ? 18.273 -13.961 -18.217 1.00 35.75 309 PRO A CA 1
ATOM 2375 C C . PRO A 1 309 ? 17.325 -12.846 -17.774 1.00 35.75 309 PRO A C 1
ATOM 2377 O O . PRO A 1 309 ? 17.663 -11.676 -17.933 1.00 35.75 309 PRO A O 1
ATOM 2380 N N . ASN A 1 310 ? 16.151 -13.211 -17.263 1.00 36.38 310 ASN A N 1
ATOM 2381 C CA . ASN A 1 310 ? 14.987 -12.378 -16.927 1.00 36.38 310 ASN A CA 1
ATOM 2382 C C . ASN A 1 310 ? 15.296 -11.210 -15.941 1.00 36.38 310 ASN A C 1
ATOM 2384 O O . ASN A 1 310 ? 14.766 -11.121 -14.835 1.00 36.38 310 ASN A O 1
ATOM 2388 N N . THR A 1 311 ? 16.183 -10.301 -16.339 1.00 33.00 311 THR A N 1
ATOM 2389 C CA . THR A 1 311 ? 16.812 -9.227 -15.559 1.00 33.00 311 THR A CA 1
ATOM 2390 C C . THR A 1 311 ? 15.933 -7.992 -15.506 1.00 33.00 311 THR A C 1
ATOM 2392 O O . THR A 1 311 ? 16.143 -7.140 -14.656 1.00 33.00 311 THR A O 1
ATOM 2395 N N . TYR A 1 312 ? 14.878 -7.909 -16.321 1.00 34.72 312 TYR A N 1
ATOM 2396 C CA . TYR A 1 312 ? 13.922 -6.804 -16.239 1.00 34.72 312 TYR A CA 1
ATOM 2397 C C . TYR A 1 312 ? 13.186 -6.762 -14.888 1.00 34.72 312 TYR A C 1
ATOM 2399 O O . TYR A 1 312 ? 12.900 -5.679 -14.383 1.00 34.72 312 TYR A O 1
ATOM 2407 N N . ARG A 1 313 ? 12.937 -7.913 -14.239 1.00 37.62 313 ARG A N 1
ATOM 2408 C CA . ARG A 1 313 ? 12.333 -7.948 -12.891 1.00 37.62 313 ARG A CA 1
ATOM 2409 C C . ARG A 1 313 ? 13.343 -7.695 -11.767 1.00 37.62 313 ARG A C 1
ATOM 2411 O O . ARG A 1 313 ? 12.973 -7.070 -10.776 1.00 37.62 313 ARG A O 1
ATOM 2418 N N . SER A 1 314 ? 14.599 -8.139 -11.897 1.00 39.41 314 SER A N 1
ATOM 2419 C CA . SER A 1 314 ? 15.634 -7.879 -10.880 1.00 39.41 314 SER A CA 1
ATOM 2420 C C . SER A 1 314 ? 16.195 -6.454 -10.961 1.00 39.41 314 SER A C 1
ATOM 2422 O O . SER A 1 314 ? 16.406 -5.839 -9.918 1.00 39.41 314 SER A O 1
ATOM 2424 N N . SER A 1 315 ? 16.335 -5.892 -12.169 1.00 43.09 315 SER A N 1
ATOM 2425 C CA . SER A 1 315 ? 16.773 -4.509 -12.404 1.00 43.09 315 SER A CA 1
ATOM 2426 C C . SER A 1 315 ? 15.816 -3.512 -11.759 1.00 43.09 315 SER A C 1
ATOM 2428 O O . SER A 1 315 ? 16.262 -2.634 -11.035 1.00 43.09 315 SER A O 1
ATOM 2430 N N . ASN A 1 316 ? 14.500 -3.697 -11.912 1.00 48.84 316 ASN A N 1
ATOM 2431 C CA . ASN A 1 316 ? 13.516 -2.788 -11.313 1.00 48.84 316 ASN A CA 1
ATOM 2432 C C . ASN A 1 316 ? 13.521 -2.829 -9.770 1.00 48.84 316 ASN A C 1
ATOM 2434 O O . ASN A 1 316 ? 13.286 -1.808 -9.124 1.00 48.84 316 ASN A O 1
ATOM 2438 N N . LYS A 1 317 ? 13.816 -3.990 -9.159 1.00 55.81 317 LYS A N 1
ATOM 2439 C CA . LYS A 1 317 ? 13.992 -4.102 -7.697 1.00 55.81 317 LYS A CA 1
ATOM 2440 C C . LYS A 1 317 ? 15.285 -3.431 -7.227 1.00 55.81 317 LYS A C 1
ATOM 2442 O O . LYS A 1 317 ? 15.280 -2.781 -6.185 1.00 55.81 317 LYS A O 1
ATOM 2447 N N . GLY A 1 318 ? 16.368 -3.569 -7.996 1.00 53.31 318 GLY A N 1
ATOM 2448 C CA . GLY A 1 318 ? 17.617 -2.837 -7.770 1.00 53.31 318 GLY A CA 1
ATOM 2449 C C . GLY A 1 318 ? 17.422 -1.323 -7.876 1.00 53.31 318 GLY A C 1
ATOM 2450 O O . GLY A 1 318 ? 17.894 -0.578 -7.021 1.00 53.31 318 GLY A O 1
ATOM 2451 N N . ASP A 1 319 ? 16.638 -0.871 -8.853 1.00 62.50 319 ASP A N 1
ATOM 2452 C CA . ASP A 1 319 ? 16.304 0.540 -9.043 1.00 62.50 319 ASP A CA 1
ATOM 2453 C C . ASP A 1 319 ? 15.493 1.102 -7.864 1.00 62.50 319 ASP A C 1
ATOM 2455 O O . ASP A 1 319 ? 15.813 2.181 -7.364 1.00 62.50 319 ASP A O 1
ATOM 2459 N N . ALA A 1 320 ? 14.487 0.371 -7.366 1.00 68.56 320 ALA A N 1
ATOM 2460 C CA . ALA A 1 320 ? 13.720 0.776 -6.184 1.00 68.56 320 ALA A CA 1
ATOM 2461 C C . ALA A 1 320 ? 14.604 0.892 -4.928 1.00 68.56 320 ALA A C 1
ATOM 2463 O O . ALA A 1 320 ? 14.521 1.895 -4.217 1.00 68.56 320 ALA A O 1
ATOM 2464 N N . LEU A 1 321 ? 15.502 -0.074 -4.698 1.00 76.31 321 LEU A N 1
ATOM 2465 C CA . LEU A 1 321 ? 16.472 -0.022 -3.600 1.00 76.31 321 LEU A CA 1
ATOM 2466 C C . LEU A 1 321 ? 17.391 1.198 -3.722 1.00 76.31 321 LEU A C 1
ATOM 2468 O O . LEU A 1 321 ? 17.556 1.942 -2.758 1.00 76.31 321 LEU A O 1
ATOM 2472 N N . ASN A 1 322 ? 17.965 1.433 -4.901 1.00 72.50 322 ASN A N 1
ATOM 2473 C CA . ASN A 1 322 ? 18.887 2.545 -5.130 1.00 72.50 322 ASN A CA 1
ATOM 2474 C C . ASN A 1 322 ? 18.216 3.904 -4.889 1.00 72.50 322 ASN A C 1
ATOM 2476 O O . ASN A 1 322 ? 18.795 4.779 -4.237 1.00 72.50 322 ASN A O 1
ATOM 2480 N N . VAL A 1 323 ? 16.982 4.073 -5.371 1.00 75.38 323 VAL A N 1
ATOM 2481 C CA . VAL A 1 323 ? 16.191 5.292 -5.162 1.00 75.38 323 VAL A CA 1
ATOM 2482 C C . VAL A 1 323 ? 15.804 5.447 -3.687 1.00 75.38 323 VAL A C 1
ATOM 2484 O O . VAL A 1 323 ? 15.958 6.537 -3.140 1.00 75.38 323 VAL A O 1
ATOM 2487 N N . GLY A 1 324 ? 15.388 4.373 -3.011 1.00 81.44 324 GLY A N 1
ATOM 2488 C CA . GLY A 1 324 ? 15.044 4.398 -1.585 1.00 81.44 324 GLY A CA 1
ATOM 2489 C C . GLY A 1 324 ? 16.235 4.752 -0.695 1.00 81.44 324 GLY A C 1
ATOM 2490 O O . GLY A 1 324 ? 16.150 5.650 0.142 1.00 81.44 324 GLY A O 1
ATOM 2491 N N . MET A 1 325 ? 17.394 4.144 -0.953 1.00 83.12 325 MET A N 1
ATOM 2492 C CA . MET A 1 325 ? 18.644 4.468 -0.261 1.00 83.12 325 MET A CA 1
ATOM 2493 C C . MET A 1 325 ? 19.126 5.890 -0.561 1.00 83.12 325 MET A C 1
ATOM 2495 O O . MET A 1 325 ? 19.769 6.510 0.285 1.00 83.12 325 MET A O 1
ATOM 2499 N N . LYS A 1 326 ? 18.853 6.427 -1.758 1.00 82.56 326 LYS A N 1
ATOM 2500 C CA . LYS A 1 326 ? 19.113 7.839 -2.073 1.00 82.56 326 LYS A CA 1
ATOM 2501 C C . LYS A 1 326 ? 18.209 8.752 -1.245 1.00 82.56 326 LYS A C 1
ATOM 2503 O O . LYS A 1 326 ? 18.726 9.663 -0.608 1.00 82.56 326 LYS A O 1
ATOM 2508 N N . TRP A 1 327 ? 16.900 8.491 -1.213 1.00 91.38 327 TRP A N 1
ATOM 2509 C CA . TRP A 1 327 ? 15.946 9.251 -0.399 1.00 91.38 327 TRP A CA 1
ATOM 2510 C C . TRP A 1 327 ? 16.354 9.269 1.078 1.00 91.38 327 TRP A C 1
ATOM 2512 O O . TRP A 1 327 ? 16.475 10.347 1.653 1.00 91.38 327 TRP A O 1
ATOM 2522 N N . LYS A 1 328 ? 16.662 8.104 1.667 1.00 92.94 328 LYS A N 1
ATOM 2523 C CA . LYS A 1 328 ? 17.050 8.006 3.082 1.00 92.94 328 LYS A CA 1
ATOM 2524 C C . LYS A 1 328 ? 18.354 8.750 3.387 1.00 92.94 328 LYS A C 1
ATOM 2526 O O . LYS A 1 328 ? 18.439 9.434 4.399 1.00 92.94 328 LYS A O 1
ATOM 2531 N N . ARG A 1 329 ? 19.357 8.665 2.503 1.00 89.62 329 ARG A N 1
ATOM 2532 C CA . ARG A 1 329 ? 20.615 9.422 2.651 1.00 89.62 329 ARG A CA 1
ATOM 2533 C C . ARG A 1 329 ? 20.381 10.928 2.640 1.00 89.62 329 ARG A C 1
ATOM 2535 O O . ARG A 1 329 ? 20.919 11.616 3.498 1.00 89.62 329 ARG A O 1
ATOM 2542 N N . VAL A 1 330 ? 19.566 11.423 1.706 1.00 90.06 330 VAL A N 1
ATOM 2543 C CA . VAL A 1 330 ? 19.212 12.850 1.653 1.00 90.06 330 VAL A CA 1
ATOM 2544 C C . VAL A 1 330 ? 18.442 13.252 2.910 1.00 90.06 330 VAL A C 1
ATOM 2546 O O . VAL A 1 330 ? 18.810 14.234 3.546 1.00 90.06 330 VAL A O 1
ATOM 2549 N N . LEU A 1 331 ? 17.447 12.459 3.322 1.00 94.19 331 LEU A N 1
ATOM 2550 C CA . LEU A 1 331 ? 16.665 12.701 4.536 1.00 94.19 331 LEU A CA 1
ATOM 2551 C C . LEU A 1 331 ? 17.551 12.832 5.782 1.00 94.19 331 LEU A C 1
ATOM 2553 O O . LEU A 1 331 ? 17.395 13.785 6.537 1.00 94.19 331 LEU A O 1
ATOM 2557 N N . ASN A 1 332 ? 18.495 11.907 5.968 1.00 92.69 332 ASN A N 1
ATOM 2558 C CA . ASN A 1 332 ? 19.410 11.904 7.110 1.00 92.69 332 ASN A CA 1
ATOM 2559 C C . ASN A 1 332 ? 20.430 13.056 7.066 1.00 92.69 332 ASN A C 1
ATOM 2561 O O . ASN A 1 332 ? 21.014 13.381 8.093 1.00 92.69 332 ASN A O 1
ATOM 2565 N N . SER A 1 333 ? 20.665 13.651 5.892 1.00 94.56 333 SER A N 1
ATOM 2566 C CA . SER A 1 333 ? 21.571 14.798 5.729 1.00 94.56 333 SER A CA 1
ATOM 2567 C C . SER A 1 333 ? 20.902 16.156 5.960 1.00 94.56 333 SER A C 1
ATOM 2569 O O . SER A 1 333 ? 21.590 17.175 5.972 1.00 94.56 333 SER A O 1
ATOM 2571 N N . LEU A 1 334 ? 19.573 16.196 6.114 1.00 94.25 334 LEU A N 1
ATOM 2572 C CA . LEU A 1 334 ? 18.851 17.444 6.340 1.00 94.25 334 LEU A CA 1
ATOM 2573 C C . LEU A 1 334 ? 19.176 18.036 7.712 1.00 94.25 334 LEU A C 1
ATOM 2575 O O . LEU A 1 334 ? 19.239 17.329 8.717 1.00 94.25 334 LEU A O 1
ATOM 2579 N N . THR A 1 335 ? 19.274 19.364 7.772 1.00 95.94 335 THR A N 1
ATOM 2580 C CA . THR A 1 335 ? 19.233 20.073 9.057 1.00 95.94 335 THR A CA 1
ATOM 2581 C C . THR A 1 335 ? 17.847 19.947 9.686 1.00 95.94 335 THR A C 1
ATOM 2583 O O . THR A 1 335 ? 16.856 19.716 8.988 1.00 95.94 335 THR A O 1
ATOM 2586 N N . GLN A 1 336 ? 17.738 20.168 10.997 1.00 95.44 336 GLN A N 1
ATOM 2587 C CA . GLN A 1 336 ? 16.451 20.104 11.697 1.00 95.44 336 GLN A CA 1
ATOM 2588 C C . GLN A 1 336 ? 15.383 21.002 11.047 1.00 95.44 336 GLN A C 1
ATOM 2590 O O . GLN A 1 336 ? 14.281 20.538 10.763 1.00 95.44 336 GLN A O 1
ATOM 2595 N N . LYS A 1 337 ? 15.732 22.251 10.709 1.00 94.50 337 LYS A N 1
ATOM 2596 C CA . LYS A 1 337 ? 14.820 23.192 10.036 1.00 94.50 337 LYS A CA 1
ATOM 2597 C C . LYS A 1 337 ? 14.354 22.672 8.672 1.00 94.50 337 LYS A C 1
ATOM 2599 O O . LYS A 1 337 ? 13.181 22.787 8.324 1.00 94.50 337 LYS A O 1
ATOM 2604 N N . GLN A 1 338 ? 15.265 22.095 7.886 1.00 94.38 338 GLN A N 1
ATOM 2605 C CA . GLN A 1 338 ? 14.920 21.509 6.588 1.00 94.38 338 GLN A CA 1
ATOM 2606 C C . GLN A 1 338 ? 14.031 20.273 6.747 1.00 94.38 338 GLN A C 1
ATOM 2608 O O . GLN A 1 338 ? 13.089 20.099 5.976 1.00 94.38 338 GLN A O 1
ATOM 2613 N N . PHE A 1 339 ? 14.308 19.436 7.746 1.00 95.62 339 PHE A N 1
ATOM 2614 C CA . PHE A 1 339 ? 13.529 18.243 8.053 1.00 95.62 339 PHE A CA 1
ATOM 2615 C C . PHE A 1 339 ? 12.103 18.590 8.493 1.00 95.62 339 PHE A C 1
ATOM 2617 O O . PHE A 1 339 ? 11.147 18.013 7.976 1.00 95.62 339 PHE A O 1
ATOM 2624 N N . GLU A 1 340 ? 11.942 19.552 9.404 1.00 93.38 340 GLU A N 1
ATOM 2625 C CA . GLU A 1 340 ? 10.635 20.018 9.880 1.00 93.38 340 GLU A CA 1
ATOM 2626 C C . GLU A 1 340 ? 9.790 20.612 8.756 1.00 93.38 340 GLU A C 1
ATOM 2628 O O . GLU A 1 340 ? 8.599 20.320 8.677 1.00 93.38 340 GLU A O 1
ATOM 2633 N N . ALA A 1 341 ? 10.408 21.363 7.840 1.00 91.12 341 ALA A N 1
ATOM 2634 C CA . ALA A 1 341 ? 9.722 21.823 6.643 1.00 91.12 341 ALA A CA 1
ATOM 2635 C C . ALA A 1 341 ? 9.331 20.634 5.752 1.00 91.12 341 ALA A C 1
ATOM 2637 O O . ALA A 1 341 ? 8.162 20.467 5.426 1.00 91.12 341 ALA A O 1
ATOM 2638 N N . TYR A 1 342 ? 10.290 19.778 5.384 1.00 94.06 342 TYR A N 1
ATOM 2639 C CA . TYR A 1 342 ? 10.080 18.671 4.449 1.00 94.06 342 TYR A CA 1
ATOM 2640 C C . TYR A 1 342 ? 9.025 17.664 4.920 1.00 94.06 342 TYR A C 1
ATOM 2642 O O . TYR A 1 342 ? 8.217 17.214 4.105 1.00 94.06 342 TYR A O 1
ATOM 2650 N N . ARG A 1 343 ? 9.001 17.310 6.214 1.00 94.56 343 ARG A N 1
ATOM 2651 C CA . ARG A 1 343 ? 8.167 16.211 6.736 1.00 94.56 343 ARG A CA 1
ATOM 2652 C C . ARG A 1 343 ? 6.668 16.400 6.471 1.00 94.56 343 ARG A C 1
ATOM 2654 O O . ARG A 1 343 ? 5.975 15.392 6.347 1.00 94.56 343 ARG A O 1
ATOM 2661 N N . SER A 1 344 ? 6.202 17.647 6.364 1.00 92.12 344 SER A N 1
ATOM 2662 C CA . SER A 1 344 ? 4.783 18.005 6.220 1.00 92.12 344 SER A CA 1
ATOM 2663 C C . SER A 1 344 ? 4.426 18.594 4.841 1.00 92.12 344 SER A C 1
ATOM 2665 O O . SER A 1 344 ? 3.257 18.858 4.580 1.00 92.12 344 SER A O 1
ATOM 2667 N N . ARG A 1 345 ? 5.385 18.766 3.915 1.00 89.12 345 ARG A N 1
ATOM 2668 C CA . ARG A 1 345 ? 5.106 19.296 2.559 1.00 89.12 345 ARG A CA 1
ATOM 2669 C C . ARG A 1 345 ? 4.132 18.418 1.786 1.00 89.12 345 ARG A C 1
ATOM 2671 O O . ARG A 1 345 ? 4.397 17.227 1.610 1.00 89.12 345 ARG A O 1
ATOM 2678 N N . SER A 1 346 ? 3.043 19.001 1.292 1.00 86.44 346 SER A N 1
ATOM 2679 C CA . SER A 1 346 ? 2.016 18.280 0.521 1.00 86.44 346 SER A CA 1
ATOM 2680 C C . SER A 1 346 ? 1.446 17.052 1.263 1.00 86.44 346 SER A C 1
ATOM 2682 O O . SER A 1 346 ? 0.950 16.116 0.632 1.00 86.44 346 SER A O 1
ATOM 2684 N N . VAL A 1 347 ? 1.557 17.026 2.596 1.00 91.06 347 VAL A N 1
ATOM 2685 C CA . VAL A 1 347 ? 0.993 15.994 3.474 1.00 91.06 347 VAL A CA 1
ATOM 2686 C C . VAL A 1 347 ? -0.329 16.510 4.019 1.00 91.06 347 VAL A C 1
ATOM 2688 O O . VAL A 1 347 ? -0.475 17.700 4.297 1.00 91.06 347 VAL A O 1
ATOM 2691 N N . ASP A 1 348 ? -1.290 15.608 4.166 1.00 92.12 348 ASP A N 1
ATOM 2692 C CA . ASP A 1 348 ? -2.510 15.891 4.905 1.00 92.12 348 ASP A CA 1
ATOM 2693 C C . ASP A 1 348 ? -2.182 15.884 6.410 1.00 92.12 348 ASP A C 1
ATOM 2695 O O . ASP A 1 348 ? -1.845 14.841 6.974 1.00 92.12 348 ASP A O 1
ATOM 2699 N N . GLU A 1 349 ? -2.203 17.049 7.057 1.00 93.12 349 GLU A N 1
ATOM 2700 C CA . GLU A 1 349 ? -1.979 17.242 8.498 1.00 93.12 349 GLU A CA 1
ATOM 2701 C C . GLU A 1 349 ? -3.302 17.494 9.246 1.00 93.12 349 GLU A C 1
ATOM 2703 O O . GLU A 1 349 ? -3.285 18.011 10.360 1.00 93.12 349 GLU A O 1
ATOM 2708 N N . THR A 1 350 ? -4.442 17.062 8.681 1.00 92.75 350 THR A N 1
ATOM 2709 C CA . THR A 1 350 ? -5.761 17.176 9.326 1.00 92.75 350 THR A CA 1
ATOM 2710 C C . THR A 1 350 ? -5.704 16.718 10.795 1.00 92.75 350 THR A C 1
ATOM 2712 O O . THR A 1 350 ? -5.199 15.614 11.082 1.00 92.75 350 THR A O 1
ATOM 2715 N N . PRO A 1 351 ? -6.200 17.545 11.739 1.00 94.81 351 PRO A N 1
ATOM 2716 C CA . PRO A 1 351 ? -6.217 17.209 13.157 1.00 94.81 351 PRO A CA 1
ATOM 2717 C C . PRO A 1 351 ? -7.061 15.965 13.449 1.00 94.81 351 PRO A C 1
ATOM 2719 O O . PRO A 1 351 ? -8.03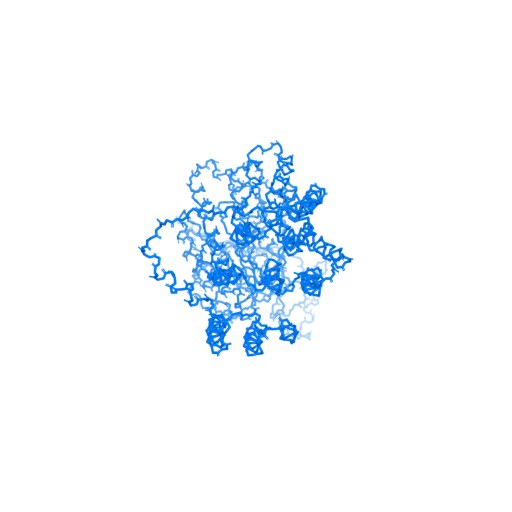3 15.673 12.757 1.00 94.81 351 PRO A O 1
ATOM 2722 N N . ARG A 1 352 ? -6.716 15.238 14.521 1.00 94.25 352 ARG A N 1
ATOM 2723 C CA . ARG A 1 352 ? -7.365 13.958 14.868 1.00 94.25 352 ARG A CA 1
ATOM 2724 C C . ARG A 1 352 ? -8.862 14.069 15.201 1.00 94.25 352 ARG A C 1
ATOM 2726 O O . ARG A 1 352 ? -9.562 13.077 15.041 1.00 94.25 352 ARG A O 1
ATOM 2733 N N . GLY A 1 353 ? -9.339 15.232 15.653 1.00 94.69 353 GLY A N 1
ATOM 2734 C CA . GLY A 1 353 ? -10.714 15.392 16.143 1.00 94.69 353 GLY A CA 1
ATOM 2735 C C . GLY A 1 353 ? -11.029 14.418 17.280 1.00 94.69 353 GLY A C 1
ATOM 2736 O O . GLY A 1 353 ? -10.200 14.234 18.174 1.00 94.69 353 GLY A O 1
ATOM 2737 N N . ASP A 1 354 ? -12.178 13.751 17.195 1.00 95.81 354 ASP A N 1
ATOM 2738 C CA . ASP A 1 354 ? -12.636 12.787 18.209 1.00 95.81 354 ASP A CA 1
ATOM 2739 C C . ASP A 1 354 ? -11.886 11.443 18.179 1.00 95.81 354 ASP A C 1
ATOM 2741 O O . ASP A 1 354 ? -12.073 10.595 19.058 1.00 95.81 354 ASP A O 1
ATOM 2745 N N . TYR A 1 355 ? -11.008 11.215 17.193 1.00 97.38 355 TYR A N 1
ATOM 2746 C CA . TYR A 1 355 ? -10.152 10.032 17.221 1.00 97.38 355 TYR A CA 1
ATOM 2747 C C . TYR A 1 355 ? -9.106 10.132 18.331 1.00 97.38 355 TYR A C 1
ATOM 2749 O O . TYR A 1 355 ? -8.442 11.160 18.468 1.00 97.38 355 TYR A O 1
ATOM 2757 N N . VAL A 1 356 ? -8.839 9.030 19.036 1.00 96.56 356 VAL A N 1
ATOM 2758 C CA . VAL A 1 356 ? -7.759 8.937 20.045 1.00 96.56 356 VAL A CA 1
ATOM 2759 C C . VAL A 1 356 ? -6.362 9.126 19.437 1.00 96.56 356 VAL A C 1
ATOM 2761 O O . VAL A 1 356 ? -5.409 9.500 20.115 1.00 96.56 356 VAL A O 1
ATOM 2764 N N . SER A 1 357 ? -6.212 8.917 18.125 1.00 96.75 357 SER A N 1
ATOM 2765 C CA . SER A 1 357 ? -4.984 9.222 17.387 1.00 96.75 357 SER A CA 1
ATOM 2766 C C . SER A 1 357 ? -5.262 9.522 15.912 1.00 96.75 357 SER A C 1
ATOM 2768 O O . SER A 1 357 ? -6.302 9.153 15.368 1.00 96.75 357 SER A O 1
ATOM 2770 N N . ARG A 1 358 ? -4.287 10.116 15.204 1.00 95.81 358 ARG A N 1
ATOM 2771 C CA . ARG A 1 358 ? -4.357 10.285 13.734 1.00 95.81 358 ARG A CA 1
ATOM 2772 C C . ARG A 1 358 ? -4.435 8.948 12.979 1.00 95.81 358 ARG A C 1
ATOM 2774 O O . ARG A 1 358 ? -4.727 8.939 11.787 1.00 95.81 358 ARG A O 1
ATOM 2781 N N . GLY A 1 359 ? -4.209 7.820 13.659 1.00 96.56 359 GLY A N 1
ATOM 2782 C CA . GLY A 1 359 ? -4.428 6.490 13.101 1.00 96.56 359 GLY A CA 1
ATOM 2783 C C . GLY A 1 359 ? -5.869 6.286 12.624 1.00 96.56 359 GLY A C 1
ATOM 2784 O O . GLY A 1 359 ? -6.063 5.674 11.581 1.00 96.56 359 GLY A O 1
ATOM 2785 N N . GLY A 1 360 ? -6.869 6.846 13.311 1.00 97.25 360 GLY A N 1
ATOM 2786 C CA . GLY A 1 360 ? -8.265 6.723 12.877 1.00 97.25 360 GLY A CA 1
ATOM 2787 C C . GLY A 1 360 ? -8.532 7.356 11.508 1.00 97.25 360 GLY A C 1
ATOM 2788 O O . GLY A 1 360 ? -9.188 6.751 10.664 1.00 97.25 360 GLY A O 1
ATOM 2789 N N . LEU A 1 361 ? -7.915 8.511 11.231 1.00 97.31 361 LEU A N 1
ATOM 2790 C CA . LEU A 1 361 ? -7.943 9.142 9.905 1.00 97.31 361 LEU A CA 1
ATOM 2791 C C . LEU A 1 361 ? -7.287 8.259 8.834 1.00 97.31 361 LEU A C 1
ATOM 2793 O O . LEU A 1 361 ? -7.792 8.164 7.720 1.00 97.31 361 LEU A O 1
ATOM 2797 N N . LYS A 1 362 ? -6.173 7.594 9.169 1.00 97.56 362 LYS A N 1
ATOM 2798 C CA . LYS A 1 362 ? -5.490 6.673 8.249 1.00 97.56 362 LYS A CA 1
ATOM 2799 C C . LYS A 1 362 ? -6.357 5.465 7.913 1.00 97.56 362 LYS A C 1
ATOM 2801 O O . LYS A 1 362 ? -6.439 5.089 6.750 1.00 97.56 362 LYS A O 1
ATOM 2806 N N . MET A 1 363 ? -7.010 4.875 8.914 1.00 98.06 363 MET A N 1
ATOM 2807 C CA . MET A 1 363 ? -7.920 3.751 8.690 1.00 98.06 363 MET A CA 1
ATOM 2808 C C . MET A 1 363 ? -9.117 4.172 7.830 1.00 98.06 363 MET A C 1
ATOM 2810 O O . MET A 1 363 ? -9.464 3.473 6.880 1.00 98.06 363 MET A O 1
ATOM 2814 N N . ARG A 1 364 ? -9.665 5.368 8.081 1.00 95.94 364 ARG A N 1
ATOM 2815 C CA . ARG A 1 364 ? -10.695 5.971 7.232 1.00 95.94 364 ARG A CA 1
ATOM 2816 C C . ARG A 1 364 ? -10.241 6.111 5.777 1.00 95.94 364 ARG A C 1
ATOM 2818 O O . ARG A 1 364 ? -10.975 5.719 4.881 1.00 95.94 364 ARG A O 1
ATOM 2825 N N . GLU A 1 365 ? -9.034 6.624 5.531 1.00 95.69 365 GLU A N 1
ATOM 2826 C CA . GLU A 1 365 ? -8.478 6.749 4.173 1.00 95.69 365 GLU A CA 1
ATOM 2827 C C . GLU A 1 365 ? -8.333 5.377 3.488 1.00 95.69 365 GLU A C 1
ATOM 2829 O O . GLU A 1 365 ? -8.715 5.216 2.330 1.00 95.69 365 GLU A O 1
ATOM 2834 N N . ILE A 1 366 ? -7.850 4.361 4.210 1.00 96.38 366 ILE A N 1
ATOM 2835 C CA . ILE A 1 366 ? -7.741 2.985 3.697 1.00 96.38 366 ILE A CA 1
ATOM 2836 C C . ILE A 1 366 ? -9.108 2.438 3.261 1.00 96.38 366 ILE A C 1
ATOM 2838 O O . ILE A 1 366 ? -9.212 1.821 2.199 1.00 96.38 366 ILE A O 1
ATOM 2842 N N . MET A 1 367 ? -10.155 2.690 4.043 1.00 94.31 367 MET A N 1
ATOM 2843 C CA . MET A 1 367 ? -11.499 2.199 3.749 1.00 94.31 367 MET A CA 1
ATOM 2844 C C . MET A 1 367 ? -12.195 3.006 2.647 1.00 94.31 367 MET A C 1
ATOM 2846 O O . MET A 1 367 ? -12.653 2.434 1.661 1.00 94.31 367 MET A O 1
ATOM 2850 N N . GLU A 1 368 ? -12.246 4.332 2.776 1.00 90.75 368 GLU A N 1
ATOM 2851 C CA . GLU A 1 368 ? -13.019 5.208 1.885 1.00 90.75 368 GLU A CA 1
ATOM 2852 C C . GLU A 1 368 ? -12.313 5.484 0.549 1.00 90.75 368 GLU A C 1
ATOM 2854 O O . GLU A 1 368 ? -12.968 5.544 -0.489 1.00 90.75 368 GLU A O 1
ATOM 2859 N N . VAL A 1 369 ? -10.985 5.662 0.550 1.00 88.31 369 VAL A N 1
ATOM 2860 C CA . VAL A 1 369 ? -10.222 6.036 -0.658 1.00 88.31 369 VAL A CA 1
ATOM 2861 C C . VAL A 1 369 ? -9.679 4.807 -1.369 1.00 88.31 369 VAL A C 1
ATOM 2863 O O . VAL A 1 369 ? -9.762 4.713 -2.593 1.00 88.31 369 VAL A O 1
ATOM 2866 N N . HIS A 1 370 ? -9.132 3.849 -0.619 1.00 86.75 370 HIS A N 1
ATOM 2867 C CA . HIS A 1 370 ? -8.563 2.635 -1.205 1.00 86.75 370 HIS A CA 1
ATOM 2868 C C . HIS A 1 370 ? -9.561 1.471 -1.289 1.00 86.75 370 HIS A C 1
ATOM 2870 O O . HIS A 1 370 ? -9.187 0.404 -1.782 1.00 86.75 370 HIS A O 1
ATOM 2876 N N . GLY A 1 371 ? -10.817 1.663 -0.873 1.00 86.81 371 GLY A N 1
ATOM 2877 C CA . GLY A 1 371 ? -11.891 0.678 -1.034 1.00 86.81 371 GLY A CA 1
ATOM 2878 C C . GLY A 1 371 ? -11.611 -0.642 -0.318 1.00 86.81 371 GLY A C 1
ATOM 2879 O O . GLY A 1 371 ? -11.941 -1.707 -0.840 1.00 86.81 371 GLY A O 1
ATOM 2880 N N . TRP A 1 372 ? -10.912 -0.593 0.817 1.00 94.81 372 TRP A N 1
ATOM 2881 C CA . TRP A 1 372 ? -10.667 -1.769 1.644 1.00 94.81 372 TRP A CA 1
ATOM 2882 C C . TRP A 1 372 ? -11.821 -1.982 2.626 1.00 94.81 372 TRP A C 1
ATOM 2884 O O . TRP A 1 372 ? -12.310 -1.037 3.240 1.00 94.81 372 TRP A O 1
ATOM 2894 N N . GLU A 1 373 ? -12.249 -3.230 2.792 1.00 93.88 373 GLU A N 1
ATOM 2895 C CA . GLU A 1 373 ? -13.464 -3.559 3.534 1.00 93.88 373 GLU A CA 1
ATOM 2896 C C . GLU A 1 373 ? -13.167 -4.535 4.683 1.00 93.88 373 GLU A C 1
ATOM 2898 O O . GLU A 1 373 ? -12.817 -5.690 4.424 1.00 93.88 373 GLU A O 1
ATOM 2903 N N . PRO A 1 374 ? -13.304 -4.113 5.954 1.00 96.31 374 PRO A N 1
ATOM 2904 C CA . PRO A 1 374 ? -13.181 -5.011 7.094 1.00 96.31 374 PRO A CA 1
ATOM 2905 C C . PRO A 1 374 ? -14.443 -5.861 7.264 1.00 96.31 374 PRO A C 1
ATOM 2907 O O . PRO A 1 374 ? -15.538 -5.485 6.843 1.00 96.31 374 PRO A O 1
ATOM 2910 N N . ASN A 1 375 ? -14.319 -6.999 7.945 1.00 95.94 375 ASN A N 1
ATOM 2911 C CA . ASN A 1 375 ? -15.473 -7.801 8.343 1.00 95.94 375 ASN A CA 1
ATOM 2912 C C . ASN A 1 375 ? -15.212 -8.657 9.588 1.00 95.94 375 ASN A C 1
ATOM 2914 O O . ASN A 1 375 ? -14.071 -8.941 9.958 1.00 95.94 375 ASN A O 1
ATOM 2918 N N . GLY A 1 376 ? -16.304 -9.109 10.208 1.00 96.25 376 GLY A N 1
ATOM 2919 C CA . GLY A 1 376 ? -16.299 -10.134 11.242 1.00 96.25 376 GLY A CA 1
ATOM 2920 C C . GLY A 1 376 ? -15.468 -9.747 12.461 1.00 96.25 376 GLY A C 1
ATOM 2921 O O . GLY A 1 376 ? -15.565 -8.631 12.968 1.00 96.25 376 GLY A O 1
ATOM 2922 N N . LYS A 1 377 ? -14.703 -10.696 12.994 1.00 97.69 377 LYS A N 1
ATOM 2923 C CA . LYS A 1 377 ? -13.782 -10.439 14.102 1.00 97.69 377 LYS A CA 1
ATOM 2924 C C . LYS A 1 377 ? -12.514 -9.756 13.578 1.00 97.69 377 LYS A C 1
ATOM 2926 O O . LYS A 1 377 ? -11.926 -10.222 12.603 1.00 97.69 377 LYS A O 1
ATOM 2931 N N . VAL A 1 378 ? -12.095 -8.680 14.237 1.00 98.50 378 VAL A N 1
ATOM 2932 C CA . VAL A 1 378 ? -10.896 -7.898 13.913 1.00 98.50 378 VAL A CA 1
ATOM 2933 C C . VAL A 1 378 ? -9.851 -8.081 15.011 1.00 98.50 378 VAL A C 1
ATOM 2935 O O . VAL A 1 378 ? -10.164 -7.963 16.197 1.00 98.50 378 VAL A O 1
ATOM 2938 N N . ILE A 1 379 ? -8.603 -8.319 14.610 1.00 98.62 379 ILE A N 1
ATOM 2939 C CA . ILE A 1 379 ? -7.430 -8.296 15.489 1.00 98.62 379 ILE A CA 1
ATOM 2940 C C . ILE A 1 379 ? -6.539 -7.119 15.105 1.00 98.62 379 ILE A C 1
ATOM 2942 O O . ILE A 1 379 ? -6.104 -7.046 13.960 1.00 98.62 379 ILE A O 1
ATOM 2946 N N . ASP A 1 380 ? -6.254 -6.236 16.062 1.00 98.56 380 ASP A N 1
ATOM 2947 C CA . ASP A 1 380 ? -5.377 -5.070 15.914 1.00 98.56 380 ASP A CA 1
ATOM 2948 C C . ASP A 1 380 ? -4.050 -5.291 16.654 1.00 98.56 380 ASP A C 1
ATOM 2950 O O . ASP A 1 380 ? -3.973 -5.244 17.886 1.00 98.56 380 ASP A O 1
ATOM 2954 N N . LEU A 1 381 ? -3.006 -5.603 15.885 1.00 98.31 381 LEU A N 1
ATOM 2955 C CA . LEU A 1 381 ? -1.660 -5.896 16.362 1.00 98.31 381 LEU A CA 1
ATOM 2956 C C . LEU A 1 381 ? -0.853 -4.599 16.473 1.00 98.31 381 LEU A C 1
ATOM 2958 O O . LEU A 1 381 ? -0.472 -3.986 15.477 1.00 98.31 381 LEU A O 1
ATOM 2962 N N . GLY A 1 382 ? -0.535 -4.212 17.705 1.00 96.50 382 GLY A N 1
ATOM 2963 C CA . GLY A 1 382 ? 0.138 -2.951 18.001 1.00 96.50 382 GLY A CA 1
ATOM 2964 C C . GLY A 1 382 ? -0.815 -1.760 18.013 1.00 96.50 382 GLY A C 1
ATOM 2965 O O . GLY A 1 382 ? -0.466 -0.709 17.487 1.00 96.50 382 GLY A O 1
ATOM 2966 N N . CYS A 1 383 ? -1.989 -1.903 18.638 1.00 96.75 383 CYS A N 1
ATOM 2967 C CA . CYS A 1 383 ? -3.066 -0.907 18.570 1.00 96.75 383 CYS A CA 1
ATOM 2968 C C . CYS A 1 383 ? -2.705 0.484 19.140 1.00 96.75 383 CYS A C 1
ATOM 2970 O O . CYS A 1 383 ? -3.394 1.465 18.852 1.00 96.75 383 CYS A O 1
ATOM 2972 N N . GLY A 1 384 ? -1.649 0.597 19.962 1.00 96.06 384 GLY A N 1
ATOM 2973 C CA . GLY A 1 384 ? -1.267 1.847 20.632 1.00 96.06 384 GLY A CA 1
ATOM 2974 C C . GLY A 1 384 ? -2.439 2.418 21.432 1.00 96.06 384 GLY A C 1
ATOM 2975 O O . GLY A 1 384 ? -3.062 1.687 22.203 1.00 96.06 384 GLY A O 1
ATOM 2976 N N . ARG A 1 385 ? -2.788 3.688 21.186 1.00 97.38 385 ARG A N 1
ATOM 2977 C CA . ARG A 1 385 ? -3.995 4.327 21.753 1.00 97.38 385 ARG A CA 1
ATOM 2978 C C . ARG A 1 385 ? -5.318 3.713 21.285 1.00 97.38 385 ARG A C 1
ATOM 2980 O O . ARG A 1 385 ? -6.314 3.864 21.978 1.00 97.38 385 ARG A O 1
ATOM 2987 N N . GLY A 1 386 ? -5.346 3.037 20.132 1.00 97.56 386 GLY A N 1
ATOM 2988 C CA . GLY A 1 386 ? -6.540 2.369 19.600 1.00 97.56 386 GLY A CA 1
ATOM 2989 C C . GLY A 1 386 ? -7.261 3.095 18.461 1.00 97.56 386 GLY A C 1
ATOM 2990 O O . GLY A 1 386 ? -8.408 2.770 18.183 1.00 97.56 386 GLY A O 1
ATOM 2991 N N . GLY A 1 387 ? -6.632 4.053 17.770 1.00 97.75 387 GLY A N 1
ATOM 2992 C CA . GLY A 1 387 ? -7.302 4.845 16.722 1.00 97.75 387 GLY A CA 1
ATOM 2993 C C . GLY A 1 387 ? -7.828 4.024 15.533 1.00 97.75 387 GLY A C 1
ATOM 2994 O O . GLY A 1 387 ? -8.882 4.343 14.989 1.00 97.75 387 GLY A O 1
ATOM 2995 N N . TRP A 1 388 ? -7.130 2.950 15.144 1.00 98.38 388 TRP A N 1
ATOM 2996 C CA . TRP A 1 388 ? -7.599 2.022 14.102 1.00 98.38 388 TRP A CA 1
ATOM 2997 C C . TRP A 1 388 ? -8.794 1.211 14.591 1.00 98.38 388 TRP A C 1
ATOM 2999 O O . TRP A 1 388 ? -9.841 1.205 13.946 1.00 98.38 388 TRP A O 1
ATOM 3009 N N . SER A 1 389 ? -8.650 0.602 15.769 1.00 98.44 389 SER A N 1
ATOM 3010 C CA . SER A 1 389 ? -9.727 -0.109 16.458 1.00 98.44 389 SER A CA 1
ATOM 3011 C C . SER A 1 389 ? -10.992 0.748 16.611 1.00 98.44 389 SER A C 1
ATOM 3013 O O . SER A 1 389 ? -12.086 0.285 16.303 1.00 98.44 389 SER A O 1
ATOM 3015 N N . GLN A 1 390 ? -10.839 2.015 17.007 1.00 98.00 390 GLN A N 1
ATOM 3016 C CA . GLN A 1 390 ? -11.926 2.982 17.159 1.00 98.00 390 GLN A CA 1
ATOM 3017 C C . GLN A 1 390 ? -12.697 3.198 15.853 1.00 98.00 390 GLN A C 1
ATOM 3019 O O . GLN A 1 390 ? -13.924 3.200 15.862 1.00 98.00 390 GLN A O 1
ATOM 3024 N N . HIS A 1 391 ? -11.993 3.359 14.726 1.00 97.75 391 HIS A N 1
ATOM 3025 C CA . HIS A 1 391 ? -12.649 3.527 13.430 1.00 97.75 391 HIS A CA 1
ATOM 3026 C C . HIS A 1 391 ? -13.406 2.264 13.001 1.00 97.75 391 HIS A C 1
ATOM 3028 O O . HIS A 1 391 ? -14.553 2.338 12.569 1.00 97.75 391 HIS A O 1
ATOM 3034 N N . LEU A 1 392 ? -12.785 1.095 13.170 1.00 97.75 392 LEU A N 1
ATOM 3035 C CA . LEU A 1 392 ? -13.357 -0.183 12.744 1.00 97.75 392 LEU A CA 1
ATOM 3036 C C . LEU A 1 392 ? -14.592 -0.591 13.549 1.00 97.75 392 LEU A C 1
ATOM 3038 O O . LEU A 1 392 ? -15.483 -1.238 13.006 1.00 97.75 392 LEU A O 1
ATOM 3042 N N . ALA A 1 393 ? -14.685 -0.179 14.814 1.00 96.50 393 ALA A N 1
ATOM 3043 C CA . ALA A 1 393 ? -15.855 -0.422 15.656 1.00 96.50 393 ALA A CA 1
ATOM 3044 C C . ALA A 1 393 ? -17.145 0.207 15.100 1.00 96.50 393 ALA A C 1
ATOM 3046 O O . ALA A 1 393 ? -18.243 -0.286 15.364 1.00 96.50 393 ALA A O 1
ATOM 3047 N N . MET A 1 394 ? -17.023 1.276 14.309 1.00 95.06 394 MET A N 1
ATOM 3048 C CA . MET A 1 394 ? -18.163 1.950 13.687 1.00 95.06 394 MET A CA 1
ATOM 3049 C C . MET A 1 394 ? -18.674 1.223 12.432 1.00 95.06 394 MET A C 1
ATOM 3051 O O . MET A 1 394 ? -19.806 1.458 12.012 1.00 95.06 394 MET A O 1
ATOM 3055 N N . ASP A 1 395 ? -17.886 0.324 11.831 1.00 94.94 395 ASP A N 1
ATOM 3056 C CA . ASP A 1 395 ? -18.270 -0.378 10.603 1.00 94.94 395 ASP A CA 1
ATOM 3057 C C . ASP A 1 395 ? -19.216 -1.551 10.899 1.00 94.94 395 ASP A C 1
ATOM 3059 O O . ASP A 1 395 ? -18.883 -2.474 11.647 1.00 94.94 395 ASP A O 1
ATOM 3063 N N . ARG A 1 396 ? -20.399 -1.554 10.275 1.00 92.06 396 ARG A N 1
ATOM 3064 C CA . ARG A 1 396 ? -21.438 -2.577 10.496 1.00 92.06 396 ARG A CA 1
ATOM 3065 C C . ARG A 1 396 ? -21.015 -4.000 10.126 1.00 92.06 396 ARG A C 1
ATOM 3067 O O . ARG A 1 396 ? -21.607 -4.947 10.634 1.00 92.06 396 ARG A O 1
ATOM 3074 N N . ARG A 1 397 ? -20.020 -4.170 9.253 1.00 94.69 397 ARG A N 1
ATOM 3075 C CA . ARG A 1 397 ? -19.504 -5.488 8.847 1.00 94.69 397 ARG A CA 1
ATOM 3076 C C . ARG A 1 397 ? -18.610 -6.107 9.910 1.00 94.69 397 ARG A C 1
ATOM 3078 O O . ARG A 1 397 ? -18.473 -7.330 9.964 1.00 94.69 397 ARG A O 1
ATOM 3085 N N . VAL A 1 398 ? -17.972 -5.278 10.731 1.00 96.31 398 VAL A N 1
ATOM 3086 C CA . VAL A 1 398 ? -17.179 -5.710 11.884 1.00 96.31 398 VAL A CA 1
ATOM 3087 C C . VAL A 1 398 ? -18.140 -6.189 12.963 1.00 96.31 398 VAL A C 1
ATOM 3089 O O . VAL A 1 398 ? -19.222 -5.651 13.092 1.00 96.31 398 VAL A O 1
ATOM 3092 N N . THR A 1 399 ? -17.784 -7.203 13.739 1.00 95.06 399 THR A N 1
ATOM 3093 C CA . THR A 1 399 ? -18.617 -7.742 14.836 1.00 95.06 399 THR A CA 1
ATOM 3094 C C . THR A 1 399 ? -17.944 -7.607 16.194 1.00 95.06 399 THR A C 1
ATOM 3096 O O . THR A 1 399 ? -18.610 -7.640 17.215 1.00 95.06 399 THR A O 1
ATOM 3099 N N . GLU A 1 400 ? -16.617 -7.501 16.210 1.00 96.25 400 GLU A N 1
ATOM 3100 C CA . GLU A 1 400 ? -15.798 -7.473 17.416 1.00 96.25 400 GLU A CA 1
ATOM 3101 C C . GLU A 1 400 ? -14.407 -6.968 17.039 1.00 96.25 400 GLU A C 1
ATOM 3103 O O . GLU A 1 400 ? -13.874 -7.373 16.002 1.00 96.25 400 GLU A O 1
ATOM 3108 N N . VAL A 1 401 ? -13.800 -6.144 17.891 1.00 98.06 401 VAL A N 1
ATOM 3109 C CA . VAL A 1 401 ? -12.426 -5.665 17.718 1.00 98.06 401 VAL A CA 1
ATOM 3110 C C . VAL A 1 401 ? -11.610 -6.003 18.959 1.00 98.06 401 VAL A C 1
ATOM 3112 O O . VAL A 1 401 ? -11.954 -5.606 20.071 1.00 98.06 401 VAL A O 1
ATOM 3115 N N . ARG A 1 402 ? -10.497 -6.720 18.779 1.00 98.31 402 ARG A N 1
ATOM 3116 C CA . ARG A 1 402 ? -9.519 -6.962 19.846 1.00 98.31 402 ARG A CA 1
ATOM 3117 C C . ARG A 1 402 ? -8.187 -6.332 19.491 1.00 98.31 402 ARG A C 1
ATOM 3119 O O . ARG A 1 402 ? -7.532 -6.773 18.550 1.00 98.31 402 ARG A O 1
ATOM 3126 N N . GLY A 1 403 ? -7.788 -5.334 20.266 1.00 98.06 403 GLY A N 1
ATOM 3127 C CA . GLY A 1 403 ? -6.500 -4.672 20.119 1.00 98.06 403 GLY A CA 1
ATOM 3128 C C . GLY A 1 403 ? -5.498 -5.151 21.153 1.00 98.06 403 GLY A C 1
ATOM 3129 O O . GLY A 1 403 ? -5.833 -5.335 22.323 1.00 98.06 403 GLY A O 1
ATOM 3130 N N . TYR A 1 404 ? -4.259 -5.337 20.720 1.00 98.06 404 TYR A N 1
ATOM 3131 C CA . TYR A 1 404 ? -3.147 -5.751 21.561 1.00 98.06 404 TYR A CA 1
ATOM 3132 C C . TYR A 1 404 ? -1.991 -4.787 21.359 1.00 98.06 404 TYR A C 1
ATOM 3134 O O . TYR A 1 404 ? -1.587 -4.520 20.230 1.00 98.06 404 TYR A O 1
ATOM 3142 N N . THR A 1 405 ? -1.423 -4.275 22.442 1.00 96.31 405 THR A N 1
ATOM 3143 C CA . THR A 1 405 ? -0.231 -3.428 22.374 1.00 96.31 405 THR A CA 1
ATOM 3144 C C . THR A 1 405 ? 0.697 -3.725 23.536 1.00 96.31 405 THR A C 1
ATOM 3146 O O . THR A 1 405 ? 0.255 -4.136 24.609 1.00 96.31 405 THR A O 1
ATOM 3149 N N . LEU A 1 406 ? 1.994 -3.482 23.339 1.00 93.25 406 LEU A N 1
ATOM 3150 C CA . LEU A 1 406 ? 2.979 -3.689 24.395 1.00 93.25 406 LEU A CA 1
ATOM 3151 C C . LEU A 1 406 ? 2.742 -2.727 25.568 1.00 93.25 406 LEU A C 1
ATOM 3153 O O . LEU A 1 406 ? 2.875 -3.138 26.710 1.00 93.25 406 LEU A O 1
ATOM 3157 N N . GLY A 1 407 ? 2.351 -1.475 25.305 1.00 89.88 407 GLY A N 1
ATOM 3158 C CA . GLY A 1 407 ? 2.124 -0.471 26.352 1.00 89.88 407 GLY A CA 1
ATOM 3159 C C . GLY A 1 407 ? 3.333 -0.253 27.277 1.00 89.88 407 GLY A C 1
ATOM 3160 O O . GLY A 1 407 ? 4.472 -0.572 26.924 1.00 89.88 407 GLY A O 1
ATOM 3161 N N . GLY A 1 408 ? 3.077 0.300 28.463 1.00 86.69 408 GLY A N 1
ATOM 3162 C CA . GLY A 1 408 ? 4.083 0.578 29.497 1.00 86.69 408 GLY A CA 1
ATOM 3163 C C . GLY A 1 408 ? 4.375 2.070 29.689 1.00 86.69 408 GLY A C 1
ATOM 3164 O O . GLY A 1 408 ? 3.685 2.921 29.136 1.00 86.69 408 GLY A O 1
ATOM 3165 N N . SER A 1 409 ? 5.391 2.397 30.492 1.00 83.38 409 SER A N 1
ATOM 3166 C CA . SER A 1 409 ? 5.741 3.788 30.837 1.00 83.38 409 SER A CA 1
ATOM 3167 C C . SER A 1 409 ? 6.354 4.580 29.677 1.00 83.38 409 SER A C 1
ATOM 3169 O O . SER A 1 409 ? 6.233 5.800 29.635 1.00 83.38 409 SER A O 1
ATOM 3171 N N . SER A 1 410 ? 7.001 3.898 28.730 1.00 82.00 410 SER A N 1
ATOM 3172 C CA . SER A 1 410 ? 7.702 4.506 27.591 1.00 82.00 410 SER A CA 1
ATOM 3173 C C . SER A 1 410 ? 6.966 4.368 26.255 1.00 82.00 410 SER A C 1
ATOM 3175 O O . SER A 1 410 ? 7.500 4.760 25.218 1.00 82.00 410 SER A O 1
ATOM 3177 N N . ARG A 1 411 ? 5.759 3.786 26.244 1.00 87.44 411 ARG A N 1
ATOM 3178 C CA . ARG A 1 411 ? 4.984 3.502 25.026 1.00 87.44 411 ARG A CA 1
ATOM 3179 C C . ARG A 1 411 ? 3.523 3.880 25.207 1.00 87.44 411 ARG A C 1
ATOM 3181 O O . ARG A 1 411 ? 3.026 3.977 26.323 1.00 87.44 411 ARG A O 1
ATOM 3188 N N . GLU A 1 412 ? 2.824 4.067 24.093 1.00 89.69 412 GLU A N 1
ATOM 3189 C CA . GLU A 1 412 ? 1.402 4.399 24.125 1.00 89.69 412 GLU A CA 1
ATOM 3190 C C . GLU A 1 412 ? 0.566 3.243 24.687 1.00 89.69 412 GLU A C 1
ATOM 3192 O O . GLU A 1 412 ? 0.694 2.092 24.253 1.00 89.69 412 GLU A O 1
ATOM 3197 N N . ASN A 1 413 ? -0.310 3.577 25.633 1.00 94.62 413 ASN A N 1
ATOM 3198 C CA . ASN A 1 413 ? -1.314 2.674 26.181 1.00 94.62 413 ASN A CA 1
ATOM 3199 C C . ASN A 1 413 ? -2.671 2.938 25.506 1.00 94.62 413 ASN A C 1
ATOM 3201 O O . ASN A 1 413 ? -2.896 4.060 25.042 1.00 94.62 413 ASN A O 1
ATOM 3205 N N . PRO A 1 414 ? -3.570 1.940 25.449 1.00 96.31 414 PRO A N 1
ATOM 3206 C CA . PRO A 1 414 ? -4.922 2.135 24.943 1.00 96.31 414 PRO A CA 1
ATOM 3207 C C . PRO A 1 414 ? -5.655 3.245 25.698 1.00 96.31 414 PRO A C 1
ATOM 3209 O O . PRO A 1 414 ? -5.611 3.289 26.928 1.00 96.31 414 PRO A O 1
ATOM 3212 N N . GLU A 1 415 ? -6.341 4.119 24.965 1.00 95.31 415 GLU A N 1
ATOM 3213 C CA . GLU A 1 415 ? -7.201 5.154 25.538 1.00 95.31 415 GLU A CA 1
ATOM 3214 C C . GLU A 1 415 ? -8.661 4.694 25.511 1.00 95.31 415 GLU A C 1
ATOM 3216 O O . GLU A 1 415 ? -9.110 4.041 24.567 1.00 95.31 415 GLU A O 1
ATOM 3221 N N . ILE A 1 416 ? -9.412 5.038 26.558 1.00 91.81 416 ILE A N 1
ATOM 3222 C CA . ILE A 1 416 ? -10.849 4.766 26.623 1.00 91.81 416 ILE A CA 1
ATOM 3223 C C . ILE A 1 416 ? -11.566 5.789 25.738 1.00 91.81 416 ILE A C 1
ATOM 3225 O O . ILE A 1 416 ? -11.339 6.991 25.866 1.00 91.81 416 ILE A O 1
ATOM 3229 N N . PHE A 1 417 ? -12.454 5.319 24.863 1.00 94.81 417 PHE A N 1
ATOM 3230 C CA . PHE A 1 417 ? -13.289 6.162 24.010 1.00 94.81 417 PHE A CA 1
ATOM 3231 C C . PHE A 1 417 ? -14.756 5.734 24.083 1.00 94.81 417 PHE A C 1
ATOM 3233 O O . PHE A 1 417 ? -15.059 4.566 24.308 1.00 94.81 417 PHE A O 1
ATOM 3240 N N . MET A 1 418 ? -15.658 6.691 23.853 1.00 93.44 418 MET A N 1
ATOM 3241 C CA . MET A 1 418 ? -17.119 6.499 23.880 1.00 93.44 418 MET A CA 1
ATOM 3242 C C . MET A 1 418 ? -17.768 6.701 22.503 1.00 93.44 418 MET A C 1
ATOM 3244 O O . MET A 1 418 ? -18.979 6.902 22.386 1.00 93.44 418 MET A O 1
ATOM 3248 N N . THR A 1 419 ? -16.957 6.680 21.442 1.00 95.75 419 THR A N 1
ATOM 3249 C CA . THR A 1 419 ? -17.458 6.748 20.067 1.00 95.75 419 THR A CA 1
ATOM 3250 C C . THR A 1 419 ? -18.312 5.525 19.733 1.00 95.75 419 THR A C 1
ATOM 3252 O O . THR A 1 419 ? -18.235 4.492 20.401 1.00 95.75 419 THR A O 1
ATOM 3255 N N . TYR A 1 420 ? -19.143 5.651 18.705 1.00 96.88 420 TYR A N 1
ATOM 3256 C CA . TYR A 1 420 ? -20.115 4.643 18.304 1.00 96.88 420 TYR A CA 1
ATOM 3257 C C . TYR A 1 420 ? -19.475 3.254 18.161 1.00 96.88 420 TYR A C 1
ATOM 3259 O O . TYR A 1 420 ? -18.436 3.096 17.517 1.00 96.88 420 TYR A O 1
ATOM 3267 N N . GLY A 1 421 ? -20.077 2.253 18.804 1.00 95.38 421 GLY A N 1
ATOM 3268 C CA . GLY A 1 421 ? -19.586 0.872 18.799 1.00 95.38 421 GLY A CA 1
ATOM 3269 C C . GLY A 1 421 ? -18.417 0.579 19.743 1.00 95.38 421 GLY A C 1
ATOM 3270 O O . GLY A 1 421 ? -17.880 -0.526 19.697 1.00 95.38 421 GLY A O 1
ATOM 3271 N N . HIS A 1 422 ? -18.033 1.508 20.628 1.00 95.75 422 HIS A N 1
ATOM 3272 C CA . HIS A 1 422 ? -16.970 1.287 21.622 1.00 95.75 422 HIS A CA 1
ATOM 3273 C C . HIS A 1 422 ? -17.160 0.013 22.463 1.00 95.75 422 HIS A C 1
ATOM 3275 O O . HIS A 1 422 ? -16.177 -0.627 22.828 1.00 95.75 422 HIS A O 1
ATOM 3281 N N . ASN A 1 423 ? -18.404 -0.405 22.718 1.00 95.19 423 ASN A N 1
ATOM 3282 C CA . ASN A 1 423 ? -18.733 -1.633 23.448 1.00 95.19 423 ASN A CA 1
ATOM 3283 C C . ASN A 1 423 ? -18.273 -2.926 22.747 1.00 95.19 423 ASN A C 1
ATOM 3285 O O . ASN A 1 423 ? -18.224 -3.974 23.384 1.00 95.19 423 ASN A O 1
ATOM 3289 N N . LEU A 1 424 ? -17.927 -2.870 21.458 1.00 95.38 424 LEU A N 1
ATOM 3290 C CA . LEU A 1 424 ? -17.407 -4.005 20.686 1.00 95.38 424 LEU A CA 1
ATOM 3291 C C . LEU A 1 424 ? -15.872 -4.078 20.687 1.00 95.38 424 LEU A C 1
ATOM 3293 O O . LEU A 1 424 ? -15.299 -5.020 20.130 1.00 95.38 424 LEU A O 1
ATOM 3297 N N . CYS A 1 425 ? -15.207 -3.087 21.286 1.00 96.81 425 CYS A N 1
ATOM 3298 C CA . CYS A 1 425 ? -13.757 -2.989 21.361 1.00 96.81 425 CYS A CA 1
ATOM 3299 C C . CYS A 1 425 ? -13.230 -3.484 22.703 1.00 96.81 425 CYS A C 1
ATOM 3301 O O . CYS A 1 425 ? -13.620 -3.007 23.765 1.00 96.81 425 CYS A O 1
ATOM 3303 N N . VAL A 1 426 ? -12.246 -4.378 22.650 1.00 97.00 426 VAL A N 1
ATOM 3304 C CA . VAL A 1 426 ? -11.472 -4.803 23.818 1.00 97.00 426 VAL A CA 1
ATOM 3305 C C . VAL A 1 426 ? -9.996 -4.572 23.531 1.00 97.00 426 VAL A C 1
ATOM 3307 O O . VAL A 1 426 ? -9.384 -5.307 22.755 1.00 97.00 426 VAL A O 1
ATOM 3310 N N . LEU A 1 427 ? -9.415 -3.550 24.159 1.00 97.25 427 LEU A N 1
ATOM 3311 C CA . LEU A 1 427 ? -8.010 -3.186 23.982 1.00 97.25 427 LEU A CA 1
ATOM 3312 C C . LEU A 1 427 ? -7.188 -3.630 25.191 1.00 97.25 427 LEU A C 1
ATOM 3314 O O . LEU A 1 427 ? -7.534 -3.330 26.332 1.00 97.25 427 LEU A O 1
ATOM 3318 N N . LYS A 1 428 ? -6.096 -4.354 24.944 1.00 96.00 428 LYS A N 1
ATOM 3319 C CA . LYS A 1 428 ? -5.238 -4.929 25.983 1.00 96.00 428 LYS A CA 1
ATOM 3320 C C . LYS A 1 428 ? -3.819 -4.351 25.903 1.00 96.00 428 LYS A C 1
ATOM 3322 O O . LYS A 1 428 ? -3.142 -4.578 24.894 1.00 96.00 428 LYS A O 1
ATOM 3327 N N . PRO A 1 429 ? -3.350 -3.627 26.939 1.00 95.00 429 PRO A N 1
ATOM 3328 C CA . PRO A 1 429 ? -1.942 -3.260 27.073 1.00 95.00 429 PRO A CA 1
ATOM 3329 C C . PRO A 1 429 ? -1.106 -4.456 27.559 1.00 95.00 429 PRO A C 1
ATOM 3331 O O . PRO A 1 429 ? -1.657 -5.497 27.917 1.00 95.00 429 PRO A O 1
ATOM 3334 N N . LEU A 1 430 ? 0.220 -4.285 27.633 1.00 94.38 430 LEU A N 1
ATOM 3335 C CA . LEU A 1 430 ? 1.169 -5.269 28.177 1.00 94.38 430 LEU A CA 1
ATOM 3336 C C . LEU A 1 430 ? 1.202 -6.604 27.418 1.00 94.38 430 LEU A C 1
ATOM 3338 O O . LEU A 1 430 ? 1.524 -7.645 27.989 1.00 94.38 430 LEU A O 1
ATOM 3342 N N . VAL A 1 431 ? 0.913 -6.576 26.114 1.00 96.06 431 VAL A N 1
ATOM 3343 C CA . VAL A 1 431 ? 0.948 -7.759 25.246 1.00 96.06 431 VAL A CA 1
ATOM 3344 C C . VAL A 1 431 ? 2.033 -7.620 24.183 1.00 96.06 431 VAL A C 1
ATOM 3346 O O . VAL A 1 431 ? 1.980 -6.747 23.316 1.00 96.06 431 VAL A O 1
ATOM 3349 N N . ASP A 1 432 ? 3.008 -8.529 24.220 1.00 95.62 432 ASP A N 1
ATOM 3350 C CA . ASP A 1 432 ? 3.973 -8.708 23.137 1.00 95.62 432 ASP A CA 1
ATOM 3351 C C . ASP A 1 432 ? 3.351 -9.561 22.028 1.00 95.62 432 ASP A C 1
ATOM 3353 O O . ASP A 1 432 ? 3.263 -10.785 22.132 1.00 95.62 432 ASP A O 1
ATOM 3357 N N . VAL A 1 433 ? 2.918 -8.907 20.949 1.00 96.81 433 VAL A N 1
ATOM 3358 C CA . VAL A 1 433 ? 2.247 -9.575 19.825 1.00 96.81 433 VAL A CA 1
ATOM 3359 C C . VAL A 1 433 ? 3.129 -10.594 19.102 1.00 96.81 433 VAL A C 1
ATOM 3361 O O . VAL A 1 433 ? 2.593 -11.476 18.446 1.00 96.81 433 VAL A O 1
ATOM 3364 N N . TYR A 1 434 ? 4.459 -10.521 19.235 1.00 96.88 434 TYR A N 1
ATOM 3365 C CA . TYR A 1 434 ? 5.360 -11.521 18.650 1.00 96.88 434 TYR A CA 1
ATOM 3366 C C . TYR A 1 434 ? 5.369 -12.842 19.427 1.00 96.88 434 TYR A C 1
ATOM 3368 O O . TYR A 1 434 ? 5.877 -13.838 18.923 1.00 96.88 434 TYR A O 1
ATOM 3376 N N . LYS A 1 435 ? 4.844 -12.845 20.656 1.00 96.56 435 LYS A N 1
ATOM 3377 C CA . LYS A 1 435 ? 4.671 -14.039 21.495 1.00 96.56 435 LYS A CA 1
ATOM 3378 C C . LYS A 1 435 ? 3.211 -14.482 21.578 1.00 96.56 435 LYS A C 1
ATOM 3380 O O . LYS A 1 435 ? 2.914 -15.481 22.225 1.00 96.56 435 LYS A O 1
ATOM 3385 N N . LEU A 1 436 ? 2.302 -13.715 20.980 1.00 96.25 436 LEU A N 1
ATOM 3386 C CA . LEU A 1 436 ? 0.881 -14.018 20.968 1.00 96.25 436 LEU A CA 1
ATOM 3387 C C . LEU A 1 436 ? 0.611 -15.102 19.925 1.00 96.25 436 LEU A C 1
ATOM 3389 O O . LEU A 1 436 ? 0.922 -14.917 18.751 1.00 96.25 436 LEU A O 1
ATOM 3393 N N . GLU A 1 437 ? 0.002 -16.206 20.351 1.00 97.00 437 GLU A N 1
ATOM 3394 C CA . GLU A 1 437 ? -0.390 -17.277 19.438 1.00 97.00 437 GLU A CA 1
ATOM 3395 C C . GLU A 1 437 ? -1.490 -16.783 18.475 1.00 97.00 437 GLU A C 1
ATOM 3397 O O . GLU A 1 437 ? -2.534 -16.282 18.930 1.00 97.00 437 GLU A O 1
ATOM 3402 N N . PRO A 1 438 ? -1.278 -16.890 17.148 1.00 97.56 438 PRO A N 1
ATOM 3403 C CA . PRO A 1 438 ? -2.296 -16.521 16.180 1.00 97.56 438 PRO A CA 1
ATOM 3404 C C . PRO A 1 438 ? -3.533 -17.407 16.308 1.00 97.56 438 PRO A C 1
ATOM 3406 O O . PRO A 1 438 ? -3.443 -18.617 16.492 1.00 97.56 438 PRO A O 1
ATOM 3409 N N . HIS A 1 439 ? -4.710 -16.811 16.160 1.00 96.56 439 HIS A N 1
ATOM 3410 C CA . HIS A 1 439 ? -5.978 -17.531 16.230 1.00 96.56 439 HIS A CA 1
ATOM 3411 C C . HIS A 1 439 ? -6.933 -17.066 15.134 1.00 96.56 439 HIS A C 1
ATOM 3413 O O . HIS A 1 439 ? -6.793 -15.967 14.596 1.00 96.56 439 HIS A O 1
ATOM 3419 N N . VAL A 1 440 ? -7.923 -17.907 14.818 1.00 97.12 440 VAL A N 1
ATOM 3420 C CA . VAL A 1 440 ? -8.851 -17.670 13.706 1.00 97.12 440 VAL A CA 1
ATOM 3421 C C . VAL A 1 440 ? -9.592 -16.342 13.882 1.00 97.12 440 VAL A C 1
ATOM 3423 O O . VAL A 1 440 ? -10.209 -16.069 14.922 1.00 97.12 440 VAL A O 1
ATOM 3426 N N . THR A 1 441 ? -9.527 -15.520 12.839 1.00 97.44 441 THR A N 1
ATOM 3427 C CA . THR A 1 441 ? -10.185 -14.220 12.749 1.00 97.44 441 THR A CA 1
ATOM 3428 C C . THR A 1 441 ? -10.573 -13.903 11.302 1.00 97.44 441 THR A C 1
ATOM 3430 O O . THR A 1 441 ? -10.129 -14.570 10.371 1.00 97.44 441 THR A O 1
ATOM 3433 N N . ASN A 1 442 ? -11.421 -12.896 11.100 1.00 98.25 442 ASN A N 1
ATOM 3434 C CA . ASN A 1 442 ? -11.863 -12.481 9.765 1.00 98.25 442 ASN A CA 1
ATOM 3435 C C . ASN A 1 442 ? -11.026 -11.325 9.215 1.00 98.25 442 ASN A C 1
ATOM 3437 O O . ASN A 1 442 ? -10.841 -11.224 8.008 1.00 98.25 442 ASN A O 1
ATOM 3441 N N . THR A 1 443 ? -10.508 -10.476 10.102 1.00 98.62 443 THR A N 1
ATOM 3442 C CA . THR A 1 443 ? -9.687 -9.321 9.749 1.00 98.62 443 THR A CA 1
ATOM 3443 C C . THR A 1 443 ? -8.466 -9.224 10.670 1.00 98.62 443 THR A C 1
ATOM 3445 O O . THR A 1 443 ? -8.596 -9.360 11.889 1.00 98.62 443 THR A O 1
ATOM 3448 N N . VAL A 1 444 ? -7.286 -8.967 10.099 1.00 98.50 444 VAL A N 1
ATOM 3449 C CA . VAL A 1 444 ? -6.015 -8.751 10.816 1.00 98.50 444 VAL A CA 1
ATOM 3450 C C . VAL A 1 444 ? -5.418 -7.410 10.403 1.00 98.50 444 VAL A C 1
ATOM 3452 O O . VAL A 1 444 ? -5.097 -7.202 9.235 1.00 98.50 444 VAL A O 1
ATOM 3455 N N . ILE A 1 445 ? -5.215 -6.501 11.348 1.00 98.50 445 ILE A N 1
ATOM 3456 C CA . ILE A 1 445 ? -4.546 -5.224 11.099 1.00 98.50 445 ILE A CA 1
ATOM 3457 C C . ILE A 1 445 ? -3.285 -5.100 11.956 1.00 98.50 445 ILE A C 1
ATOM 3459 O O . ILE A 1 445 ? -3.218 -5.640 13.058 1.00 98.50 445 ILE A O 1
ATOM 3463 N N . CYS A 1 446 ? -2.266 -4.422 11.437 1.00 98.31 446 CYS A N 1
ATOM 3464 C CA . CYS A 1 446 ? -0.982 -4.248 12.108 1.00 98.31 446 CYS A CA 1
ATOM 3465 C C . CYS A 1 446 ? -0.339 -2.913 11.709 1.00 98.31 446 CYS A C 1
ATOM 3467 O O . CYS A 1 446 ? 0.029 -2.736 10.546 1.00 98.31 446 CYS A O 1
ATOM 3469 N N . ASP A 1 447 ? -0.160 -1.987 12.658 1.00 97.19 447 ASP A N 1
ATOM 3470 C CA . ASP A 1 447 ? 0.509 -0.683 12.435 1.00 97.19 447 ASP A CA 1
ATOM 3471 C C . ASP A 1 447 ? 1.890 -0.607 13.120 1.00 97.19 447 ASP A C 1
ATOM 3473 O O . ASP A 1 447 ? 2.399 0.460 13.467 1.00 97.19 447 ASP A O 1
ATOM 3477 N N . ILE A 1 448 ? 2.540 -1.758 13.312 1.00 96.50 448 ILE A N 1
ATOM 3478 C CA . ILE A 1 448 ? 3.862 -1.835 13.943 1.00 96.50 448 ILE A CA 1
ATOM 3479 C C . ILE A 1 448 ? 4.948 -1.408 12.952 1.00 96.50 448 ILE A C 1
ATOM 3481 O O . ILE A 1 448 ? 5.074 -1.942 11.852 1.00 96.50 448 ILE A O 1
ATOM 3485 N N . GLY A 1 449 ? 5.797 -0.467 13.364 1.00 92.81 449 GLY A N 1
ATOM 3486 C CA . GLY A 1 449 ? 6.955 -0.056 12.576 1.00 92.81 449 GLY A CA 1
ATOM 3487 C C . GLY A 1 449 ? 7.617 1.193 13.135 1.00 92.81 449 GLY A C 1
ATOM 3488 O O . GLY A 1 449 ? 7.250 2.310 12.768 1.00 92.81 449 GLY A O 1
ATOM 3489 N N . GLU A 1 450 ? 8.606 0.993 14.002 1.00 92.19 450 GLU A N 1
ATOM 3490 C CA . GLU A 1 450 ? 9.421 2.064 14.573 1.00 92.19 450 GLU A CA 1
ATOM 3491 C C . GLU A 1 450 ? 10.507 2.499 13.583 1.00 92.19 450 GLU A C 1
ATOM 3493 O O . GLU A 1 450 ? 11.315 1.675 13.141 1.00 92.19 450 GLU A O 1
ATOM 3498 N N . SER A 1 451 ? 10.512 3.787 13.235 1.00 94.38 451 SER A N 1
ATOM 3499 C CA . SER A 1 451 ? 11.497 4.380 12.322 1.00 94.38 451 SER A CA 1
ATOM 3500 C C . SER A 1 451 ? 12.901 4.387 12.929 1.00 94.38 451 SER A C 1
ATOM 3502 O O . SER A 1 451 ? 13.065 4.384 14.145 1.00 94.38 451 SER A O 1
ATOM 3504 N N . ASP A 1 452 ? 13.918 4.400 12.075 1.00 96.62 452 ASP A N 1
ATOM 3505 C CA . ASP A 1 452 ? 15.322 4.435 12.488 1.00 96.62 452 ASP A CA 1
ATOM 3506 C C . ASP A 1 452 ? 16.149 5.222 11.463 1.00 96.62 452 ASP A C 1
ATOM 3508 O O . ASP A 1 452 ? 15.877 5.115 10.262 1.00 96.62 452 ASP A O 1
ATOM 3512 N N . PRO A 1 453 ? 17.173 5.997 11.856 1.00 92.81 453 PRO A N 1
ATOM 3513 C CA . PRO A 1 453 ? 18.099 6.588 10.891 1.00 92.81 453 PRO A CA 1
ATOM 3514 C C . PRO A 1 453 ? 18.764 5.532 9.991 1.00 92.81 453 PRO A C 1
ATOM 3516 O O . PRO A 1 453 ? 19.035 5.801 8.817 1.00 92.81 453 PRO A O 1
ATOM 3519 N N . SER A 1 454 ? 18.985 4.317 10.506 1.00 93.81 454 SER A N 1
ATOM 3520 C CA . SER A 1 454 ? 19.565 3.201 9.764 1.00 93.81 454 SER A CA 1
ATOM 3521 C C . SER A 1 454 ? 18.521 2.442 8.942 1.00 93.81 454 SER A C 1
ATOM 3523 O O . SER A 1 454 ? 17.682 1.708 9.468 1.00 93.81 454 SER A O 1
ATOM 3525 N N . ALA A 1 455 ? 18.643 2.516 7.613 1.00 91.88 455 ALA A N 1
ATOM 3526 C CA . ALA A 1 455 ? 17.801 1.747 6.691 1.00 91.88 455 ALA A CA 1
ATOM 3527 C C . ALA A 1 455 ? 17.889 0.226 6.934 1.00 91.88 455 ALA A C 1
ATOM 3529 O O . ALA A 1 455 ? 16.905 -0.495 6.781 1.00 91.88 455 ALA A O 1
ATOM 3530 N N . ALA A 1 456 ? 19.056 -0.277 7.354 1.00 91.19 456 ALA A N 1
ATOM 3531 C CA . ALA A 1 456 ? 19.243 -1.697 7.651 1.00 91.19 456 ALA A CA 1
ATOM 3532 C C . ALA A 1 456 ? 18.409 -2.151 8.862 1.00 91.19 456 ALA A C 1
ATOM 3534 O O . ALA A 1 456 ? 17.861 -3.252 8.850 1.00 91.19 456 ALA A O 1
ATOM 3535 N N . VAL A 1 457 ? 18.264 -1.292 9.874 1.00 96.00 457 VAL A N 1
ATOM 3536 C CA . VAL A 1 457 ? 17.422 -1.570 11.044 1.00 96.00 457 VAL A CA 1
ATOM 3537 C C . VAL A 1 457 ? 15.945 -1.559 10.645 1.00 96.00 457 VAL A C 1
ATOM 3539 O O . VAL A 1 457 ? 15.215 -2.498 10.974 1.00 96.00 457 VAL A O 1
ATOM 3542 N N . GLU A 1 458 ? 15.508 -0.566 9.861 1.00 97.00 458 GLU A N 1
ATOM 3543 C CA . GLU A 1 458 ? 14.131 -0.508 9.346 1.00 97.00 458 GLU A CA 1
ATOM 3544 C C . GLU A 1 458 ? 13.788 -1.731 8.480 1.00 97.00 458 GLU A C 1
ATOM 3546 O O . GLU A 1 458 ? 12.683 -2.268 8.591 1.00 97.00 458 GLU A O 1
ATOM 3551 N N . ARG A 1 459 ? 14.734 -2.227 7.665 1.00 96.50 459 ARG A N 1
ATOM 3552 C CA . ARG A 1 459 ? 14.588 -3.474 6.890 1.00 96.50 459 ARG A CA 1
ATOM 3553 C C . ARG A 1 459 ? 14.285 -4.663 7.797 1.00 96.50 459 ARG A C 1
ATOM 3555 O O . ARG A 1 459 ? 13.302 -5.362 7.562 1.00 96.50 459 ARG A O 1
ATOM 3562 N N . THR A 1 460 ? 15.106 -4.893 8.821 1.00 97.25 460 THR A N 1
ATOM 3563 C CA . THR A 1 460 ? 14.946 -6.037 9.732 1.00 97.25 460 THR A CA 1
ATOM 3564 C C . THR A 1 460 ? 13.631 -5.954 10.507 1.00 97.25 460 THR A C 1
ATOM 3566 O O . THR A 1 460 ? 12.908 -6.945 10.592 1.00 97.25 460 THR A O 1
ATOM 3569 N N . ARG A 1 461 ? 13.266 -4.761 11.002 1.00 97.75 461 ARG A N 1
ATOM 3570 C CA . ARG A 1 461 ? 11.973 -4.524 11.669 1.00 97.75 461 ARG A CA 1
ATOM 3571 C C . ARG A 1 461 ? 10.798 -4.812 10.731 1.00 97.75 461 ARG A C 1
ATOM 3573 O O . ARG A 1 461 ? 9.867 -5.506 11.123 1.00 97.75 461 ARG A O 1
ATOM 3580 N N . THR A 1 462 ? 10.870 -4.347 9.483 1.00 98.38 462 THR A N 1
ATOM 3581 C CA . THR A 1 462 ? 9.822 -4.578 8.475 1.00 98.38 462 THR A CA 1
ATOM 3582 C C . THR A 1 462 ? 9.656 -6.068 8.170 1.00 98.38 462 THR A C 1
ATOM 3584 O O . THR A 1 462 ? 8.536 -6.566 8.161 1.00 98.38 462 THR A O 1
ATOM 3587 N N . LEU A 1 463 ? 10.754 -6.806 7.970 1.00 98.31 463 LEU A N 1
ATOM 3588 C CA . LEU A 1 463 ? 10.695 -8.253 7.725 1.00 98.31 463 LEU A CA 1
ATOM 3589 C C . LEU A 1 463 ? 10.090 -9.014 8.910 1.00 98.31 463 LEU A C 1
ATOM 3591 O O . LEU A 1 463 ? 9.292 -9.922 8.693 1.00 98.31 463 LEU A O 1
ATOM 3595 N N . LYS A 1 464 ? 10.416 -8.614 10.145 1.00 98.25 464 LYS A N 1
ATOM 3596 C CA . LYS A 1 464 ? 9.837 -9.201 11.361 1.00 98.25 464 LYS A CA 1
ATOM 3597 C C . LYS A 1 464 ? 8.318 -8.996 11.430 1.00 98.25 464 LYS A C 1
ATOM 3599 O O . LYS A 1 464 ? 7.594 -9.925 11.763 1.00 98.25 464 LYS A O 1
ATOM 3604 N N . VAL A 1 465 ? 7.834 -7.803 11.081 1.00 98.50 465 VAL A N 1
ATOM 3605 C CA . VAL A 1 465 ? 6.393 -7.495 11.034 1.00 98.50 465 VAL A CA 1
ATOM 3606 C C . VAL A 1 465 ? 5.686 -8.276 9.920 1.00 98.50 465 VAL A C 1
ATOM 3608 O O . VAL A 1 465 ? 4.596 -8.795 10.134 1.00 98.50 465 VAL A O 1
ATOM 3611 N N . LEU A 1 466 ? 6.311 -8.416 8.748 1.00 98.56 466 LEU A N 1
ATOM 3612 C CA . LEU A 1 466 ? 5.748 -9.209 7.650 1.00 98.56 466 LEU A CA 1
ATOM 3613 C C . LEU A 1 466 ? 5.683 -10.708 7.969 1.00 98.56 466 LEU A C 1
ATOM 3615 O O . LEU A 1 466 ? 4.760 -11.371 7.508 1.00 98.56 466 LEU A O 1
ATOM 3619 N N . ALA A 1 467 ? 6.641 -11.235 8.737 1.00 98.38 467 ALA A N 1
ATOM 3620 C CA . ALA A 1 467 ? 6.583 -12.604 9.247 1.00 98.38 467 ALA A CA 1
ATOM 3621 C C . ALA A 1 467 ? 5.431 -12.771 10.248 1.00 98.38 467 ALA A C 1
ATOM 3623 O O . ALA A 1 467 ? 4.621 -13.673 10.088 1.00 98.38 467 ALA A O 1
ATOM 3624 N N . LEU A 1 468 ? 5.277 -11.830 11.189 1.00 98.44 468 LEU A N 1
ATOM 3625 C CA . LEU A 1 468 ? 4.136 -11.825 12.108 1.00 98.44 468 LEU A CA 1
ATOM 3626 C C . LEU A 1 468 ? 2.802 -11.842 11.345 1.00 98.44 468 LEU A C 1
ATOM 3628 O O . LEU A 1 468 ? 1.933 -12.648 11.650 1.00 98.44 468 LEU A O 1
ATOM 3632 N N . LEU A 1 469 ? 2.633 -10.986 10.333 1.00 98.44 469 LEU A N 1
ATOM 3633 C CA . LEU A 1 469 ? 1.421 -10.996 9.509 1.00 98.44 469 LEU A CA 1
ATOM 3634 C C . LEU A 1 469 ? 1.195 -12.361 8.841 1.00 98.44 469 LEU A C 1
ATOM 3636 O O . LEU A 1 469 ? 0.069 -12.850 8.821 1.00 98.44 469 LEU A O 1
ATOM 3640 N N . GLU A 1 470 ? 2.245 -12.961 8.281 1.00 98.31 470 GLU A N 1
ATOM 3641 C CA . GLU A 1 470 ? 2.168 -14.269 7.626 1.00 98.31 470 GLU A CA 1
ATOM 3642 C C . GLU A 1 470 ? 1.662 -15.361 8.570 1.00 98.31 470 GLU A C 1
ATOM 3644 O O . GLU A 1 470 ? 0.789 -16.125 8.166 1.00 98.31 470 GLU A O 1
ATOM 3649 N N . ASP A 1 471 ? 2.139 -15.388 9.818 1.00 98.19 471 ASP A N 1
ATOM 3650 C CA . ASP A 1 471 ? 1.705 -16.356 10.832 1.00 98.19 471 ASP A CA 1
ATOM 3651 C C . ASP A 1 471 ? 0.196 -16.231 11.113 1.00 98.19 471 ASP A C 1
ATOM 3653 O O . ASP A 1 471 ? -0.532 -17.226 11.181 1.00 98.19 471 ASP A O 1
ATOM 3657 N N . TRP A 1 472 ? -0.312 -14.997 11.192 1.00 98.50 472 TRP A N 1
ATOM 3658 C CA . TRP A 1 472 ? -1.744 -14.734 11.362 1.00 98.50 472 TRP A CA 1
ATOM 3659 C C . TRP A 1 472 ? -2.580 -15.118 10.139 1.00 98.50 472 TRP A C 1
ATOM 3661 O O . TRP A 1 472 ? -3.666 -15.685 10.294 1.00 98.50 472 TRP A O 1
ATOM 3671 N N . LEU A 1 473 ? -2.085 -14.851 8.929 1.00 98.00 473 LEU A N 1
ATOM 3672 C CA . LEU A 1 473 ? -2.768 -15.207 7.681 1.00 98.00 473 LEU A CA 1
ATOM 3673 C C . LEU A 1 473 ? -2.745 -16.716 7.401 1.00 98.00 473 LEU A C 1
ATOM 3675 O O . LEU A 1 473 ? -3.681 -17.238 6.793 1.00 98.00 473 LEU A O 1
ATOM 3679 N N . ALA A 1 474 ? -1.717 -17.427 7.868 1.00 97.50 474 ALA A N 1
ATOM 3680 C CA . ALA A 1 474 ? -1.628 -18.878 7.752 1.00 97.50 474 ALA A CA 1
ATOM 3681 C C . ALA A 1 474 ? -2.739 -19.579 8.552 1.00 97.50 474 ALA A C 1
ATOM 3683 O O . ALA A 1 474 ? -3.350 -20.532 8.059 1.00 97.50 474 ALA A O 1
ATOM 3684 N N . VAL A 1 475 ? -3.036 -19.074 9.756 1.00 97.81 475 VAL A N 1
ATOM 3685 C CA . VAL A 1 475 ? -4.139 -19.559 10.604 1.00 97.81 475 VAL A CA 1
ATOM 3686 C C . VAL A 1 475 ? -5.496 -19.059 10.097 1.00 97.81 475 VAL A C 1
ATOM 3688 O O . VAL A 1 475 ? -6.459 -19.822 10.033 1.00 97.81 475 VAL A O 1
ATOM 3691 N N . SER A 1 476 ? -5.582 -17.790 9.694 1.00 96.56 476 SER A N 1
ATOM 3692 C CA . SER A 1 476 ? -6.825 -17.140 9.262 1.00 96.56 476 SER A CA 1
ATOM 3693 C C . SER A 1 476 ? -6.916 -17.045 7.738 1.00 96.56 476 SER A C 1
ATOM 3695 O O . SER A 1 476 ? -6.817 -15.967 7.147 1.00 96.56 476 SER A O 1
ATOM 3697 N N . LYS A 1 477 ? -7.102 -18.196 7.082 1.00 93.00 477 LYS A N 1
ATOM 3698 C CA . LYS A 1 477 ? -7.177 -18.271 5.615 1.00 93.00 477 LYS A CA 1
ATOM 3699 C C . LYS A 1 477 ? -8.320 -17.408 5.071 1.00 93.00 477 LYS A C 1
ATOM 3701 O O . LYS A 1 477 ? -9.472 -17.582 5.453 1.00 93.00 477 LYS A O 1
ATOM 3706 N N . GLY A 1 478 ? -7.992 -16.514 4.140 1.00 92.00 478 GLY A N 1
ATOM 3707 C CA . GLY A 1 478 ? -8.962 -15.605 3.521 1.00 92.00 478 GLY A CA 1
ATOM 3708 C C . GLY A 1 478 ? -9.332 -14.390 4.375 1.00 92.00 478 GLY A C 1
ATOM 3709 O O . GLY A 1 478 ? -10.271 -13.682 4.020 1.00 92.00 478 GLY A O 1
ATOM 3710 N N . ALA A 1 479 ? -8.619 -14.135 5.477 1.00 97.25 479 ALA A N 1
ATOM 3711 C CA . ALA A 1 479 ? -8.828 -12.929 6.264 1.00 97.25 479 ALA A CA 1
ATOM 3712 C C . ALA A 1 479 ? -8.500 -11.658 5.467 1.00 97.25 479 ALA A C 1
ATOM 3714 O O . ALA A 1 479 ? -7.526 -11.602 4.708 1.00 97.25 479 ALA A O 1
ATOM 3715 N N . ASN A 1 480 ? -9.288 -10.609 5.696 1.00 98.19 480 ASN A N 1
ATOM 3716 C CA . ASN A 1 480 ? -8.934 -9.262 5.276 1.00 98.19 480 ASN A CA 1
ATOM 3717 C C . ASN A 1 480 ? -7.742 -8.767 6.089 1.00 98.19 480 ASN A C 1
ATOM 3719 O O . ASN A 1 480 ? -7.619 -9.081 7.274 1.00 98.19 480 ASN A O 1
ATOM 3723 N N . PHE A 1 481 ? -6.860 -7.978 5.480 1.00 98.62 481 PHE A N 1
ATOM 3724 C CA . PHE A 1 481 ? -5.705 -7.475 6.207 1.00 98.62 481 PHE A CA 1
ATOM 3725 C C . PHE A 1 481 ? -5.255 -6.081 5.805 1.00 98.62 481 PHE A C 1
ATOM 3727 O O . PHE A 1 481 ? -5.413 -5.667 4.659 1.00 98.62 481 PHE A O 1
ATOM 3734 N N . VAL A 1 482 ? -4.638 -5.397 6.769 1.00 98.62 482 VAL A N 1
ATOM 3735 C CA . VAL A 1 482 ? -3.892 -4.146 6.592 1.00 98.62 482 VAL A CA 1
ATOM 3736 C C . VAL A 1 482 ? -2.619 -4.241 7.418 1.00 98.62 482 VAL A C 1
ATOM 3738 O O . VAL A 1 482 ? -2.676 -4.326 8.639 1.00 98.62 482 VAL A O 1
ATOM 3741 N N . CYS A 1 483 ? -1.456 -4.182 6.785 1.00 98.69 483 CYS A N 1
ATOM 3742 C CA . CYS A 1 483 ? -0.182 -4.228 7.489 1.00 98.69 483 CYS A CA 1
ATOM 3743 C C . CYS A 1 483 ? 0.712 -3.071 7.072 1.00 98.69 483 CYS A C 1
ATOM 3745 O O . CYS A 1 483 ? 1.000 -2.891 5.888 1.00 98.69 483 CYS A O 1
ATOM 3747 N N . LYS A 1 484 ? 1.208 -2.312 8.044 1.00 98.62 484 LYS A N 1
ATOM 3748 C CA . LYS A 1 484 ? 2.236 -1.308 7.810 1.00 98.62 484 LYS A CA 1
ATOM 3749 C C . LYS A 1 484 ? 3.526 -1.973 7.342 1.00 98.62 484 LYS A C 1
ATOM 3751 O O . LYS A 1 484 ? 4.031 -2.923 7.936 1.00 98.62 484 LYS A O 1
ATOM 3756 N N . VAL A 1 485 ? 4.083 -1.423 6.276 1.00 98.50 485 VAL A N 1
ATOM 3757 C CA . VAL A 1 485 ? 5.375 -1.774 5.699 1.00 98.50 485 VAL A CA 1
ATOM 3758 C C . VAL A 1 485 ? 6.258 -0.543 5.818 1.00 98.50 485 VAL A C 1
ATOM 3760 O O . VAL A 1 485 ? 6.200 0.363 4.989 1.00 98.50 485 VAL A O 1
ATOM 3763 N N . LEU A 1 486 ? 7.051 -0.487 6.889 1.00 97.75 486 LEU A N 1
ATOM 3764 C CA . LEU A 1 486 ? 7.843 0.694 7.240 1.00 97.75 486 LEU A CA 1
ATOM 3765 C C . LEU A 1 486 ? 8.881 1.053 6.164 1.00 97.75 486 LEU A C 1
ATOM 3767 O O . LEU A 1 486 ? 8.990 2.217 5.785 1.00 97.75 486 LEU A O 1
ATOM 3771 N N . SER A 1 487 ? 9.633 0.061 5.677 1.00 96.44 487 SER A N 1
ATOM 3772 C CA . SER A 1 487 ? 10.690 0.253 4.677 1.00 96.44 487 SER A CA 1
ATOM 3773 C C . SER A 1 487 ? 10.486 -0.674 3.470 1.00 96.44 487 SER A C 1
ATOM 3775 O O . SER A 1 487 ? 11.091 -1.748 3.388 1.00 96.44 487 SER A O 1
ATOM 3777 N N . PRO A 1 488 ? 9.608 -0.296 2.520 1.00 95.94 488 PRO A N 1
ATOM 3778 C CA . PRO A 1 488 ? 9.181 -1.181 1.436 1.00 95.94 488 PRO A CA 1
ATOM 3779 C C . PRO A 1 488 ? 10.197 -1.293 0.287 1.00 95.94 488 PRO A C 1
ATOM 3781 O O . PRO A 1 488 ? 10.004 -2.088 -0.626 1.00 95.94 488 PRO A O 1
ATOM 3784 N N . TYR A 1 489 ? 11.273 -0.499 0.296 1.00 91.19 489 TYR A N 1
ATOM 3785 C CA . TYR A 1 489 ? 12.194 -0.352 -0.838 1.00 91.19 489 TYR A CA 1
ATOM 3786 C C . TYR A 1 489 ? 13.373 -1.330 -0.843 1.00 91.19 489 TYR A C 1
ATOM 3788 O O . TYR A 1 489 ? 14.109 -1.396 -1.827 1.00 91.19 489 TYR A O 1
ATOM 3796 N N . HIS A 1 490 ? 13.571 -2.112 0.220 1.00 90.88 490 HIS A N 1
ATOM 3797 C CA . HIS A 1 490 ? 14.621 -3.128 0.228 1.00 90.88 490 HIS A CA 1
ATOM 3798 C C . HIS A 1 490 ? 14.264 -4.317 -0.661 1.00 90.88 490 HIS A C 1
ATOM 3800 O O . HIS A 1 490 ? 13.136 -4.805 -0.648 1.00 90.88 490 HIS A O 1
ATOM 3806 N N . SER A 1 491 ? 15.258 -4.848 -1.374 1.00 88.88 491 SER A N 1
ATOM 3807 C CA . SER A 1 491 ? 15.097 -6.004 -2.263 1.00 88.88 491 SER A CA 1
ATOM 3808 C C . SER A 1 491 ? 14.477 -7.214 -1.559 1.00 88.88 491 SER A C 1
ATOM 3810 O O . SER A 1 491 ? 13.606 -7.865 -2.129 1.00 88.88 491 SER A O 1
ATOM 3812 N N . ASP A 1 492 ? 14.876 -7.501 -0.319 1.00 92.00 492 ASP A N 1
ATOM 3813 C CA . ASP A 1 492 ? 14.353 -8.651 0.428 1.00 92.00 492 ASP A CA 1
ATOM 3814 C C . ASP A 1 492 ? 12.953 -8.414 0.992 1.00 92.00 492 ASP A C 1
ATOM 3816 O O . ASP A 1 492 ? 12.154 -9.345 1.044 1.00 92.00 492 ASP A O 1
ATOM 3820 N N . VAL A 1 493 ? 12.620 -7.163 1.323 1.00 96.62 493 VAL A N 1
ATOM 3821 C CA . VAL A 1 493 ? 11.247 -6.782 1.682 1.00 96.62 493 VAL A CA 1
ATOM 3822 C C . VAL A 1 493 ? 10.339 -6.927 0.462 1.00 96.62 493 VAL A C 1
ATOM 3824 O O . VAL A 1 493 ? 9.296 -7.561 0.558 1.00 96.62 493 VAL A O 1
ATOM 3827 N N . LEU A 1 494 ? 10.765 -6.447 -0.711 1.00 93.50 494 LEU A N 1
ATOM 3828 C CA . LEU A 1 494 ? 10.023 -6.616 -1.965 1.00 93.50 494 LEU A CA 1
ATOM 3829 C C . LEU A 1 494 ? 9.838 -8.091 -2.338 1.00 93.50 494 LEU A C 1
ATOM 3831 O O . LEU A 1 494 ? 8.750 -8.476 -2.753 1.00 93.50 494 LEU A O 1
ATOM 3835 N N . LYS A 1 495 ? 10.868 -8.934 -2.169 1.00 93.12 495 LYS A N 1
ATOM 3836 C CA . LYS A 1 495 ? 10.737 -10.390 -2.352 1.00 93.12 495 LYS A CA 1
ATOM 3837 C C . LYS A 1 495 ? 9.703 -10.974 -1.389 1.00 93.12 495 LYS A C 1
ATOM 3839 O O . LYS A 1 495 ? 8.834 -11.711 -1.837 1.00 93.12 495 LYS A O 1
ATOM 3844 N N . LYS A 1 496 ? 9.764 -10.625 -0.097 1.00 96.81 496 LYS A N 1
ATOM 3845 C CA . LYS A 1 496 ? 8.798 -11.108 0.900 1.00 96.81 496 LYS A CA 1
ATOM 3846 C C . LYS A 1 496 ? 7.373 -10.672 0.561 1.00 96.81 496 LYS A C 1
ATOM 3848 O O . LYS A 1 496 ? 6.469 -11.495 0.615 1.00 96.81 496 LYS A O 1
ATOM 3853 N N . LEU A 1 497 ? 7.177 -9.418 0.157 1.00 97.06 497 LEU A N 1
ATOM 3854 C CA . LEU A 1 497 ? 5.872 -8.890 -0.246 1.00 97.06 497 LEU A CA 1
ATOM 3855 C C . LEU A 1 497 ? 5.324 -9.573 -1.497 1.00 97.06 497 LEU A C 1
ATOM 3857 O O . LEU A 1 497 ? 4.138 -9.868 -1.540 1.00 97.06 497 LEU A O 1
ATOM 3861 N N . GLU A 1 498 ? 6.159 -9.863 -2.495 1.00 93.62 498 GLU A N 1
ATOM 3862 C CA . GLU A 1 498 ? 5.731 -10.641 -3.663 1.00 93.62 498 GLU A CA 1
ATOM 3863 C C . GLU A 1 498 ? 5.336 -12.069 -3.272 1.00 93.62 498 GLU A C 1
ATOM 3865 O O . GLU A 1 498 ? 4.287 -12.539 -3.705 1.00 93.62 498 GLU A O 1
ATOM 3870 N N . THR A 1 499 ? 6.111 -12.744 -2.412 1.00 95.44 499 THR A N 1
ATOM 3871 C CA . THR A 1 499 ? 5.749 -14.071 -1.885 1.00 95.44 499 THR A CA 1
ATOM 3872 C C . THR A 1 499 ? 4.403 -14.032 -1.161 1.00 95.44 499 THR A C 1
ATOM 3874 O O . THR A 1 499 ? 3.523 -14.841 -1.450 1.00 95.44 499 THR A O 1
ATOM 3877 N N . LEU A 1 500 ? 4.205 -13.052 -0.275 1.00 97.06 500 LEU A N 1
ATOM 3878 C CA . LEU A 1 500 ? 2.937 -12.864 0.428 1.00 97.06 500 LEU A CA 1
ATOM 3879 C C . LEU A 1 500 ? 1.797 -12.527 -0.535 1.00 97.06 500 LEU A C 1
ATOM 3881 O O . LEU A 1 500 ? 0.699 -13.039 -0.363 1.00 97.06 500 LEU A O 1
ATOM 3885 N N . GLN A 1 501 ? 2.045 -11.732 -1.575 1.00 95.25 501 GLN A N 1
ATOM 3886 C CA . GLN A 1 501 ? 1.036 -11.393 -2.578 1.00 95.25 501 GLN A CA 1
ATOM 3887 C C . GLN A 1 501 ? 0.636 -12.605 -3.429 1.00 95.25 501 GLN A C 1
ATOM 3889 O O . GLN A 1 501 ? -0.526 -12.756 -3.827 1.00 95.25 501 GLN A O 1
ATOM 3894 N N . HIS A 1 502 ? 1.589 -13.492 -3.710 1.00 92.12 502 HIS A N 1
ATOM 3895 C CA . HIS A 1 502 ? 1.328 -14.762 -4.376 1.00 92.12 502 HIS A CA 1
ATOM 3896 C C . HIS A 1 502 ? 0.479 -15.701 -3.512 1.00 92.12 502 HIS A C 1
ATOM 3898 O O . HIS A 1 502 ? -0.406 -16.356 -4.058 1.00 92.12 502 HIS A O 1
ATOM 3904 N N . ALA A 1 503 ? 0.685 -15.722 -2.195 1.00 94.31 503 ALA A N 1
ATOM 3905 C CA . ALA A 1 503 ? -0.090 -16.558 -1.279 1.00 94.31 503 ALA A CA 1
ATOM 3906 C C . ALA A 1 503 ? -1.469 -15.965 -0.926 1.00 94.31 503 ALA A C 1
ATOM 3908 O O . ALA A 1 503 ? -2.470 -16.674 -0.961 1.00 94.31 503 ALA A O 1
ATOM 3909 N N . TYR A 1 504 ? -1.534 -14.664 -0.634 1.00 95.94 504 TYR A N 1
ATOM 3910 C CA . TYR A 1 504 ? -2.685 -14.017 0.013 1.00 95.94 504 TYR A CA 1
ATOM 3911 C C . TYR A 1 504 ? -3.312 -12.865 -0.796 1.00 95.94 504 TYR A C 1
ATOM 3913 O O . TYR A 1 504 ? -4.311 -12.289 -0.375 1.00 95.94 504 TYR A O 1
ATOM 3921 N N . GLY A 1 505 ? -2.768 -12.519 -1.968 1.00 92.94 505 GLY A N 1
ATOM 3922 C CA . GLY A 1 505 ? -3.276 -11.414 -2.794 1.00 92.94 505 GLY A CA 1
ATOM 3923 C C . GLY A 1 505 ? -2.842 -10.037 -2.284 1.00 92.94 505 GLY A C 1
ATOM 3924 O O . GLY A 1 505 ? -1.773 -9.888 -1.722 1.00 92.94 505 GLY A O 1
ATOM 3925 N N . GLY A 1 506 ? -3.638 -8.999 -2.513 1.00 93.31 506 GLY A N 1
ATOM 3926 C CA . GLY A 1 506 ? -3.392 -7.665 -1.961 1.00 93.31 506 GLY A CA 1
ATOM 3927 C C . GLY A 1 506 ? -2.430 -6.777 -2.751 1.00 93.31 506 GLY A C 1
ATOM 3928 O O . GLY A 1 506 ? -1.846 -7.167 -3.767 1.00 93.31 506 GLY A O 1
ATOM 3929 N N . ARG A 1 507 ? -2.277 -5.537 -2.279 1.00 94.56 507 ARG A N 1
ATOM 3930 C CA . ARG A 1 507 ? -1.481 -4.471 -2.910 1.00 94.56 507 ARG A CA 1
ATOM 3931 C C . ARG A 1 507 ? -0.895 -3.508 -1.876 1.00 94.56 507 ARG A C 1
ATOM 3933 O O . ARG A 1 507 ? -1.354 -3.469 -0.740 1.00 94.56 507 ARG A O 1
ATOM 3940 N N . LEU A 1 508 ? 0.118 -2.736 -2.270 1.00 96.06 508 LEU A N 1
ATOM 3941 C CA . LEU A 1 508 ? 0.681 -1.654 -1.458 1.00 96.06 508 LEU A CA 1
ATOM 3942 C C . LEU A 1 508 ? 0.011 -0.324 -1.794 1.00 96.06 508 LEU A C 1
ATOM 3944 O O . LEU A 1 508 ? -0.094 0.022 -2.969 1.00 96.06 508 LEU A O 1
ATOM 3948 N N . VAL A 1 509 ? -0.343 0.438 -0.764 1.00 94.75 509 VAL A N 1
ATOM 3949 C CA . VAL A 1 509 ? -0.877 1.799 -0.887 1.00 94.75 509 VAL A CA 1
ATOM 3950 C C . VAL A 1 509 ? -0.083 2.771 -0.017 1.00 94.75 509 VAL A C 1
ATOM 3952 O O . VAL A 1 509 ? 0.401 2.409 1.058 1.00 94.75 509 VAL A O 1
ATOM 3955 N N . ARG A 1 510 ? 0.087 4.011 -0.483 1.00 95.62 510 ARG A N 1
ATOM 3956 C CA . ARG A 1 510 ? 0.672 5.104 0.301 1.00 95.62 510 ARG A CA 1
ATOM 3957 C C . ARG A 1 510 ? -0.450 6.049 0.714 1.00 95.62 510 ARG A C 1
ATOM 3959 O O . ARG A 1 510 ? -1.189 6.510 -0.140 1.00 95.62 510 ARG A O 1
ATOM 3966 N N . LEU A 1 511 ? -0.528 6.359 2.005 1.00 95.06 511 LEU A N 1
ATOM 3967 C CA . LEU A 1 511 ? -1.528 7.288 2.529 1.00 95.06 511 LEU A CA 1
ATOM 3968 C C . LEU A 1 511 ? -1.063 8.738 2.408 1.00 95.06 511 LEU A C 1
ATOM 3970 O O . LEU A 1 511 ? 0.122 9.042 2.602 1.00 95.06 511 LEU A O 1
ATOM 3974 N N . ARG A 1 512 ? -2.014 9.643 2.176 1.00 91.50 512 ARG A N 1
ATOM 3975 C CA . ARG A 1 512 ? -1.802 11.098 2.130 1.00 91.50 512 ARG A CA 1
ATOM 3976 C C . ARG A 1 512 ? -1.484 11.675 3.506 1.00 91.50 512 ARG A C 1
ATOM 3978 O O . ARG A 1 512 ? -0.759 12.663 3.604 1.00 91.50 512 ARG A O 1
ATOM 3985 N N . LEU A 1 513 ? -1.977 11.024 4.559 1.00 93.62 513 LEU A N 1
ATOM 3986 C CA . LEU A 1 513 ? -1.715 11.358 5.963 1.00 93.62 513 LEU A CA 1
ATOM 3987 C C . LEU A 1 513 ? -0.306 10.955 6.437 1.00 93.62 513 LEU A C 1
ATOM 3989 O O . LEU A 1 513 ? 0.139 11.378 7.507 1.00 93.62 513 LEU A O 1
ATOM 3993 N N . SER A 1 514 ? 0.401 10.103 5.686 1.00 95.38 514 SER A N 1
ATOM 3994 C CA . SER A 1 514 ? 1.752 9.676 6.051 1.00 95.38 514 SER A CA 1
ATOM 3995 C C . SER A 1 514 ? 2.774 10.765 5.717 1.00 95.38 514 SER A C 1
ATOM 3997 O O . SER A 1 514 ? 2.912 11.194 4.569 1.00 95.38 514 SER A O 1
ATOM 3999 N N . ARG A 1 515 ? 3.546 11.169 6.730 1.00 95.25 515 ARG A N 1
ATOM 4000 C CA . ARG A 1 515 ? 4.590 12.197 6.616 1.00 95.25 515 ARG A CA 1
ATOM 4001 C C . ARG A 1 515 ? 5.713 11.797 5.667 1.00 95.25 515 ARG A C 1
ATOM 4003 O O . ARG A 1 515 ? 6.063 10.623 5.555 1.00 95.25 515 ARG A O 1
ATOM 4010 N N . ASN A 1 516 ? 6.348 12.788 5.045 1.00 95.31 516 ASN A N 1
ATOM 4011 C CA . ASN A 1 516 ? 7.440 12.557 4.093 1.00 95.31 516 ASN A CA 1
ATOM 4012 C C . ASN A 1 516 ? 8.720 12.028 4.749 1.00 95.31 516 ASN A C 1
ATOM 4014 O O . ASN A 1 516 ? 9.597 11.524 4.057 1.00 95.31 516 ASN A O 1
ATOM 4018 N N . SER A 1 517 ? 8.839 12.132 6.075 1.00 95.56 517 SER A N 1
ATOM 4019 C CA . SER A 1 517 ? 9.960 11.579 6.841 1.00 95.56 517 SER A CA 1
ATOM 4020 C C . SER A 1 517 ? 9.961 10.048 6.908 1.00 95.56 517 SER A C 1
ATOM 4022 O O . SER A 1 517 ? 10.921 9.464 7.403 1.00 95.56 517 SER A O 1
ATOM 4024 N N . THR A 1 518 ? 8.905 9.383 6.429 1.00 96.31 518 THR A N 1
ATOM 4025 C CA . THR A 1 518 ? 8.830 7.923 6.338 1.00 96.31 518 THR A CA 1
ATOM 4026 C C . THR A 1 518 ? 8.442 7.507 4.923 1.00 96.31 518 THR A C 1
ATOM 4028 O O . THR A 1 518 ? 7.592 8.130 4.285 1.00 96.31 518 THR A O 1
ATOM 4031 N N . ALA A 1 519 ? 9.016 6.403 4.447 1.00 95.69 519 ALA A N 1
ATOM 4032 C CA . ALA A 1 519 ? 8.605 5.749 3.204 1.00 95.69 519 ALA A CA 1
ATOM 4033 C C . ALA A 1 519 ? 7.540 4.667 3.457 1.00 95.69 519 ALA A C 1
ATOM 4035 O O . ALA A 1 519 ? 7.366 3.776 2.630 1.00 95.69 519 ALA A O 1
ATOM 4036 N N . GLU A 1 520 ? 6.856 4.730 4.607 1.00 97.44 520 GLU A N 1
ATOM 4037 C CA . GLU A 1 520 ? 5.891 3.713 5.012 1.00 97.44 520 GLU A CA 1
ATOM 4038 C C . GLU A 1 520 ? 4.763 3.578 3.982 1.00 97.44 520 GLU A C 1
ATOM 4040 O O . GLU A 1 520 ? 4.242 4.564 3.456 1.00 97.44 520 GLU A O 1
ATOM 4045 N N . MET A 1 521 ? 4.382 2.345 3.697 1.00 98.44 521 MET A N 1
ATOM 4046 C CA . MET A 1 521 ? 3.221 2.011 2.881 1.00 98.44 521 MET A CA 1
ATOM 4047 C C . MET A 1 521 ? 2.394 0.975 3.631 1.00 98.44 521 MET A C 1
ATOM 4049 O O . MET A 1 521 ? 2.877 0.360 4.578 1.00 98.44 521 MET A O 1
ATOM 4053 N N . TYR A 1 522 ? 1.158 0.762 3.208 1.00 98.62 522 TYR A N 1
ATOM 4054 C CA . TYR A 1 522 ? 0.266 -0.217 3.807 1.00 98.62 522 TYR A CA 1
ATOM 4055 C C . TYR A 1 522 ? 0.000 -1.334 2.807 1.00 98.62 522 TYR A C 1
ATOM 4057 O O . TYR A 1 522 ? -0.428 -1.087 1.682 1.00 98.62 522 TYR A O 1
ATOM 4065 N N . TYR A 1 523 ? 0.307 -2.564 3.206 1.00 98.56 523 TYR A N 1
ATOM 4066 C CA . TYR A 1 523 ? -0.035 -3.766 2.466 1.00 98.56 523 TYR A CA 1
ATOM 4067 C C . TYR A 1 523 ? -1.449 -4.186 2.854 1.00 98.56 523 TYR A C 1
ATOM 4069 O O . TYR A 1 523 ? -1.683 -4.595 3.990 1.00 98.56 523 TYR A O 1
ATOM 4077 N N . ILE A 1 524 ? -2.382 -4.034 1.919 1.00 97.81 524 ILE A N 1
ATOM 4078 C CA . ILE A 1 524 ? -3.812 -4.258 2.139 1.00 97.81 524 ILE A CA 1
ATOM 4079 C C . ILE A 1 524 ? -4.312 -5.444 1.314 1.00 97.81 524 ILE A C 1
ATOM 4081 O O . ILE A 1 524 ? -3.836 -5.661 0.194 1.00 97.81 524 ILE A O 1
ATOM 4085 N N . SER A 1 525 ? -5.277 -6.199 1.845 1.00 96.00 525 SER A N 1
ATOM 4086 C CA . SER A 1 525 ? -5.955 -7.273 1.109 1.00 96.00 525 SER A CA 1
ATOM 4087 C C . SER A 1 525 ? -6.740 -6.724 -0.091 1.00 96.00 525 SER A C 1
ATOM 4089 O O . SER A 1 525 ? -7.114 -5.551 -0.135 1.00 96.00 525 SER A O 1
ATOM 4091 N N . GLY A 1 526 ? -6.962 -7.566 -1.106 1.00 87.50 526 GLY A N 1
ATOM 4092 C CA . GLY A 1 526 ? -7.690 -7.198 -2.327 1.00 87.50 526 GLY A CA 1
ATOM 4093 C C . GLY A 1 526 ? -6.994 -7.642 -3.622 1.00 87.50 526 GLY A C 1
ATOM 4094 O O . GLY A 1 526 ? -6.161 -8.552 -3.594 1.00 87.50 526 GLY A O 1
ATOM 4095 N N . PRO A 1 527 ? -7.316 -7.032 -4.780 1.00 81.19 527 PRO A N 1
ATOM 4096 C CA . PRO A 1 527 ? -6.700 -7.383 -6.057 1.00 81.19 527 PRO A CA 1
ATOM 4097 C C . PRO A 1 527 ? -5.191 -7.124 -6.072 1.00 81.19 527 PRO A C 1
ATOM 4099 O O . PRO A 1 527 ? -4.692 -6.167 -5.471 1.00 81.19 527 PRO A O 1
ATOM 4102 N N . ARG A 1 528 ? -4.470 -7.981 -6.805 1.00 83.38 528 ARG A N 1
ATOM 4103 C CA . ARG A 1 528 ? -3.017 -7.883 -6.976 1.00 83.38 528 ARG A CA 1
ATOM 4104 C C . ARG A 1 528 ? -2.644 -6.663 -7.816 1.00 83.38 528 ARG A C 1
ATOM 4106 O O . ARG A 1 528 ? -3.263 -6.389 -8.839 1.00 83.38 528 ARG A O 1
ATOM 4113 N N . ALA A 1 529 ? -1.567 -5.993 -7.422 1.00 79.38 529 ALA A N 1
ATOM 4114 C CA . ALA A 1 529 ? -0.956 -4.895 -8.167 1.00 79.38 529 ALA A CA 1
ATOM 4115 C C . ALA A 1 529 ? 0.575 -5.008 -8.155 1.00 79.38 529 ALA A C 1
ATOM 4117 O O . ALA A 1 529 ? 1.157 -5.711 -7.330 1.00 79.38 529 ALA A O 1
ATOM 4118 N N . ASN A 1 530 ? 1.257 -4.308 -9.061 1.00 81.06 530 ASN A N 1
ATOM 4119 C CA . ASN A 1 530 ? 2.717 -4.349 -9.119 1.00 81.06 530 ASN A CA 1
ATOM 4120 C C . ASN A 1 530 ? 3.343 -3.596 -7.925 1.00 81.06 530 ASN A C 1
ATOM 4122 O O . ASN A 1 530 ? 3.441 -2.368 -7.944 1.00 81.06 530 ASN A O 1
ATOM 4126 N N . MET A 1 531 ? 3.806 -4.350 -6.921 1.00 84.00 531 MET A N 1
ATOM 4127 C CA . MET A 1 531 ? 4.397 -3.813 -5.687 1.00 84.00 531 MET A CA 1
ATOM 4128 C C . MET A 1 531 ? 5.614 -2.922 -5.953 1.00 84.00 531 MET A C 1
ATOM 4130 O O . MET A 1 531 ? 5.712 -1.823 -5.414 1.00 84.00 531 MET A O 1
ATOM 4134 N N . VAL A 1 532 ? 6.524 -3.359 -6.830 1.00 80.94 532 VAL A N 1
ATOM 4135 C CA . VAL A 1 532 ? 7.757 -2.617 -7.145 1.00 80.94 532 VAL A CA 1
ATOM 4136 C C . VAL A 1 532 ? 7.429 -1.261 -7.768 1.00 80.94 532 VAL A C 1
ATOM 4138 O O . VAL A 1 532 ? 8.038 -0.254 -7.412 1.00 80.94 532 VAL A O 1
ATOM 4141 N N . LYS A 1 533 ? 6.434 -1.218 -8.661 1.00 76.12 533 LYS A N 1
ATOM 4142 C CA . LYS A 1 533 ? 5.976 0.025 -9.291 1.00 76.12 533 LYS A CA 1
ATOM 4143 C C . LYS A 1 533 ? 5.384 0.998 -8.267 1.00 76.12 533 LYS A C 1
ATOM 4145 O O . LYS A 1 533 ? 5.745 2.172 -8.291 1.00 76.12 533 LYS A O 1
ATOM 4150 N N . ALA A 1 534 ? 4.532 0.516 -7.361 1.00 79.62 534 ALA A N 1
ATOM 4151 C CA . ALA A 1 534 ? 3.915 1.343 -6.319 1.00 79.62 534 ALA A CA 1
ATOM 4152 C C . ALA A 1 534 ? 4.968 1.964 -5.381 1.00 79.62 534 ALA A C 1
ATOM 4154 O O . ALA A 1 534 ? 4.939 3.164 -5.095 1.00 79.62 534 ALA A O 1
ATOM 4155 N N . VAL A 1 535 ? 5.961 1.165 -4.977 1.00 84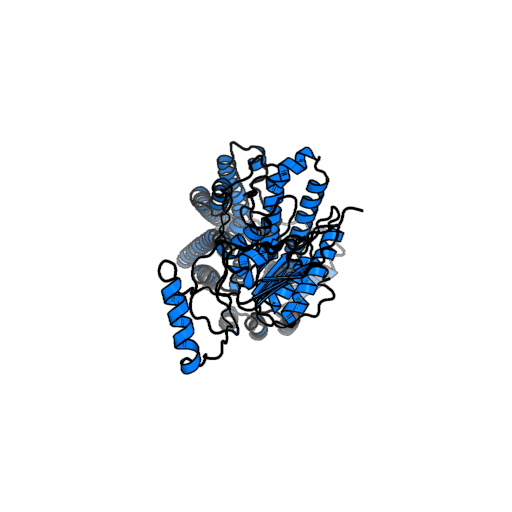.50 535 VAL A N 1
ATOM 4156 C CA . VAL A 1 535 ? 7.093 1.638 -4.169 1.00 84.50 535 VAL A CA 1
ATOM 4157 C C . VAL A 1 535 ? 7.919 2.666 -4.935 1.00 84.50 535 VAL A C 1
ATOM 4159 O O . VAL A 1 535 ? 8.230 3.729 -4.403 1.00 84.50 535 VAL A O 1
ATOM 4162 N N . TYR A 1 536 ? 8.244 2.395 -6.200 1.00 79.25 536 TYR A N 1
ATOM 4163 C CA . TYR A 1 536 ? 9.036 3.313 -7.016 1.00 79.25 536 TYR A CA 1
ATOM 4164 C C . TYR A 1 536 ? 8.350 4.673 -7.208 1.00 79.25 536 TYR A C 1
ATOM 4166 O O . TYR A 1 536 ? 8.999 5.711 -7.070 1.00 79.25 536 TYR A O 1
ATOM 4174 N N . ALA A 1 537 ? 7.042 4.678 -7.486 1.00 75.81 537 ALA A N 1
ATOM 4175 C CA . ALA A 1 537 ? 6.248 5.899 -7.617 1.00 75.81 537 ALA A CA 1
ATOM 4176 C C . ALA A 1 537 ? 6.248 6.715 -6.314 1.00 75.81 537 ALA A C 1
ATOM 4178 O O . ALA A 1 537 ? 6.552 7.910 -6.332 1.00 75.81 537 ALA A O 1
ATOM 4179 N N . THR A 1 538 ? 6.028 6.047 -5.177 1.00 83.75 538 THR A N 1
ATOM 4180 C CA . THR A 1 538 ? 6.070 6.670 -3.844 1.00 83.75 538 THR A CA 1
ATOM 4181 C C . THR A 1 538 ? 7.429 7.317 -3.577 1.00 83.75 538 THR A C 1
ATOM 4183 O O . THR A 1 538 ? 7.508 8.488 -3.213 1.00 83.75 538 THR A O 1
ATOM 4186 N N . LEU A 1 539 ? 8.524 6.595 -3.824 1.00 82.25 539 LEU A N 1
ATOM 4187 C CA . LEU A 1 539 ? 9.878 7.113 -3.623 1.00 82.25 539 LEU A CA 1
ATOM 4188 C C . LEU A 1 539 ? 10.196 8.312 -4.523 1.00 82.25 539 LEU A C 1
ATOM 4190 O O . LEU A 1 539 ? 10.848 9.258 -4.084 1.00 82.25 539 LEU A O 1
ATOM 4194 N N . ARG A 1 540 ? 9.743 8.292 -5.782 1.00 78.81 540 ARG A N 1
ATOM 4195 C CA . ARG A 1 540 ? 9.908 9.424 -6.704 1.00 78.81 540 ARG A CA 1
ATOM 4196 C C . ARG A 1 540 ? 9.161 10.660 -6.213 1.00 78.81 540 ARG A C 1
ATOM 4198 O O . ARG A 1 540 ? 9.747 11.740 -6.238 1.00 78.81 540 ARG A O 1
ATOM 4205 N N . SER A 1 541 ? 7.936 10.491 -5.716 1.00 81.56 541 SER A N 1
ATOM 4206 C CA . SER A 1 541 ? 7.153 11.563 -5.091 1.00 81.56 541 SER A CA 1
ATOM 4207 C C . SER A 1 541 ? 7.883 12.144 -3.874 1.00 81.56 541 SER A C 1
ATOM 4209 O O . SER A 1 541 ? 8.119 13.349 -3.806 1.00 81.56 541 SER A O 1
ATOM 4211 N N . LEU A 1 542 ? 8.368 11.288 -2.967 1.00 84.69 542 LEU A N 1
ATOM 4212 C CA . LEU A 1 542 ? 9.125 11.715 -1.785 1.00 84.69 542 LEU A CA 1
ATOM 4213 C C . LEU A 1 542 ? 10.411 12.473 -2.141 1.00 84.69 542 LEU A C 1
ATOM 4215 O O . LEU A 1 542 ? 10.723 13.476 -1.500 1.00 84.69 542 LEU A O 1
ATOM 4219 N N . ILE A 1 543 ? 11.149 12.029 -3.162 1.00 79.94 543 ILE A N 1
ATOM 4220 C CA . ILE A 1 543 ? 12.352 12.732 -3.629 1.00 79.94 543 ILE A CA 1
ATOM 4221 C C . ILE A 1 543 ? 11.993 14.079 -4.260 1.00 79.94 543 ILE A C 1
ATOM 4223 O O . ILE A 1 543 ? 12.662 15.069 -3.974 1.00 79.94 543 ILE A O 1
ATOM 4227 N N . GLY A 1 544 ? 10.938 14.141 -5.076 1.00 76.00 544 GLY A N 1
ATOM 4228 C CA . GLY A 1 544 ? 10.473 15.393 -5.682 1.00 76.00 544 GLY A CA 1
ATOM 4229 C C . GLY A 1 544 ? 10.116 16.453 -4.636 1.00 76.00 544 GLY A C 1
ATOM 4230 O O . GLY A 1 544 ? 10.446 17.628 -4.795 1.00 76.00 544 GLY A O 1
ATOM 4231 N N . ARG A 1 545 ? 9.546 16.033 -3.500 1.00 83.44 545 ARG A N 1
ATOM 4232 C CA . ARG A 1 545 ? 9.173 16.927 -2.390 1.00 83.44 545 ARG A CA 1
ATOM 4233 C C . ARG A 1 545 ? 10.360 17.587 -1.676 1.00 83.44 545 ARG A C 1
ATOM 4235 O O . ARG A 1 545 ? 10.151 18.572 -0.968 1.00 83.44 545 ARG A O 1
ATOM 4242 N N . PHE A 1 546 ? 11.602 17.116 -1.857 1.00 81.06 546 PHE A N 1
ATOM 4243 C CA . PHE A 1 546 ? 12.773 17.833 -1.324 1.00 81.06 546 PHE A CA 1
ATOM 4244 C C . PHE A 1 546 ? 12.950 19.199 -1.996 1.00 81.06 546 PHE A C 1
ATOM 4246 O O . PHE A 1 546 ? 13.347 20.155 -1.330 1.00 81.06 546 PHE A O 1
ATOM 4253 N N . SER A 1 547 ? 12.616 19.290 -3.285 1.00 77.69 547 SER A N 1
ATOM 4254 C CA . SER A 1 547 ? 12.736 20.508 -4.092 1.00 77.69 547 SER A CA 1
ATOM 4255 C C . SER A 1 547 ? 11.448 21.339 -4.135 1.00 77.69 547 SER A C 1
ATOM 4257 O O . SER A 1 547 ? 11.506 22.516 -4.482 1.00 77.69 547 SER A O 1
ATOM 4259 N N . SER A 1 548 ? 10.302 20.753 -3.772 1.00 74.12 548 SER A N 1
ATOM 4260 C CA . SER A 1 548 ? 9.032 21.483 -3.666 1.00 74.12 548 SER A CA 1
ATOM 4261 C C . SER A 1 548 ? 8.977 22.370 -2.411 1.00 74.12 548 SER A C 1
ATOM 4263 O O . SER A 1 548 ? 9.590 22.054 -1.388 1.00 74.12 548 SER A O 1
ATOM 4265 N N . HIS A 1 549 ? 8.212 23.461 -2.492 1.00 78.19 549 HIS A N 1
ATOM 4266 C CA . HIS A 1 549 ? 7.930 24.405 -1.402 1.00 78.19 549 HIS A CA 1
ATOM 4267 C C . HIS A 1 549 ? 6.438 24.433 -1.020 1.00 78.19 549 HIS A C 1
ATOM 4269 O O . HIS A 1 549 ? 5.963 25.401 -0.432 1.00 78.19 549 HIS A O 1
ATOM 4275 N N . ASP A 1 550 ? 5.702 23.370 -1.343 1.00 76.75 550 ASP A N 1
ATOM 4276 C CA . ASP A 1 550 ? 4.272 23.265 -1.056 1.00 76.75 550 ASP A CA 1
ATOM 4277 C C . ASP A 1 550 ? 3.950 23.275 0.443 1.00 76.75 550 ASP A C 1
ATOM 4279 O O . ASP A 1 550 ? 4.671 22.710 1.274 1.00 76.75 550 ASP A O 1
ATOM 4283 N N . THR A 1 551 ? 2.794 23.844 0.778 1.00 82.31 551 THR A N 1
ATOM 4284 C CA . THR A 1 551 ? 2.235 23.824 2.131 1.00 82.31 551 THR A CA 1
ATOM 4285 C C . THR A 1 551 ? 1.507 22.504 2.438 1.00 82.31 551 THR A C 1
ATOM 4287 O O . THR A 1 551 ? 1.056 21.810 1.516 1.00 82.31 551 THR A O 1
ATOM 4290 N N . PRO A 1 552 ? 1.399 22.116 3.725 1.00 86.75 552 PRO A N 1
ATOM 4291 C CA . PRO A 1 552 ? 0.530 21.018 4.142 1.00 86.75 552 PRO A CA 1
ATOM 4292 C C . PRO A 1 552 ? -0.936 21.320 3.816 1.00 86.75 552 PRO A C 1
ATOM 4294 O O . PRO A 1 552 ? -1.349 22.474 3.689 1.00 86.75 552 PRO A O 1
ATOM 4297 N N . PHE A 1 553 ? -1.728 20.262 3.682 1.00 86.00 553 PHE A N 1
ATOM 4298 C CA . PHE A 1 553 ? -3.178 20.357 3.589 1.00 86.00 553 PHE A CA 1
ATOM 4299 C C . PHE A 1 553 ? -3.789 20.103 4.964 1.00 86.00 553 PHE A C 1
ATOM 4301 O O . PHE A 1 553 ? -3.418 19.141 5.632 1.00 86.00 553 PHE A O 1
ATOM 4308 N N . GLU A 1 554 ? -4.755 20.923 5.357 1.00 88.62 554 GLU A N 1
ATOM 4309 C CA . GLU A 1 554 ? -5.500 20.753 6.600 1.00 88.62 554 GLU A CA 1
ATOM 4310 C C . GLU A 1 554 ? -6.993 20.874 6.299 1.00 88.62 554 GLU A C 1
ATOM 4312 O O . GLU A 1 554 ? -7.447 21.863 5.721 1.00 88.62 554 GLU A O 1
ATOM 4317 N N . ALA A 1 555 ? -7.754 19.841 6.659 1.00 89.44 555 ALA A N 1
ATOM 4318 C CA . ALA A 1 555 ? -9.208 19.875 6.664 1.00 89.44 555 ALA A CA 1
ATOM 4319 C C . ALA A 1 555 ? -9.746 20.064 8.089 1.00 89.44 555 ALA A C 1
ATOM 4321 O O . ALA A 1 555 ? -9.004 20.048 9.074 1.00 89.44 555 ALA A O 1
ATOM 4322 N N . LEU A 1 556 ? -11.067 20.220 8.193 1.00 91.19 556 LEU A N 1
ATOM 4323 C CA . LEU A 1 556 ? -11.758 20.243 9.477 1.00 91.19 556 LEU A CA 1
ATOM 4324 C C . LEU A 1 556 ? -11.567 18.916 10.217 1.00 91.19 556 LEU A C 1
ATOM 4326 O O . LEU A 1 556 ? -11.655 17.835 9.628 1.00 91.19 556 LEU A O 1
ATOM 4330 N N . ALA A 1 557 ? -11.328 19.020 11.522 1.00 92.25 557 ALA A N 1
ATOM 4331 C CA . ALA A 1 557 ? -11.212 17.866 12.396 1.00 92.25 557 ALA A CA 1
ATOM 4332 C C . ALA A 1 557 ? -12.530 17.063 12.392 1.00 92.25 557 ALA A C 1
ATOM 4334 O O . ALA A 1 557 ? -13.605 17.664 12.469 1.00 92.25 557 ALA A O 1
ATOM 4335 N N . PRO A 1 558 ? -12.480 15.723 12.295 1.00 92.81 558 PRO A N 1
ATOM 4336 C CA . PRO A 1 558 ? -13.687 14.911 12.262 1.00 92.81 558 PRO A CA 1
ATOM 4337 C C . PRO A 1 558 ? -14.380 14.895 13.627 1.00 92.81 558 PRO A C 1
ATOM 4339 O O . PRO A 1 558 ? -13.729 14.711 14.658 1.00 92.81 558 PRO A O 1
ATOM 4342 N N . VAL A 1 559 ? -15.705 15.004 13.596 1.00 95.00 559 VAL A N 1
ATOM 4343 C CA . VAL A 1 559 ? -16.584 14.715 14.733 1.00 95.00 559 VAL A CA 1
ATOM 4344 C C . VAL A 1 559 ? -17.185 13.332 14.512 1.00 95.00 559 VAL A C 1
ATOM 4346 O O . VAL A 1 559 ? -17.670 13.041 13.414 1.00 95.00 559 VAL A O 1
ATOM 4349 N N . LEU A 1 560 ? -17.100 12.463 15.514 1.00 95.69 560 LEU A N 1
ATOM 4350 C CA . LEU A 1 560 ? -17.537 11.072 15.425 1.00 95.69 560 LEU A CA 1
ATOM 4351 C C . LEU A 1 560 ? -18.831 10.858 16.215 1.00 95.69 560 LEU A C 1
ATOM 4353 O O . LEU A 1 560 ? -19.001 11.443 17.283 1.00 95.69 560 LEU A O 1
ATOM 4357 N N . PRO A 1 561 ? -19.743 9.996 15.730 1.00 94.81 561 PRO A N 1
ATOM 4358 C CA . PRO A 1 561 ? -20.915 9.623 16.507 1.00 94.81 561 PRO A CA 1
ATOM 4359 C C . PRO A 1 561 ? -20.488 8.921 17.802 1.00 94.81 561 PRO A C 1
ATOM 4361 O O . PRO A 1 561 ? -19.449 8.256 17.853 1.00 94.81 561 PRO A O 1
ATOM 4364 N N . THR A 1 562 ? -21.303 9.050 18.844 1.00 94.62 562 THR A N 1
ATOM 4365 C CA . THR A 1 562 ? -21.097 8.432 20.160 1.00 94.62 562 THR A CA 1
ATOM 4366 C C . THR A 1 562 ? -22.194 7.417 20.459 1.00 94.62 562 THR A C 1
ATOM 4368 O O . THR A 1 562 ? -23.225 7.383 19.790 1.00 94.62 562 THR A O 1
ATOM 4371 N N . GLY A 1 563 ? -21.955 6.564 21.453 1.00 92.75 563 GLY A N 1
ATOM 4372 C CA . GLY A 1 563 ? -22.930 5.578 21.919 1.00 92.75 563 GLY A CA 1
ATOM 4373 C C . GLY A 1 563 ? -22.517 4.138 21.648 1.00 92.75 563 GLY A C 1
ATOM 4374 O O . GLY A 1 563 ? -21.429 3.847 21.143 1.00 92.75 563 GLY A O 1
ATOM 4375 N N . THR A 1 564 ? -23.366 3.213 22.071 1.00 95.00 564 THR A N 1
ATOM 4376 C CA . THR A 1 564 ? -23.155 1.780 21.862 1.00 95.00 564 THR A CA 1
ATOM 4377 C C . THR A 1 564 ? -23.597 1.368 20.469 1.00 95.00 564 THR A C 1
ATOM 4379 O O . THR A 1 564 ? -24.236 2.131 19.749 1.00 95.00 564 THR A O 1
ATOM 4382 N N . ARG A 1 565 ? -23.237 0.145 20.093 1.00 94.38 565 ARG A N 1
ATOM 4383 C CA . ARG A 1 565 ? -23.775 -0.527 18.923 1.00 94.38 565 ARG A CA 1
ATOM 4384 C C . ARG A 1 565 ? -24.309 -1.891 19.313 1.00 94.38 565 ARG A C 1
ATOM 4386 O O . ARG A 1 565 ? -23.641 -2.602 20.073 1.00 94.38 565 ARG A O 1
ATOM 4393 N N . ALA A 1 566 ? -25.451 -2.275 18.757 1.00 90.56 566 ALA A N 1
ATOM 4394 C CA . ALA A 1 566 ? -25.988 -3.611 18.971 1.00 90.56 566 ALA A CA 1
ATOM 4395 C C . ALA A 1 566 ? -24.987 -4.678 18.502 1.00 90.56 566 ALA A C 1
ATOM 4397 O O . ALA A 1 566 ? -24.399 -4.580 17.417 1.00 90.56 566 ALA A O 1
ATOM 4398 N N . ASP A 1 567 ? -24.773 -5.695 19.339 1.00 83.94 567 ASP A N 1
ATOM 4399 C CA . ASP A 1 567 ? -23.886 -6.808 19.007 1.00 83.94 567 ASP A CA 1
ATOM 4400 C C . ASP A 1 567 ? -24.595 -7.750 18.015 1.00 83.94 567 ASP A C 1
ATOM 4402 O O . ASP A 1 567 ? -25.614 -8.353 18.365 1.00 83.94 567 ASP A O 1
ATOM 4406 N N . PRO A 1 568 ? -24.055 -7.956 16.797 1.00 75.94 568 PRO A N 1
ATOM 4407 C CA . PRO A 1 568 ? -24.627 -8.887 15.822 1.00 75.94 568 PRO A CA 1
ATOM 4408 C C . PRO A 1 568 ? -24.689 -10.342 16.314 1.00 75.94 568 PRO A C 1
ATOM 4410 O O . PRO A 1 568 ? -25.406 -11.161 15.743 1.00 75.94 568 PRO A O 1
ATOM 4413 N N . LYS A 1 569 ? -23.908 -10.688 17.345 1.00 78.44 569 LYS A N 1
ATOM 4414 C CA . LYS A 1 569 ? -23.848 -12.020 17.957 1.00 78.44 569 LYS A CA 1
ATOM 4415 C C . LYS A 1 569 ? -24.800 -12.175 19.145 1.00 78.44 569 LYS A C 1
ATOM 4417 O O . LYS A 1 569 ? -24.783 -13.241 19.766 1.00 78.44 569 LYS A O 1
ATOM 4422 N N . ALA A 1 570 ? -25.597 -11.158 19.484 1.00 81.00 570 ALA A N 1
ATOM 4423 C CA . ALA A 1 570 ? -26.529 -11.223 20.603 1.00 81.00 570 ALA A CA 1
ATOM 4424 C C . ALA A 1 570 ? -27.477 -12.429 20.464 1.00 81.00 570 ALA A C 1
ATOM 4426 O O . ALA A 1 570 ? -28.118 -12.644 19.435 1.00 81.00 570 ALA A O 1
ATOM 4427 N N . LYS A 1 571 ? -27.548 -13.240 21.521 1.00 79.56 571 LYS A N 1
ATOM 4428 C CA . LYS A 1 571 ? -28.412 -14.423 21.633 1.00 79.56 571 LYS A CA 1
ATOM 4429 C C . LYS A 1 571 ? -29.113 -14.389 22.985 1.00 79.56 571 LYS A C 1
ATOM 4431 O O . LYS A 1 571 ? -28.923 -15.270 23.824 1.00 79.56 571 LYS A O 1
ATOM 4436 N N . ALA A 1 572 ? -29.898 -13.340 23.210 1.00 79.94 572 ALA A N 1
ATOM 4437 C CA . ALA A 1 572 ? -30.716 -13.238 24.407 1.00 79.94 572 ALA A CA 1
ATOM 4438 C C . ALA A 1 572 ? -31.777 -14.348 24.403 1.00 79.94 572 ALA A C 1
ATOM 4440 O O . ALA A 1 572 ? -32.502 -14.538 23.423 1.00 79.94 572 ALA A O 1
ATOM 4441 N N . LYS A 1 573 ? -31.874 -15.096 25.506 1.00 80.44 573 LYS A N 1
ATOM 4442 C CA . LYS A 1 573 ? -32.972 -16.049 25.692 1.00 80.44 573 LYS A CA 1
ATOM 4443 C C . LYS A 1 573 ? -34.276 -15.259 25.815 1.00 80.44 573 LYS A C 1
ATOM 4445 O O . LYS A 1 573 ? -34.315 -14.259 26.531 1.00 80.44 573 LYS A O 1
ATOM 4450 N N . ALA A 1 574 ? -35.333 -15.726 25.150 1.00 80.56 574 ALA A N 1
ATOM 4451 C CA . ALA A 1 574 ? -36.658 -15.135 25.299 1.00 80.56 574 ALA A CA 1
ATOM 4452 C C . ALA A 1 574 ? -37.059 -15.127 26.782 1.00 80.56 574 ALA A C 1
ATOM 4454 O O . ALA A 1 574 ? -36.981 -16.155 27.463 1.00 80.56 574 ALA A O 1
ATOM 4455 N N . ALA A 1 575 ? -37.435 -13.952 27.279 1.00 82.94 575 ALA A N 1
ATOM 4456 C CA . ALA A 1 575 ? -37.864 -13.786 28.655 1.00 82.94 575 ALA A CA 1
ATOM 4457 C C . ALA A 1 575 ? -39.304 -14.293 28.841 1.00 82.94 575 ALA A C 1
ATOM 4459 O O . ALA A 1 575 ? -40.128 -14.187 27.931 1.00 82.94 575 ALA A O 1
ATOM 4460 N N . ASP A 1 576 ? -39.616 -14.830 30.023 1.00 88.31 576 ASP A N 1
ATOM 4461 C CA . ASP A 1 576 ? -40.981 -15.246 30.351 1.00 88.31 576 ASP A CA 1
ATOM 4462 C C . ASP A 1 576 ? -41.862 -14.017 30.619 1.00 88.31 576 ASP A C 1
ATOM 4464 O O . ASP A 1 576 ? -41.811 -13.378 31.677 1.00 88.31 576 ASP A O 1
ATOM 4468 N N . GLN A 1 577 ? -42.686 -13.689 29.627 1.00 86.94 577 GLN A N 1
ATOM 4469 C CA . GLN A 1 577 ? -43.535 -12.508 29.656 1.00 86.94 577 GLN A CA 1
ATOM 4470 C C . GLN A 1 577 ? -44.648 -12.601 30.711 1.00 86.94 577 GLN A C 1
ATOM 4472 O O . GLN A 1 577 ? -45.131 -11.564 31.177 1.00 86.94 577 GLN A O 1
ATOM 4477 N N . SER A 1 578 ? -45.031 -13.810 31.137 1.00 88.00 578 SER A N 1
ATOM 4478 C CA . SER A 1 578 ? -46.074 -13.999 32.154 1.00 88.00 578 SER A CA 1
ATOM 4479 C C . SER A 1 578 ? -45.649 -13.444 33.518 1.00 88.00 578 SER A C 1
ATOM 4481 O O . SER A 1 578 ? -46.456 -12.850 34.232 1.00 88.00 578 SER A O 1
ATOM 4483 N N . VAL A 1 579 ? -44.354 -13.535 33.835 1.00 90.00 579 VAL A N 1
ATOM 4484 C CA . VAL A 1 579 ? -43.780 -13.065 35.102 1.00 90.00 579 VAL A CA 1
ATOM 4485 C C . VAL A 1 579 ? -43.387 -11.585 35.033 1.00 90.00 579 VAL A C 1
ATOM 4487 O O . VAL A 1 579 ? -43.503 -10.855 36.021 1.00 90.00 579 VAL A O 1
ATOM 4490 N N . LEU A 1 580 ? -42.909 -11.120 33.875 1.00 91.31 580 LEU A N 1
ATOM 4491 C CA . LEU A 1 580 ? -42.262 -9.808 33.746 1.00 91.31 580 LEU A CA 1
ATOM 4492 C C . LEU A 1 580 ? -43.190 -8.684 33.275 1.00 91.31 580 LEU A C 1
ATOM 4494 O O . LEU A 1 580 ? -42.932 -7.520 33.591 1.00 91.31 580 LEU A O 1
ATOM 4498 N N . SER A 1 581 ? -44.277 -9.007 32.569 1.00 91.50 581 SER A N 1
ATOM 4499 C CA . SER A 1 581 ? -45.184 -8.028 31.946 1.00 91.50 581 SER A CA 1
ATOM 4500 C C . SER A 1 581 ? -45.644 -6.920 32.896 1.00 91.50 581 SER A C 1
ATOM 4502 O O . SER A 1 581 ? -45.483 -5.743 32.574 1.00 91.50 581 SER A O 1
ATOM 4504 N N . ARG A 1 582 ? -46.132 -7.267 34.097 1.00 94.25 582 ARG A N 1
ATOM 4505 C CA . ARG A 1 582 ? -46.601 -6.280 35.089 1.00 94.25 582 ARG A CA 1
ATOM 4506 C C . ARG A 1 582 ? -45.492 -5.311 35.517 1.00 94.25 582 ARG A C 1
ATOM 4508 O O . ARG A 1 582 ? -45.754 -4.123 35.683 1.00 94.25 582 ARG A O 1
ATOM 4515 N N . ARG A 1 583 ? -44.259 -5.799 35.695 1.00 94.62 583 ARG A N 1
ATOM 4516 C CA . ARG A 1 583 ? -43.114 -4.971 36.123 1.00 94.62 583 ARG A CA 1
ATOM 4517 C C . ARG A 1 583 ? -42.664 -4.035 35.006 1.00 94.62 583 ARG A C 1
ATOM 4519 O O . ARG A 1 583 ? -42.483 -2.849 35.254 1.00 94.62 583 ARG A O 1
ATOM 4526 N N . ILE A 1 584 ? -42.549 -4.556 33.784 1.00 93.62 584 ILE A N 1
ATOM 4527 C CA . ILE A 1 584 ? -42.176 -3.767 32.602 1.00 93.62 584 ILE A CA 1
ATOM 4528 C C . ILE A 1 584 ? -43.227 -2.684 32.338 1.00 93.62 584 ILE A C 1
ATOM 4530 O O . ILE A 1 584 ? -42.873 -1.535 32.094 1.00 93.62 584 ILE A O 1
ATOM 4534 N N . GLN A 1 585 ? -44.518 -3.019 32.432 1.00 95.00 585 GLN A N 1
ATOM 4535 C CA . GLN A 1 585 ? -45.596 -2.054 32.225 1.00 95.00 585 GLN A CA 1
ATOM 4536 C C . GLN A 1 585 ? -45.585 -0.946 33.281 1.00 95.00 585 GLN A C 1
ATOM 4538 O O . GLN A 1 585 ? -45.735 0.217 32.917 1.00 95.00 585 GLN A O 1
ATOM 4543 N N . LYS A 1 586 ? -45.358 -1.284 34.558 1.00 95.88 586 LYS A N 1
ATOM 4544 C CA . LYS A 1 586 ? -45.228 -0.289 35.628 1.00 95.88 586 LYS A CA 1
ATOM 4545 C C . LYS A 1 586 ? -44.047 0.658 35.377 1.00 95.88 586 LYS A C 1
ATOM 4547 O O . LYS A 1 586 ? -44.251 1.865 35.374 1.00 95.88 586 LYS A O 1
ATOM 4552 N N . LEU A 1 587 ? -42.859 0.129 35.066 1.00 95.44 587 LEU A N 1
ATOM 4553 C CA . LEU A 1 587 ? -41.676 0.947 34.747 1.00 95.44 587 LEU A CA 1
ATOM 4554 C C . LEU A 1 587 ? -41.901 1.856 33.534 1.00 95.44 587 LEU A C 1
ATOM 4556 O O . LEU A 1 587 ? -41.496 3.017 33.542 1.00 95.44 587 LEU A O 1
ATOM 4560 N N . ARG A 1 588 ? -42.579 1.338 32.504 1.00 94.94 588 ARG A N 1
ATOM 4561 C CA . ARG A 1 588 ? -42.943 2.108 31.315 1.00 94.94 588 ARG A CA 1
ATOM 4562 C C . ARG A 1 588 ? -43.945 3.218 31.623 1.00 94.94 588 ARG A C 1
ATOM 4564 O O . ARG A 1 588 ? -43.846 4.278 31.025 1.00 94.94 588 ARG A O 1
ATOM 4571 N N . GLN A 1 589 ? -44.909 2.981 32.512 1.00 96.44 589 GLN A N 1
ATOM 4572 C CA . GLN A 1 589 ? -45.880 3.997 32.930 1.00 96.44 589 GLN A CA 1
ATOM 4573 C C . GLN A 1 589 ? -45.223 5.089 33.778 1.00 96.44 589 GLN A C 1
ATOM 4575 O O . GLN A 1 589 ? -45.485 6.262 33.543 1.00 96.44 589 GLN A O 1
ATOM 4580 N N . GLU A 1 590 ? -44.348 4.709 34.711 1.00 96.56 590 GLU A N 1
ATOM 4581 C CA . GLU A 1 590 ? -43.617 5.650 35.571 1.00 96.56 590 GLU A CA 1
ATOM 4582 C C . GLU A 1 590 ? -42.685 6.573 34.773 1.00 96.56 590 GLU A C 1
ATOM 4584 O O . GLU A 1 590 ? -42.506 7.723 35.153 1.00 96.56 590 GLU A O 1
ATOM 4589 N N . ASN A 1 591 ? -42.136 6.097 33.650 1.00 96.19 591 ASN A N 1
ATOM 4590 C CA . ASN A 1 591 ? -41.166 6.837 32.834 1.00 96.19 591 ASN A CA 1
ATOM 4591 C C . ASN A 1 591 ? -41.680 7.123 31.413 1.00 96.19 591 ASN A C 1
ATOM 4593 O O . ASN A 1 591 ? -40.891 7.215 30.473 1.00 96.19 591 ASN A O 1
ATOM 4597 N N . ILE A 1 592 ? -43.002 7.224 31.229 1.00 95.62 592 ILE A N 1
ATOM 4598 C CA . ILE A 1 592 ? -43.633 7.230 29.898 1.00 95.62 592 ILE A CA 1
ATOM 4599 C C . ILE A 1 592 ? -43.160 8.380 29.001 1.00 95.62 592 ILE A C 1
ATOM 4601 O O . ILE A 1 592 ? -43.068 8.199 27.790 1.00 95.62 592 ILE A O 1
ATOM 4605 N N . GLU A 1 593 ? -42.824 9.531 29.590 1.00 95.75 593 GLU A N 1
ATOM 4606 C CA . GLU A 1 593 ? -42.414 10.741 28.866 1.00 95.75 593 GLU A CA 1
ATOM 4607 C C . GLU A 1 593 ? -41.124 10.548 28.068 1.00 95.75 593 GLU A C 1
ATOM 4609 O O . GLU A 1 593 ? -40.975 11.112 26.986 1.00 95.75 593 GLU A O 1
ATOM 4614 N N . THR A 1 594 ? -40.199 9.734 28.582 1.00 96.75 594 THR A N 1
ATOM 4615 C CA . THR A 1 594 ? -38.894 9.495 27.953 1.00 96.75 594 THR A CA 1
ATOM 4616 C C . THR A 1 594 ? -38.655 8.026 27.638 1.00 96.75 594 THR A C 1
ATOM 4618 O O . THR A 1 594 ? -37.531 7.659 27.317 1.00 96.75 594 THR A O 1
ATOM 4621 N N . TRP A 1 595 ? -39.679 7.171 27.710 1.00 96.69 595 TRP A N 1
ATOM 4622 C CA . TRP A 1 595 ? -39.544 5.748 27.411 1.00 96.69 595 TRP A CA 1
ATOM 4623 C C . TRP A 1 595 ? -39.407 5.494 25.905 1.00 96.69 595 TRP A C 1
ATOM 4625 O O . TRP A 1 595 ? -40.276 5.867 25.116 1.00 96.69 595 TRP A O 1
ATOM 4635 N N . PHE A 1 596 ? -38.378 4.755 25.499 1.00 95.81 596 PHE A N 1
ATOM 4636 C CA . PHE A 1 596 ? -38.149 4.350 24.111 1.00 95.81 596 PHE A CA 1
ATOM 4637 C C . PHE A 1 596 ? -37.561 2.937 24.008 1.00 95.81 596 PHE A C 1
ATOM 4639 O O . PHE A 1 596 ? -37.188 2.312 25.000 1.00 95.81 596 PHE A O 1
ATOM 4646 N N . ASN A 1 597 ? -37.516 2.407 22.784 1.00 94.50 597 ASN A N 1
ATOM 4647 C CA . ASN A 1 597 ? -36.832 1.158 22.463 1.00 94.50 597 ASN A CA 1
ATOM 4648 C C . ASN A 1 597 ? -35.550 1.488 21.690 1.00 94.50 597 ASN A C 1
ATOM 4650 O O . ASN A 1 597 ? -35.612 2.049 20.598 1.00 94.50 597 ASN A O 1
ATOM 4654 N N . ASP A 1 598 ? -34.408 1.180 22.292 1.00 93.69 598 ASP A N 1
ATOM 4655 C CA . ASP A 1 598 ? -33.083 1.400 21.735 1.00 93.69 598 ASP A CA 1
ATOM 4656 C C . ASP A 1 598 ? -32.645 0.210 20.873 1.00 93.69 598 ASP A C 1
ATOM 4658 O O . ASP A 1 598 ? -32.328 -0.876 21.374 1.00 93.69 598 ASP A O 1
ATOM 4662 N N . ALA A 1 599 ? -32.591 0.434 19.561 1.00 91.56 599 ALA A N 1
ATOM 4663 C CA . ALA A 1 599 ? -32.109 -0.555 18.605 1.00 91.56 599 ALA A CA 1
ATOM 4664 C C . ALA A 1 599 ? -30.602 -0.838 18.737 1.00 91.56 599 ALA A C 1
ATOM 4666 O O . ALA A 1 599 ? -30.152 -1.875 18.262 1.00 91.56 599 ALA A O 1
ATOM 4667 N N . GLU A 1 600 ? -29.833 0.045 19.382 1.00 93.31 600 GLU A N 1
ATOM 4668 C CA . GLU A 1 600 ? -28.373 -0.040 19.519 1.00 93.31 600 GLU A CA 1
ATOM 4669 C C . GLU A 1 600 ? -27.926 -0.503 20.917 1.00 93.31 600 GLU A C 1
ATOM 4671 O O . GLU A 1 600 ? -26.756 -0.354 21.297 1.00 93.31 600 GLU A O 1
ATOM 4676 N N . ASN A 1 601 ? -28.849 -1.090 21.688 1.00 91.69 601 ASN A N 1
ATOM 4677 C CA . ASN A 1 601 ? -28.568 -1.593 23.028 1.00 91.69 601 ASN A CA 1
ATOM 4678 C C . ASN A 1 601 ? -27.437 -2.653 23.015 1.00 91.69 601 ASN A C 1
ATOM 4680 O O . ASN A 1 601 ? -27.405 -3.530 22.148 1.00 91.69 601 ASN A O 1
ATOM 4684 N N . PRO A 1 602 ? -26.500 -2.621 23.981 1.00 91.81 602 PRO A N 1
ATOM 4685 C CA . PRO A 1 602 ? -25.305 -3.468 23.956 1.00 91.81 602 PRO A CA 1
ATOM 4686 C C . PRO A 1 602 ? -25.522 -4.871 24.551 1.00 91.81 602 PRO A C 1
ATOM 4688 O O . PRO A 1 602 ? -24.555 -5.607 24.757 1.00 91.81 602 PRO A O 1
ATOM 4691 N N . TYR A 1 603 ? -26.752 -5.242 24.915 1.00 90.50 603 TYR A N 1
ATOM 4692 C CA . TYR A 1 603 ? -27.007 -6.456 25.685 1.00 90.50 603 TYR A CA 1
ATOM 4693 C C . TYR A 1 603 ? -26.924 -7.708 24.806 1.00 90.50 603 TYR A C 1
ATOM 4695 O O . TYR A 1 603 ? -27.695 -7.894 23.871 1.00 90.50 603 TYR A O 1
ATOM 4703 N N . THR A 1 604 ? -25.998 -8.609 25.137 1.00 87.25 604 THR A N 1
ATOM 4704 C CA . THR A 1 604 ? -25.742 -9.817 24.334 1.00 87.25 604 THR A CA 1
ATOM 4705 C C . THR A 1 604 ? -26.526 -11.037 24.812 1.00 87.25 604 THR A C 1
ATOM 4707 O O . THR A 1 604 ? -26.988 -11.839 23.999 1.00 87.25 604 THR A O 1
ATOM 4710 N N . SER A 1 605 ? -26.673 -11.191 26.129 1.00 88.06 605 SER A N 1
ATOM 4711 C CA . SER A 1 605 ? -27.318 -12.340 26.780 1.00 88.06 605 SER A CA 1
ATOM 4712 C C . SER A 1 605 ? -28.591 -11.984 27.553 1.00 88.06 605 SER A C 1
ATOM 4714 O O . SER A 1 605 ? -29.344 -12.883 27.931 1.00 88.06 605 SER A O 1
ATOM 4716 N N . PHE A 1 606 ? -28.853 -10.693 27.770 1.00 89.25 606 PHE A N 1
ATOM 4717 C CA . PHE A 1 606 ? -30.025 -10.198 28.489 1.00 89.25 606 PHE A CA 1
ATOM 4718 C C . PHE A 1 606 ? -31.131 -9.793 27.516 1.00 89.25 606 PHE A C 1
ATOM 4720 O O . PHE A 1 606 ? -30.869 -9.167 26.493 1.00 89.25 606 PHE A O 1
ATOM 4727 N N . SER A 1 607 ? -32.377 -10.132 27.855 1.00 88.81 607 SER A N 1
ATOM 4728 C CA . SER A 1 607 ? -33.548 -9.666 27.113 1.00 88.81 607 SER A CA 1
ATOM 4729 C C . SER A 1 607 ? -33.757 -8.174 27.365 1.00 88.81 607 SER A C 1
ATOM 4731 O O . SER A 1 607 ? -33.970 -7.753 28.503 1.00 88.81 607 SER A O 1
ATOM 4733 N N . TYR A 1 608 ? -33.692 -7.380 26.300 1.00 91.25 608 TYR A N 1
ATOM 4734 C CA . TYR A 1 608 ? -33.934 -5.944 26.342 1.00 91.25 608 TYR A CA 1
ATOM 4735 C C . TYR A 1 608 ? -35.437 -5.636 26.257 1.00 91.25 608 TYR A C 1
ATOM 4737 O O . TYR A 1 608 ? -36.160 -6.240 25.464 1.00 91.25 608 TYR A O 1
ATOM 4745 N N . HIS A 1 609 ? -35.914 -4.691 27.073 1.00 91.56 609 HIS A N 1
ATOM 4746 C CA . HIS A 1 609 ? -37.344 -4.367 27.185 1.00 91.56 609 HIS A CA 1
ATOM 4747 C C . HIS A 1 609 ? -37.683 -2.882 26.967 1.00 91.56 609 HIS A C 1
ATOM 4749 O O . HIS A 1 609 ? -38.858 -2.557 26.798 1.00 91.56 609 HIS A O 1
ATOM 4755 N N . GLY A 1 610 ? -36.686 -1.995 26.944 1.00 93.12 610 GLY A N 1
ATOM 4756 C CA . GLY A 1 610 ? -36.853 -0.549 26.788 1.00 93.12 610 GLY A CA 1
ATOM 4757 C C . GLY A 1 610 ? -35.849 0.242 27.626 1.00 93.12 610 GLY A C 1
ATOM 4758 O O . GLY A 1 610 ? -35.176 -0.318 28.492 1.00 93.12 610 GLY A O 1
ATOM 4759 N N . SER A 1 611 ? -35.754 1.536 27.345 1.00 96.19 611 SER A N 1
ATOM 4760 C CA . SER A 1 611 ? -34.883 2.506 28.012 1.00 96.19 611 SER A CA 1
ATOM 4761 C C . SER A 1 611 ? -35.676 3.775 28.317 1.00 96.19 611 SER A C 1
ATOM 4763 O O . SER A 1 611 ? -36.675 4.053 27.658 1.00 96.19 611 SER A O 1
ATOM 4765 N N . PHE A 1 612 ? -35.222 4.558 29.290 1.00 95.69 612 PHE A N 1
ATOM 4766 C CA . PHE A 1 612 ? -35.714 5.909 29.559 1.00 95.69 612 PHE A CA 1
ATOM 4767 C C . PHE A 1 612 ? -34.546 6.807 29.979 1.00 95.69 612 PHE A C 1
ATOM 4769 O O . PHE A 1 612 ? -33.465 6.309 30.304 1.00 95.69 612 PHE A O 1
ATOM 4776 N N . VAL A 1 613 ? -34.730 8.125 29.916 1.00 94.75 613 VAL A N 1
ATOM 4777 C CA . VAL A 1 613 ? -33.655 9.089 30.192 1.00 94.75 613 VAL A CA 1
ATOM 4778 C C . VAL A 1 613 ? -33.493 9.273 31.702 1.00 94.75 613 VAL A C 1
ATOM 4780 O O . VAL A 1 613 ? -34.472 9.461 32.416 1.00 94.75 613 VAL A O 1
ATOM 4783 N N . THR A 1 614 ? -32.249 9.234 32.180 1.00 92.31 614 THR A N 1
ATOM 4784 C CA . THR A 1 614 ? -31.883 9.468 33.584 1.00 92.31 614 THR A CA 1
ATOM 4785 C C . THR A 1 614 ? -30.560 10.223 33.664 1.00 92.31 614 THR A C 1
ATOM 4787 O O . THR A 1 614 ? -29.731 10.124 32.755 1.00 92.31 614 THR A O 1
ATOM 4790 N N . ASP A 1 615 ? -30.339 10.931 34.770 1.00 90.12 615 ASP A N 1
ATOM 4791 C CA . ASP A 1 615 ? -29.055 11.564 35.062 1.00 90.12 615 ASP A CA 1
ATOM 4792 C C . ASP A 1 615 ? -27.957 10.516 35.283 1.00 90.12 615 ASP A C 1
ATOM 4794 O O . ASP A 1 615 ? -28.192 9.429 35.825 1.00 90.12 615 ASP A O 1
ATOM 4798 N N . ALA A 1 616 ? -26.736 10.849 34.862 1.00 83.25 616 ALA A N 1
ATOM 4799 C CA . ALA A 1 616 ? -25.580 9.985 35.047 1.00 83.25 616 ALA A CA 1
ATOM 4800 C C . ALA A 1 616 ? -25.210 9.896 36.536 1.00 83.25 616 ALA A C 1
ATOM 4802 O O . ALA A 1 616 ? -24.802 10.881 37.150 1.00 83.25 616 ALA A O 1
ATOM 4803 N N . VAL A 1 617 ? -25.293 8.694 37.108 1.00 80.12 617 VAL A N 1
ATOM 4804 C CA . VAL A 1 617 ? -24.832 8.425 38.475 1.00 80.12 617 VAL A CA 1
ATOM 4805 C C . VAL A 1 617 ? -23.338 8.102 38.434 1.00 80.12 617 VAL A C 1
ATOM 4807 O O . VAL A 1 617 ? -22.934 7.038 37.963 1.00 80.12 617 VAL A O 1
ATOM 4810 N N . THR A 1 618 ? -22.492 9.015 38.910 1.00 72.56 618 THR A N 1
ATOM 4811 C CA . THR A 1 618 ? -21.049 8.775 39.024 1.00 72.56 618 THR A CA 1
ATOM 4812 C C . THR A 1 618 ? -20.764 7.895 40.243 1.00 72.56 618 THR A C 1
ATOM 4814 O O . THR A 1 618 ? -20.966 8.294 41.388 1.00 72.56 618 THR A O 1
ATOM 4817 N N . GLY A 1 619 ? -20.284 6.668 40.018 1.00 61.88 619 GLY A N 1
ATOM 4818 C CA . GLY A 1 619 ? -19.716 5.849 41.091 1.00 61.88 619 GLY A CA 1
ATOM 4819 C C . GLY A 1 619 ? -18.454 6.542 41.605 1.00 61.88 619 GLY A C 1
ATOM 4820 O O . GLY A 1 619 ? -17.484 6.632 40.861 1.00 61.88 619 GLY A O 1
ATOM 4821 N N . GLY A 1 620 ? -18.503 7.117 42.809 1.00 59.25 620 GLY A N 1
ATOM 4822 C CA . GLY A 1 620 ? -17.482 8.022 43.354 1.00 59.25 620 GLY A CA 1
ATOM 4823 C C . GLY A 1 620 ? -16.022 7.606 43.112 1.00 59.25 620 GLY A C 1
ATOM 4824 O O . GLY A 1 620 ? -15.677 6.425 43.118 1.00 59.25 620 GLY A O 1
ATOM 4825 N N . GLY A 1 621 ? -15.156 8.601 42.895 1.00 62.84 621 GLY A N 1
ATOM 4826 C CA . GLY A 1 621 ? -13.729 8.391 42.642 1.00 62.84 621 GLY A CA 1
ATOM 4827 C C . GLY A 1 621 ? -12.993 7.746 43.821 1.00 62.84 621 GLY A C 1
ATOM 4828 O O . GLY A 1 621 ? -13.372 7.922 44.977 1.00 62.84 621 GLY A O 1
ATOM 4829 N N . GLN A 1 622 ? -11.906 7.025 43.526 1.00 66.81 622 GLN A N 1
ATOM 4830 C CA . GLN A 1 622 ? -10.974 6.540 44.546 1.00 66.81 622 GLN A CA 1
ATOM 4831 C C . GLN A 1 622 ? -10.317 7.734 45.246 1.00 66.81 622 GLN A C 1
ATOM 4833 O O . GLN A 1 622 ? -9.446 8.404 44.690 1.00 66.81 622 GLN A O 1
ATOM 4838 N N . THR A 1 623 ? -10.733 8.010 46.476 1.00 67.50 623 THR A N 1
ATOM 4839 C CA . THR A 1 623 ? -10.038 8.938 47.360 1.00 67.50 623 THR A CA 1
ATOM 4840 C C . THR A 1 623 ? -8.783 8.262 47.899 1.00 67.50 623 THR A C 1
ATOM 4842 O O . THR A 1 623 ? -8.846 7.232 48.566 1.00 67.50 623 THR A O 1
ATOM 4845 N N . ILE A 1 624 ? -7.620 8.837 47.596 1.00 63.84 624 ILE A N 1
ATOM 4846 C CA . ILE A 1 624 ? -6.356 8.437 48.218 1.00 63.84 624 ILE A CA 1
ATOM 4847 C C . ILE A 1 624 ? -6.331 9.067 49.619 1.00 63.84 624 ILE A C 1
ATOM 4849 O O . ILE A 1 624 ? -6.439 10.296 49.714 1.00 63.84 624 ILE A O 1
ATOM 4853 N N . PRO A 1 625 ? -6.205 8.285 50.705 1.00 66.94 625 PRO A N 1
ATOM 4854 C CA . PRO A 1 625 ? -6.017 8.844 52.037 1.00 66.94 625 PRO A CA 1
ATOM 4855 C C . PRO A 1 625 ? -4.734 9.681 52.050 1.00 66.94 625 PRO A C 1
ATOM 4857 O O . PRO A 1 625 ? -3.672 9.194 51.660 1.00 66.94 625 PRO A O 1
ATOM 4860 N N . ARG A 1 626 ? -4.818 10.948 52.470 1.00 49.62 626 ARG A N 1
ATOM 4861 C CA . ARG A 1 626 ? -3.614 11.733 52.773 1.00 49.62 626 ARG A CA 1
ATOM 4862 C C . ARG A 1 626 ? -2.989 11.143 54.040 1.00 49.62 626 ARG A C 1
ATOM 4864 O O . ARG A 1 626 ? -3.652 11.147 55.075 1.00 49.62 626 ARG A O 1
ATOM 4871 N N . HIS A 1 627 ? -1.768 10.624 53.928 1.00 48.75 627 HIS A N 1
ATOM 4872 C CA . HIS A 1 627 ? -0.911 10.289 55.067 1.00 48.75 627 HIS A CA 1
ATOM 4873 C C . HIS A 1 627 ? -0.017 11.468 55.424 1.00 48.75 627 HIS A C 1
ATOM 4875 O O . HIS A 1 627 ? 0.463 12.135 54.476 1.00 48.75 627 HIS A O 1
#